Protein AF-0000000074125509 (afdb_homodimer)

Structure (mmCIF, N/CA/C/O backbone):
data_AF-0000000074125509-model_v1
#
loop_
_entity.id
_entity.type
_entity.pdbx_description
1 polymer 'Serine aminopeptidase S33 domain-containing protein'
#
loop_
_atom_site.group_PDB
_atom_site.id
_atom_site.type_symbol
_atom_site.label_atom_id
_atom_site.label_alt_id
_atom_site.label_comp_id
_atom_site.label_asym_id
_atom_site.label_entity_id
_atom_site.label_seq_id
_atom_site.pdbx_PDB_ins_code
_atom_site.Cartn_x
_atom_site.Cartn_y
_atom_site.Cartn_z
_atom_site.occupancy
_atom_site.B_iso_or_equiv
_atom_site.auth_seq_id
_atom_site.auth_comp_id
_atom_site.auth_asym_id
_atom_site.auth_atom_id
_atom_site.pdbx_PDB_model_num
ATOM 1 N N . MET A 1 1 ? -19.188 -16.984 -26.188 1 41.38 1 MET A N 1
ATOM 2 C CA . MET A 1 1 ? -18.453 -18.25 -26.062 1 41.38 1 MET A CA 1
ATOM 3 C C . MET A 1 1 ? -17.172 -18.062 -25.25 1 41.38 1 MET A C 1
ATOM 5 O O . MET A 1 1 ? -16.453 -17.094 -25.438 1 41.38 1 MET A O 1
ATOM 9 N N . ASN A 1 2 ? -17.031 -18.266 -24.047 1 55.91 2 ASN A N 1
ATOM 10 C CA . ASN A 1 2 ? -16.328 -17.625 -22.938 1 55.91 2 ASN A CA 1
ATOM 11 C C . ASN A 1 2 ? -14.82 -17.641 -23.141 1 55.91 2 ASN A C 1
ATOM 13 O O . ASN A 1 2 ? -14.055 -17.375 -22.219 1 55.91 2 ASN A O 1
ATOM 17 N N . GLY A 1 3 ? -14.328 -17.594 -24.406 1 82.25 3 GLY A N 1
ATOM 18 C CA . GLY A 1 3 ? -13.016 -17.469 -25 1 82.25 3 GLY A CA 1
ATOM 19 C C . GLY A 1 3 ? -11.953 -18.312 -24.312 1 82.25 3 GLY A C 1
ATOM 20 O O . GLY A 1 3 ? -10.805 -17.875 -24.188 1 82.25 3 GLY A O 1
ATOM 21 N N . ILE A 1 4 ? -12.352 -19.578 -23.844 1 94.5 4 ILE A N 1
ATOM 22 C CA . ILE A 1 4 ? -11.438 -20.484 -23.156 1 94.5 4 ILE A CA 1
ATOM 23 C C . ILE A 1 4 ? -10.688 -21.328 -24.188 1 94.5 4 ILE A C 1
ATOM 25 O O . ILE A 1 4 ? -11.289 -21.828 -25.141 1 94.5 4 ILE A O 1
ATOM 29 N N . LYS A 1 5 ? -9.422 -21.484 -24.062 1 97.81 5 LYS A N 1
ATOM 30 C CA . LYS A 1 5 ? -8.5 -22.297 -24.844 1 97.81 5 LYS A CA 1
ATOM 31 C C . LYS A 1 5 ? -7.84 -23.375 -23.969 1 97.81 5 LYS A C 1
ATOM 33 O O . LYS A 1 5 ? -8.023 -23.391 -22.75 1 97.81 5 LYS A O 1
ATOM 38 N N . TYR A 1 6 ? -7.148 -24.312 -24.609 1 98 6 TYR A N 1
ATOM 39 C CA . TYR A 1 6 ? -6.5 -25.375 -23.859 1 98 6 TYR A CA 1
ATOM 40 C C . TYR A 1 6 ? -5.027 -25.484 -24.234 1 98 6 TYR A C 1
ATOM 42 O O . TYR A 1 6 ? -4.676 -25.453 -25.422 1 98 6 TYR A O 1
ATOM 50 N N . LEU A 1 7 ? -4.211 -25.516 -23.281 1 98.19 7 LEU A N 1
ATOM 51 C CA . LEU A 1 7 ? -2.779 -25.734 -23.453 1 98.19 7 LEU A CA 1
ATOM 52 C C . LEU A 1 7 ? -2.447 -27.219 -23.391 1 98.19 7 LEU A C 1
ATOM 54 O O . LEU A 1 7 ? -2.711 -27.875 -22.391 1 98.19 7 LEU A O 1
ATOM 58 N N . SER A 1 8 ? -1.907 -27.75 -24.453 1 96.94 8 SER A N 1
ATOM 59 C CA . SER A 1 8 ? -1.421 -29.125 -24.484 1 96.94 8 SER A CA 1
ATOM 60 C C . SER A 1 8 ? 0.022 -29.219 -24 1 96.94 8 SER A C 1
ATOM 62 O O . SER A 1 8 ? 0.854 -28.375 -24.359 1 96.94 8 SER A O 1
ATOM 64 N N . ARG A 1 9 ? 0.231 -30.094 -23.109 1 93.06 9 ARG A N 1
ATOM 65 C CA . ARG A 1 9 ? 1.556 -30.344 -22.547 1 93.06 9 ARG A CA 1
ATOM 66 C C . ARG A 1 9 ? 1.939 -31.812 -22.688 1 93.06 9 ARG A C 1
ATOM 68 O O . ARG A 1 9 ? 1.104 -32.719 -22.5 1 93.06 9 ARG A O 1
ATOM 75 N N . ASN A 1 10 ? 3.145 -32.062 -23.094 1 88.31 10 ASN A N 1
ATOM 76 C CA . ASN A 1 10 ? 3.584 -33.438 -23.312 1 88.31 10 ASN A CA 1
ATOM 77 C C . ASN A 1 10 ? 3.412 -34.281 -22.047 1 88.31 10 ASN A C 1
ATOM 79 O O . ASN A 1 10 ? 4.012 -34 -21.016 1 88.31 10 ASN A O 1
ATOM 83 N N . GLY A 1 11 ? 2.607 -35.375 -22.125 1 89.44 11 GLY A N 1
ATOM 84 C CA . GLY A 1 11 ? 2.438 -36.344 -21.078 1 89.44 11 GLY A CA 1
ATOM 85 C C . GLY A 1 11 ? 1.618 -35.844 -19.906 1 89.44 11 GLY A C 1
ATOM 86 O O . GLY A 1 11 ? 1.59 -36.438 -18.844 1 89.44 11 GLY A O 1
ATOM 87 N N . LYS A 1 12 ? 1.108 -34.656 -20.062 1 93.06 12 LYS A N 1
ATOM 88 C CA . LYS A 1 12 ? 0.315 -34.062 -18.984 1 93.06 12 LYS A CA 1
ATOM 89 C C . LYS A 1 12 ? -1.098 -33.719 -19.453 1 93.06 12 LYS A C 1
ATOM 91 O O . LYS A 1 12 ? -1.369 -33.719 -20.656 1 93.06 12 LYS A O 1
ATOM 96 N N . SER A 1 13 ? -2.02 -33.531 -18.531 1 93.62 13 SER A N 1
ATOM 97 C CA . SER A 1 13 ? -3.395 -33.156 -18.844 1 93.62 13 SER A CA 1
ATOM 98 C C . SER A 1 13 ? -3.457 -31.766 -19.438 1 93.62 13 SER A C 1
ATOM 100 O O . SER A 1 13 ? -2.523 -30.969 -19.297 1 93.62 13 SER A O 1
ATOM 102 N N . LEU A 1 14 ? -4.496 -31.531 -20.125 1 97 14 LEU A N 1
ATOM 103 C CA . LEU A 1 14 ? -4.723 -30.203 -20.719 1 97 14 LEU A CA 1
ATOM 104 C C . LEU A 1 14 ? -5.043 -29.188 -19.641 1 97 14 LEU A C 1
ATOM 106 O O . LEU A 1 14 ? -5.715 -29.5 -18.656 1 97 14 LEU A O 1
ATOM 110 N N . LEU A 1 15 ? -4.578 -27.984 -19.859 1 98 15 LEU A N 1
ATOM 111 C CA . LEU A 1 15 ? -4.938 -26.875 -18.969 1 98 15 LEU A CA 1
ATOM 112 C C . LEU A 1 15 ? -5.828 -25.875 -19.688 1 98 15 LEU A C 1
ATOM 114 O O . LEU A 1 15 ? -5.469 -25.375 -20.75 1 98 15 LEU A O 1
ATOM 118 N N . ALA A 1 16 ? -6.977 -25.625 -19.109 1 98.25 16 ALA A N 1
ATOM 119 C CA . ALA A 1 16 ? -7.852 -24.578 -19.625 1 98.25 16 ALA A CA 1
ATOM 120 C C . ALA A 1 16 ? -7.316 -23.188 -19.281 1 98.25 16 ALA A C 1
ATOM 122 O O . ALA A 1 16 ? -6.844 -22.969 -18.156 1 98.25 16 ALA A O 1
ATOM 123 N N . TYR A 1 17 ? -7.348 -22.234 -20.266 1 98.56 17 TYR A N 1
ATOM 124 C CA . TYR A 1 17 ? -6.883 -20.875 -20.016 1 98.56 17 TYR A CA 1
ATOM 125 C C . TYR A 1 17 ? -7.645 -19.875 -20.859 1 98.56 17 TYR A C 1
ATOM 127 O O . TYR A 1 17 ? -8.336 -20.25 -21.812 1 98.56 17 TYR A O 1
ATOM 135 N N . ALA A 1 18 ? -7.664 -18.656 -20.453 1 98.44 18 ALA A N 1
ATOM 136 C CA . ALA A 1 18 ? -8.094 -17.484 -21.219 1 98.44 18 ALA A CA 1
ATOM 137 C C . ALA A 1 18 ? -7 -16.422 -21.266 1 98.44 18 ALA A C 1
ATOM 139 O O . ALA A 1 18 ? -6.234 -16.281 -20.297 1 98.44 18 ALA A O 1
ATOM 140 N N . ASN A 1 19 ? -6.871 -15.758 -22.391 1 97.94 19 ASN A N 1
ATOM 141 C CA . ASN A 1 19 ? -5.82 -14.75 -22.516 1 97.94 19 ASN A CA 1
ATOM 142 C C . ASN A 1 19 ? -6.297 -13.531 -23.297 1 97.94 19 ASN A C 1
ATOM 144 O O . ASN A 1 19 ? -7.273 -13.617 -24.047 1 97.94 19 ASN A O 1
ATOM 148 N N . VAL A 1 20 ? -5.77 -12.438 -22.984 1 97.31 20 VAL A N 1
ATOM 149 C CA . VAL A 1 20 ? -5.871 -11.188 -23.734 1 97.31 20 VAL A CA 1
ATOM 150 C C . VAL A 1 20 ? -4.52 -10.852 -24.359 1 97.31 20 VAL A C 1
ATOM 152 O O . VAL A 1 20 ? -3.488 -10.883 -23.688 1 97.31 20 VAL A O 1
ATOM 155 N N . GLU A 1 21 ? -4.535 -10.625 -25.688 1 96.38 21 GLU A N 1
ATOM 156 C CA . GLU A 1 21 ? -3.316 -10.164 -26.344 1 96.38 21 GLU A CA 1
ATOM 157 C C . GLU A 1 21 ? -3.104 -8.664 -26.109 1 96.38 21 GLU A C 1
ATOM 159 O O . GLU A 1 21 ? -4.059 -7.887 -26.141 1 96.38 21 GLU A O 1
ATOM 164 N N . GLY A 1 22 ? -1.908 -8.328 -25.75 1 96.62 22 GLY A N 1
ATOM 165 C CA . GLY A 1 22 ? -1.545 -6.93 -25.562 1 96.62 22 GLY A CA 1
ATOM 166 C C . GLY A 1 22 ? -0.255 -6.551 -26.266 1 96.62 22 GLY A C 1
ATOM 167 O O . GLY A 1 22 ? 0.54 -7.418 -26.625 1 96.62 22 GLY A O 1
ATOM 168 N N . HIS A 1 23 ? -0.095 -5.188 -26.453 1 95.94 23 HIS A N 1
ATOM 169 C CA . HIS A 1 23 ? 1.085 -4.695 -27.156 1 95.94 23 HIS A CA 1
ATOM 170 C C . HIS A 1 23 ? 2.006 -3.928 -26.219 1 95.94 23 HIS A C 1
ATOM 172 O O . HIS A 1 23 ? 3.092 -3.5 -26.609 1 95.94 23 HIS A O 1
ATOM 178 N N . ILE A 1 24 ? 1.549 -3.807 -25.047 1 97 24 ILE A N 1
ATOM 179 C CA . ILE A 1 24 ? 2.332 -3.086 -24.047 1 97 24 ILE A CA 1
ATOM 180 C C . ILE A 1 24 ? 2.994 -4.078 -23.094 1 97 24 ILE A C 1
ATOM 182 O O . ILE A 1 24 ? 2.365 -5.047 -22.672 1 97 24 ILE A O 1
ATOM 186 N N . GLN A 1 25 ? 4.324 -3.85 -22.906 1 96.69 25 GLN A N 1
ATOM 187 C CA . GLN A 1 25 ? 5.051 -4.656 -21.938 1 96.69 25 GLN A CA 1
ATOM 188 C C . GLN A 1 25 ? 5.105 -3.967 -20.578 1 96.69 25 GLN A C 1
ATOM 190 O O . GLN A 1 25 ? 5.098 -2.736 -20.5 1 96.69 25 GLN A O 1
ATOM 195 N N . PRO A 1 26 ? 5.066 -4.785 -19.469 1 98.69 26 PRO A N 1
ATOM 196 C CA . PRO A 1 26 ? 5.062 -6.242 -19.297 1 98.69 26 PRO A CA 1
ATOM 197 C C . PRO A 1 26 ? 3.664 -6.844 -19.422 1 98.69 26 PRO A C 1
ATOM 199 O O . PRO A 1 26 ? 2.666 -6.121 -19.359 1 98.69 26 PRO A O 1
ATOM 202 N N . GLY A 1 27 ? 3.611 -8.102 -19.688 1 98.81 27 GLY A N 1
ATOM 203 C CA . GLY A 1 27 ? 2.363 -8.828 -19.516 1 98.81 27 GLY A CA 1
ATOM 204 C C . GLY A 1 27 ? 2.033 -9.109 -18.062 1 98.81 27 GLY A C 1
ATOM 205 O O . GLY A 1 27 ? 2.848 -8.852 -17.172 1 98.81 27 GLY A O 1
ATOM 206 N N . VAL A 1 28 ? 0.797 -9.609 -17.844 1 98.94 28 VAL A N 1
ATOM 207 C CA . VAL A 1 28 ? 0.349 -9.945 -16.5 1 98.94 28 VAL A CA 1
ATOM 208 C C . VAL A 1 28 ? -0.149 -11.383 -16.469 1 98.94 28 VAL A C 1
ATOM 210 O O . VAL A 1 28 ? -0.91 -11.812 -17.328 1 98.94 28 VAL A O 1
ATOM 213 N N . LEU A 1 29 ? 0.344 -12.164 -15.547 1 98.94 29 LEU A N 1
ATOM 214 C CA . LEU A 1 29 ? -0.139 -13.516 -15.266 1 98.94 29 LEU A CA 1
ATOM 215 C C . LEU A 1 29 ? -0.801 -13.586 -13.891 1 98.94 29 LEU A C 1
ATOM 217 O O . LEU A 1 29 ? -0.246 -13.094 -12.906 1 98.94 29 LEU A O 1
ATOM 221 N N . PHE A 1 30 ? -1.998 -14.18 -13.859 1 98.88 30 PHE A N 1
ATOM 222 C CA . PHE A 1 30 ? -2.693 -14.352 -12.586 1 98.88 30 PHE A CA 1
ATOM 223 C C . PHE A 1 30 ? -2.662 -15.812 -12.148 1 98.88 30 PHE A C 1
ATOM 225 O O . PHE A 1 30 ? -2.936 -16.703 -12.945 1 98.88 30 PHE A O 1
ATOM 232 N N . LEU A 1 31 ? -2.264 -16 -10.898 1 98.69 31 LEU A N 1
ATOM 233 C CA . LEU A 1 31 ? -2.262 -17.328 -10.266 1 98.69 31 LEU A CA 1
ATOM 234 C C . LEU A 1 31 ? -3.289 -17.391 -9.141 1 98.69 31 LEU A C 1
ATOM 236 O O . LEU A 1 31 ? -3.139 -16.719 -8.117 1 98.69 31 LEU A O 1
ATOM 240 N N . SER A 1 32 ? -4.27 -18.266 -9.297 1 96.94 32 SER A N 1
ATOM 241 C CA . SER A 1 32 ? -5.406 -18.344 -8.383 1 96.94 32 SER A CA 1
ATOM 242 C C . SER A 1 32 ? -5.027 -19.062 -7.094 1 96.94 32 SER A C 1
ATOM 244 O O . SER A 1 32 ? -4.016 -19.766 -7.039 1 96.94 32 SER A O 1
ATOM 246 N N . GLY A 1 33 ? -5.828 -18.828 -6.102 1 93.12 33 GLY A N 1
ATOM 247 C CA . GLY A 1 33 ? -5.652 -19.5 -4.828 1 93.12 33 GLY A CA 1
ATOM 248 C C . GLY A 1 33 ? -6.297 -20.875 -4.793 1 93.12 33 GLY A C 1
ATOM 249 O O . GLY A 1 33 ? -6.871 -21.328 -5.789 1 93.12 33 GLY A O 1
ATOM 250 N N . PHE A 1 34 ? -6.188 -21.438 -3.629 1 87.38 34 PHE A N 1
ATOM 251 C CA . PHE A 1 34 ? -6.762 -22.75 -3.404 1 87.38 34 PHE A CA 1
ATOM 252 C C . PHE A 1 34 ? -8.273 -22.719 -3.561 1 87.38 34 PHE A C 1
ATOM 254 O O . PHE A 1 34 ? -8.938 -21.797 -3.084 1 87.38 34 PHE A O 1
ATOM 261 N N . MET A 1 35 ? -8.875 -23.641 -4.344 1 79.12 35 MET A N 1
ATOM 262 C CA . MET A 1 35 ? -10.305 -23.844 -4.551 1 79.12 35 MET A CA 1
ATOM 263 C C . MET A 1 35 ? -10.906 -22.688 -5.348 1 79.12 35 MET A C 1
ATOM 265 O O . MET A 1 35 ? -12.102 -22.406 -5.234 1 79.12 35 MET A O 1
ATOM 269 N N . SER A 1 36 ? -10.078 -22 -5.914 1 91.31 36 SER A N 1
ATOM 270 C CA . SER A 1 36 ? -10.539 -20.938 -6.816 1 91.31 36 SER A CA 1
ATOM 271 C C . SER A 1 36 ? -10.398 -21.359 -8.273 1 91.31 36 SER A C 1
ATOM 273 O O . SER A 1 36 ? -9.773 -22.375 -8.578 1 91.31 36 SER A O 1
ATOM 275 N N . THR A 1 37 ? -11.062 -20.641 -9.125 1 93.94 37 THR A N 1
ATOM 276 C CA . THR A 1 37 ? -11.008 -20.891 -10.562 1 93.94 37 THR A CA 1
ATOM 277 C C . THR A 1 37 ? -10.516 -19.656 -11.312 1 93.94 37 THR A C 1
ATOM 279 O O . THR A 1 37 ? -10.438 -18.562 -10.75 1 93.94 37 THR A O 1
ATOM 282 N N . MET A 1 38 ? -10.242 -19.875 -12.617 1 97.06 38 MET A N 1
ATOM 283 C CA . MET A 1 38 ? -9.727 -18.781 -13.445 1 97.06 38 MET A CA 1
ATOM 284 C C . MET A 1 38 ? -10.805 -17.719 -13.664 1 97.06 38 MET A C 1
ATOM 286 O O . MET A 1 38 ? -10.508 -16.641 -14.164 1 97.06 38 MET A O 1
ATOM 290 N N . ASN A 1 39 ? -12.047 -17.953 -13.211 1 96.38 39 ASN A N 1
ATOM 291 C CA . ASN A 1 39 ? -13.148 -17.047 -13.453 1 96.38 39 ASN A CA 1
ATOM 292 C C . ASN A 1 39 ? -13.539 -16.281 -12.188 1 96.38 39 ASN A C 1
ATOM 294 O O . ASN A 1 39 ? -14.648 -15.75 -12.094 1 96.38 39 ASN A O 1
ATOM 298 N N . GLY A 1 40 ? -12.664 -16.344 -11.219 1 96.44 40 GLY A N 1
ATOM 299 C CA . GLY A 1 40 ? -12.914 -15.562 -10.016 1 96.44 40 GLY A CA 1
ATOM 300 C C . GLY A 1 40 ? -12.883 -14.07 -10.242 1 96.44 40 GLY A C 1
ATOM 301 O O . GLY A 1 40 ? -12.438 -13.602 -11.297 1 96.44 40 GLY A O 1
ATOM 302 N N . GLN A 1 41 ? -13.289 -13.312 -9.266 1 97.06 41 GLN A N 1
ATOM 303 C CA . GLN A 1 41 ? -13.469 -11.867 -9.367 1 97.06 41 GLN A CA 1
ATOM 304 C C . GLN A 1 41 ? -12.141 -11.164 -9.633 1 97.06 41 GLN A C 1
ATOM 306 O O . GLN A 1 41 ? -12.062 -10.266 -10.469 1 97.06 41 GLN A O 1
ATOM 311 N N . LYS A 1 42 ? -11.102 -11.562 -8.906 1 98.44 42 LYS A N 1
ATOM 312 C CA . LYS A 1 42 ? -9.797 -10.93 -9.102 1 98.44 42 LYS A CA 1
ATOM 313 C C . LYS A 1 42 ? -9.258 -11.195 -10.508 1 98.44 42 LYS A C 1
ATOM 315 O O . LYS A 1 42 ? -8.742 -10.289 -11.164 1 98.44 42 LYS A O 1
ATOM 320 N N . ALA A 1 43 ? -9.398 -12.406 -10.977 1 98.38 43 ALA A N 1
ATOM 321 C CA . ALA A 1 43 ? -8.93 -12.789 -12.305 1 98.38 43 ALA A CA 1
ATOM 322 C C . ALA A 1 43 ? -9.625 -11.961 -13.391 1 98.38 43 ALA A C 1
ATOM 324 O O . ALA A 1 43 ? -8.961 -11.406 -14.273 1 98.38 43 ALA A O 1
ATOM 325 N N . LEU A 1 44 ? -10.891 -11.883 -13.266 1 98.19 44 LEU A N 1
ATOM 326 C CA . LEU A 1 44 ? -11.664 -11.188 -14.281 1 98.19 44 LEU A CA 1
ATOM 327 C C . LEU A 1 44 ? -11.422 -9.68 -14.227 1 98.19 44 LEU A C 1
ATOM 329 O O . LEU A 1 44 ? -11.398 -9.008 -15.258 1 98.19 44 LEU A O 1
ATOM 333 N N . ALA A 1 45 ? -11.273 -9.148 -13.047 1 98.56 45 ALA A N 1
ATOM 334 C CA . ALA A 1 45 ? -10.953 -7.727 -12.898 1 98.56 45 ALA A CA 1
ATOM 335 C C . ALA A 1 45 ? -9.594 -7.402 -13.523 1 98.56 45 ALA A C 1
ATOM 337 O O . ALA A 1 45 ? -9.445 -6.379 -14.195 1 98.56 45 ALA A O 1
ATOM 338 N N . LEU A 1 46 ? -8.641 -8.242 -13.32 1 98.69 46 LEU A N 1
ATOM 339 C CA . LEU A 1 46 ? -7.316 -8.055 -13.898 1 98.69 46 LEU A CA 1
ATOM 340 C C . LEU A 1 46 ? -7.367 -8.141 -15.422 1 98.69 46 LEU A C 1
ATOM 342 O O . LEU A 1 46 ? -6.668 -7.395 -16.109 1 98.69 46 LEU A O 1
ATOM 346 N N . GLU A 1 47 ? -8.148 -9.094 -15.883 1 98.56 47 GLU A N 1
ATOM 347 C CA . GLU A 1 47 ? -8.297 -9.195 -17.328 1 98.56 47 GLU A CA 1
ATOM 348 C C . GLU A 1 47 ? -8.828 -7.895 -17.922 1 98.56 47 GLU A C 1
ATOM 350 O O . GLU A 1 47 ? -8.305 -7.402 -18.922 1 98.56 47 GLU A O 1
ATOM 355 N N . GLU A 1 48 ? -9.867 -7.387 -17.328 1 98.25 48 GLU A N 1
ATOM 356 C CA . GLU A 1 48 ? -10.453 -6.129 -17.797 1 98.25 48 GLU A CA 1
ATOM 357 C C . GLU A 1 48 ? -9.438 -4.996 -17.734 1 98.25 48 GLU A C 1
ATOM 359 O O . GLU A 1 48 ? -9.312 -4.211 -18.672 1 98.25 48 GLU A O 1
ATOM 364 N N . PHE A 1 49 ? -8.703 -4.914 -16.672 1 98.12 49 PHE A N 1
ATOM 365 C CA . PHE A 1 49 ? -7.656 -3.91 -16.5 1 98.12 49 PHE A CA 1
ATOM 366 C C . PHE A 1 49 ? -6.641 -3.996 -17.641 1 98.12 49 PHE A C 1
ATOM 368 O O . PHE A 1 49 ? -6.281 -2.98 -18.234 1 98.12 49 PHE A O 1
ATOM 375 N N . CYS A 1 50 ? -6.203 -5.164 -17.875 1 98.44 50 CYS A N 1
ATOM 376 C CA . CYS A 1 50 ? -5.176 -5.367 -18.891 1 98.44 50 CYS A CA 1
ATOM 377 C C . CYS A 1 50 ? -5.715 -5.059 -20.281 1 98.44 50 CYS A C 1
ATOM 379 O O . CYS A 1 50 ? -5.008 -4.48 -21.109 1 98.44 50 CYS A O 1
ATOM 381 N N . ARG A 1 51 ? -6.938 -5.488 -20.531 1 97.81 51 ARG A N 1
ATOM 382 C CA . ARG A 1 51 ? -7.574 -5.176 -21.797 1 97.81 51 ARG A CA 1
ATOM 383 C C . ARG A 1 51 ? -7.625 -3.668 -22.031 1 97.81 51 ARG A C 1
ATOM 385 O O . ARG A 1 51 ? -7.297 -3.188 -23.125 1 97.81 51 ARG A O 1
ATOM 392 N N . GLU A 1 52 ? -7.93 -2.912 -21.016 1 97.62 52 GLU A N 1
ATOM 393 C CA . GLU A 1 52 ? -8.078 -1.463 -21.109 1 97.62 52 GLU A CA 1
ATOM 394 C C . GLU A 1 52 ? -6.723 -0.773 -21.219 1 97.62 52 GLU A C 1
ATOM 396 O O . GLU A 1 52 ? -6.59 0.249 -21.891 1 97.62 52 GLU A O 1
ATOM 401 N N . SER A 1 53 ? -5.781 -1.35 -20.547 1 97.44 53 SER A N 1
ATOM 402 C CA . SER A 1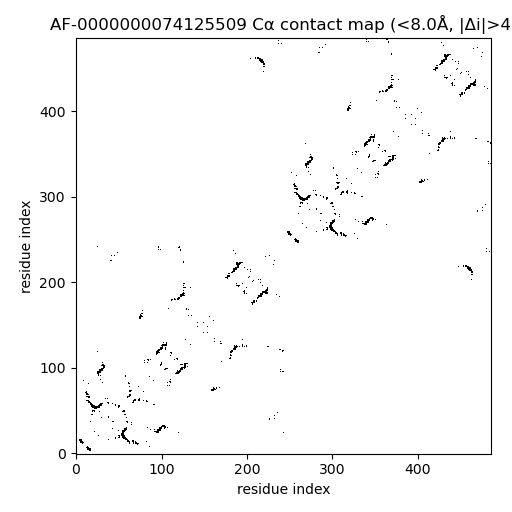 53 ? -4.48 -0.691 -20.484 1 97.44 53 SER A CA 1
ATOM 403 C C . SER A 1 53 ? -3.562 -1.165 -21.609 1 97.44 53 SER A C 1
ATOM 405 O O . SER A 1 53 ? -2.486 -0.6 -21.812 1 97.44 53 SER A O 1
ATOM 407 N N . GLY A 1 54 ? -3.885 -2.232 -22.266 1 98.19 54 GLY A N 1
ATOM 408 C CA . GLY A 1 54 ? -3.137 -2.701 -23.422 1 98.19 54 GLY A CA 1
ATOM 409 C C . GLY A 1 54 ? -2.094 -3.746 -23.078 1 98.19 54 GLY A C 1
ATOM 410 O O . GLY A 1 54 ? -1.233 -4.07 -23.891 1 98.19 54 GLY A O 1
ATOM 411 N N . HIS A 1 55 ? -2.143 -4.301 -21.859 1 98.5 55 HIS A N 1
ATOM 412 C CA . HIS A 1 55 ? -1.228 -5.355 -21.438 1 98.5 55 HIS A CA 1
ATOM 413 C C . HIS A 1 55 ? -1.768 -6.734 -21.797 1 98.5 55 HIS A C 1
ATOM 415 O O . HIS A 1 55 ? -2.982 -6.941 -21.844 1 98.5 55 HIS A O 1
ATOM 421 N N . SER A 1 56 ? -0.903 -7.645 -22.141 1 98.56 56 SER A N 1
ATOM 422 C CA . SER A 1 56 ? -1.326 -9.039 -22.266 1 98.56 56 SER A CA 1
ATOM 423 C C . SER A 1 56 ? -1.689 -9.625 -20.906 1 98.56 56 SER A C 1
ATOM 425 O O . SER A 1 56 ? -1.258 -9.117 -19.859 1 98.56 56 SER A O 1
ATOM 427 N N . PHE A 1 57 ? -2.551 -10.594 -20.938 1 98.75 57 PHE A N 1
ATOM 428 C CA . PHE A 1 57 ? -3.031 -11.195 -19.703 1 98.75 57 PHE A CA 1
ATOM 429 C C . PHE A 1 57 ? -3.312 -12.68 -19.906 1 98.75 57 PHE A C 1
ATOM 431 O O . PHE A 1 57 ? -3.82 -13.094 -20.938 1 98.75 57 PHE A O 1
ATOM 438 N N . VAL A 1 58 ? -2.947 -13.469 -18.844 1 98.75 58 VAL A N 1
ATOM 439 C CA . VAL A 1 58 ? -3.273 -14.891 -18.859 1 98.75 58 VAL A CA 1
ATOM 440 C C . VAL A 1 58 ? -3.859 -15.305 -17.516 1 98.75 58 VAL A C 1
ATOM 442 O O . VAL A 1 58 ? -3.352 -14.914 -16.453 1 98.75 58 VAL A O 1
ATOM 445 N N . ARG A 1 59 ? -4.941 -15.984 -17.5 1 98.75 59 ARG A N 1
ATOM 446 C CA . ARG A 1 59 ? -5.508 -16.734 -16.391 1 98.75 59 ARG A CA 1
ATOM 447 C C . ARG A 1 59 ? -5.789 -18.188 -16.781 1 98.75 59 ARG A C 1
ATOM 449 O O . ARG A 1 59 ? -6 -18.469 -17.969 1 98.75 59 ARG A O 1
ATOM 456 N N . PHE A 1 60 ? -5.812 -19.094 -15.781 1 98.56 60 PHE A N 1
ATOM 457 C CA . PHE A 1 60 ? -6.008 -20.5 -16.109 1 98.56 60 PHE A CA 1
ATOM 458 C C . PHE A 1 60 ? -6.48 -21.297 -14.898 1 98.56 60 PHE A C 1
ATOM 460 O O . PHE A 1 60 ? -6.449 -20.781 -13.773 1 98.56 60 PHE A O 1
ATOM 467 N N . ASP A 1 61 ? -6.992 -22.453 -15.133 1 97.44 61 ASP A N 1
ATOM 468 C CA . ASP A 1 61 ? -7.324 -23.406 -14.078 1 97.44 61 ASP A CA 1
ATOM 469 C C . ASP A 1 61 ? -6.215 -24.438 -13.914 1 97.44 61 ASP A C 1
ATOM 471 O O . ASP A 1 61 ? -5.66 -24.938 -14.906 1 97.44 61 ASP A O 1
ATOM 475 N N . TYR A 1 62 ? -5.898 -24.75 -12.641 1 95.06 62 TYR A N 1
ATOM 476 C CA . TYR A 1 62 ? -4.93 -25.812 -12.367 1 95.06 62 TYR A CA 1
ATOM 477 C C . TYR A 1 62 ? -5.469 -27.172 -12.773 1 95.06 62 TYR A C 1
ATOM 479 O O . TYR A 1 62 ? -6.684 -27.359 -12.898 1 95.06 62 TYR A O 1
ATOM 487 N N . SER A 1 63 ? -4.523 -28.062 -12.977 1 93.5 63 SER A N 1
ATOM 488 C CA . SER A 1 63 ? -4.918 -29.438 -13.273 1 93.5 63 SER A CA 1
ATOM 489 C C . SER A 1 63 ? -5.945 -29.953 -12.266 1 93.5 63 SER A C 1
ATOM 491 O O . SER A 1 63 ? -5.754 -29.828 -11.055 1 93.5 63 SER A O 1
ATOM 493 N N . GLY A 1 64 ? -7.086 -30.5 -12.82 1 90.44 64 GLY A N 1
ATOM 494 C CA . GLY A 1 64 ? -8.109 -31.094 -11.977 1 90.44 64 GLY A CA 1
ATOM 495 C C . GLY A 1 64 ? -9.094 -30.094 -11.422 1 90.44 64 GLY A C 1
ATOM 496 O O . GLY A 1 64 ? -10.023 -30.453 -10.695 1 90.44 64 GLY A O 1
ATOM 497 N N . VAL A 1 65 ? -8.945 -28.891 -11.75 1 90.88 65 VAL A N 1
ATOM 498 C CA . VAL A 1 65 ? -9.812 -27.828 -11.242 1 90.88 65 VAL A CA 1
ATOM 499 C C . VAL A 1 65 ? -10.688 -27.281 -12.375 1 90.88 65 VAL A C 1
ATOM 501 O O . VAL A 1 65 ? -10.172 -26.906 -13.43 1 90.88 65 VAL A O 1
ATOM 504 N N . SER A 1 66 ? -11.977 -27.297 -12.125 1 92.75 66 SER A N 1
ATOM 505 C CA . SER A 1 66 ? -12.953 -26.688 -13.031 1 92.75 66 SER A CA 1
ATOM 506 C C . SER A 1 66 ? -12.727 -27.141 -14.469 1 92.75 66 SER A C 1
ATOM 508 O O . SER A 1 66 ? -12.703 -28.344 -14.75 1 92.75 66 SER A O 1
ATOM 510 N N . ASP A 1 67 ? -12.352 -26.125 -15.391 1 95 67 ASP A N 1
ATOM 511 C CA . ASP A 1 67 ? -12.289 -26.422 -16.812 1 95 67 ASP A CA 1
ATOM 512 C C . ASP A 1 67 ? -11.016 -27.188 -17.156 1 95 67 ASP A C 1
ATOM 514 O O . ASP A 1 67 ? -10.883 -27.719 -18.266 1 95 67 ASP A O 1
ATOM 518 N N . SER A 1 68 ? -10.102 -27.344 -16.234 1 95.19 68 SER A N 1
ATOM 519 C CA . SER A 1 68 ? -8.883 -28.125 -16.406 1 95.19 68 SER 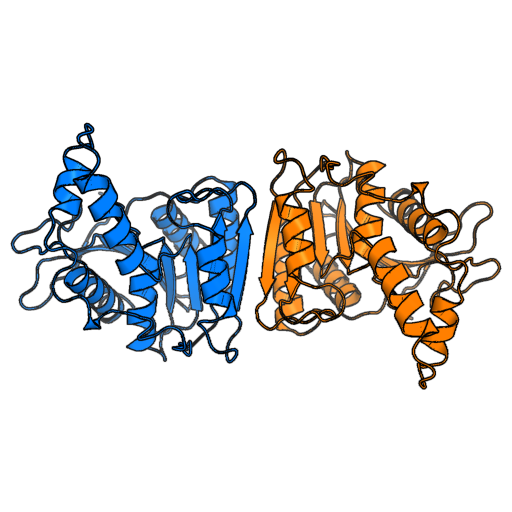A CA 1
ATOM 520 C C . SER A 1 68 ? -9.016 -29.516 -15.82 1 95.19 68 SER A C 1
ATOM 522 O O . SER A 1 68 ? -8.016 -30.203 -15.625 1 95.19 68 SER A O 1
ATOM 524 N N . ASN A 1 69 ? -10.234 -29.781 -15.383 1 92.06 69 ASN A N 1
ATOM 525 C CA . ASN A 1 69 ? -10.484 -31.156 -14.992 1 92.06 69 ASN A CA 1
ATOM 526 C C . ASN A 1 69 ? -10.633 -32.062 -16.219 1 92.06 69 ASN A C 1
ATOM 528 O O . ASN A 1 69 ? -11.75 -32.406 -16.609 1 92.06 69 ASN A O 1
ATOM 532 N N . THR A 1 70 ? -9.562 -32.5 -16.781 1 91.38 70 THR A N 1
ATOM 533 C CA . THR A 1 70 ? -9.484 -33.312 -17.984 1 91.38 70 THR A CA 1
ATOM 534 C C . THR A 1 70 ? -8.867 -34.688 -17.688 1 91.38 70 THR A C 1
ATOM 536 O O . THR A 1 70 ? -8.461 -34.938 -16.562 1 91.38 70 THR A O 1
ATOM 539 N N . GLU A 1 71 ? -8.867 -35.5 -18.641 1 89.31 71 GLU A N 1
ATOM 540 C CA . GLU A 1 71 ? -8.32 -36.844 -18.469 1 89.31 71 GLU A CA 1
ATOM 541 C C . GLU A 1 71 ? -6.855 -36.781 -18.031 1 89.31 71 GLU A C 1
ATOM 543 O O . GLU A 1 71 ? -6.062 -36.031 -18.594 1 89.31 71 GLU A O 1
ATOM 548 N N . GLY A 1 72 ? -6.559 -37.562 -16.938 1 88.25 72 GLY A N 1
ATOM 549 C CA . GLY A 1 72 ? -5.18 -37.656 -16.484 1 88.25 72 GLY A CA 1
ATOM 550 C C . GLY A 1 72 ? -4.789 -36.531 -15.531 1 88.25 72 GLY A C 1
ATOM 551 O O . GLY A 1 72 ? -3.637 -36.469 -15.094 1 88.25 72 GLY A O 1
ATOM 552 N N . SER A 1 73 ? -5.758 -35.719 -15.203 1 88.44 73 SER A N 1
ATOM 553 C CA . SER A 1 73 ? -5.449 -34.594 -14.32 1 88.44 73 SER A CA 1
ATOM 554 C C . SER A 1 73 ? -5.047 -35.094 -12.93 1 88.44 73 SER A C 1
ATOM 556 O O . SER A 1 73 ? -5.617 -36.062 -12.422 1 88.44 73 SER A O 1
ATOM 558 N N . VAL A 1 74 ? -3.979 -34.469 -12.406 1 80.06 74 VAL A N 1
ATOM 559 C CA . VAL A 1 74 ? -3.502 -34.75 -11.055 1 80.06 74 VAL A CA 1
ATOM 560 C C . VAL A 1 74 ? -3.684 -33.5 -10.188 1 80.06 74 VAL A C 1
ATOM 562 O O . VAL A 1 74 ? -3.225 -32.406 -10.547 1 80.06 74 VAL A O 1
ATOM 565 N N . ARG A 1 75 ? -4.352 -33.75 -9.039 1 83.31 75 ARG A N 1
ATOM 566 C CA . ARG A 1 75 ? -4.656 -32.625 -8.164 1 83.31 75 ARG A CA 1
ATOM 567 C C . ARG A 1 75 ? -3.734 -32.594 -6.949 1 83.31 75 ARG A C 1
ATOM 569 O O . ARG A 1 75 ? -4.098 -33.094 -5.883 1 83.31 75 ARG A O 1
ATOM 576 N N . ASN A 1 76 ? -2.617 -32 -7.176 1 81 76 ASN A N 1
ATOM 577 C CA . ASN A 1 76 ? -1.725 -31.797 -6.039 1 81 76 ASN A CA 1
ATOM 578 C C . ASN A 1 76 ? -0.83 -30.578 -6.234 1 81 76 ASN A C 1
ATOM 580 O O . ASN A 1 76 ? -0.779 -30 -7.328 1 81 76 ASN A O 1
ATOM 584 N N . LEU A 1 77 ? -0.182 -30.266 -5.168 1 84.19 77 LEU A N 1
ATOM 585 C CA . LEU A 1 77 ? 0.589 -29.016 -5.148 1 84.19 77 LEU A CA 1
ATOM 586 C C . LEU A 1 77 ? 1.723 -29.078 -6.164 1 84.19 77 LEU A C 1
ATOM 588 O O . LEU A 1 77 ? 1.994 -28.078 -6.848 1 84.19 77 LEU A O 1
ATOM 592 N N . LYS A 1 78 ? 2.441 -30.172 -6.195 1 85.94 78 LYS A N 1
ATOM 593 C CA . LYS A 1 78 ? 3.547 -30.312 -7.137 1 85.94 78 LYS A CA 1
ATOM 594 C C . LYS A 1 78 ? 3.078 -30.109 -8.578 1 85.94 78 LYS A C 1
ATOM 596 O O . LYS A 1 78 ? 3.723 -29.391 -9.344 1 85.94 78 LYS A O 1
ATOM 601 N N . SER A 1 79 ? 1.988 -30.734 -8.945 1 88.5 79 SER A N 1
ATOM 602 C CA . SER A 1 79 ? 1.425 -30.578 -10.281 1 88.5 79 SER A CA 1
ATOM 603 C C . SER A 1 79 ? 1.015 -29.141 -10.547 1 88.5 79 SER A C 1
ATOM 605 O O . SER A 1 79 ? 1.161 -28.641 -11.672 1 88.5 79 SER A O 1
ATOM 607 N N . TRP A 1 80 ? 0.518 -28.5 -9.555 1 92 80 TRP A N 1
ATOM 608 C CA . TRP A 1 80 ? 0.045 -27.125 -9.734 1 92 80 TRP A CA 1
ATOM 609 C C . TRP A 1 80 ? 1.215 -26.172 -9.922 1 92 80 TRP A C 1
ATOM 611 O O . TRP A 1 80 ? 1.118 -25.203 -10.68 1 92 80 TRP A O 1
ATOM 621 N N . VAL A 1 81 ? 2.32 -26.406 -9.227 1 93.06 81 VAL A N 1
ATOM 622 C CA . VAL A 1 81 ? 3.535 -25.641 -9.469 1 93.06 81 VAL A CA 1
ATOM 623 C C . VAL A 1 81 ? 3.996 -25.828 -10.914 1 93.06 81 VAL A C 1
ATOM 625 O O . VAL A 1 81 ? 4.301 -24.859 -11.609 1 93.06 81 VAL A O 1
ATOM 628 N N . GLU A 1 82 ? 4.008 -27.078 -11.359 1 94 82 GLU A N 1
ATOM 629 C CA . GLU A 1 82 ? 4.41 -27.391 -12.734 1 94 82 GLU A CA 1
ATOM 630 C C . GLU A 1 82 ? 3.449 -26.766 -13.742 1 94 82 GLU A C 1
ATOM 632 O O . GLU A 1 82 ? 3.873 -26.281 -14.789 1 94 82 GLU A O 1
ATOM 637 N N . ASP A 1 83 ? 2.129 -26.844 -13.414 1 96.81 83 ASP A N 1
ATOM 638 C CA . ASP A 1 83 ? 1.137 -26.172 -14.258 1 96.81 83 ASP A CA 1
ATOM 639 C C . ASP A 1 83 ? 1.471 -24.703 -14.438 1 96.81 83 ASP A C 1
ATOM 641 O O . ASP A 1 83 ? 1.446 -24.188 -15.562 1 96.81 83 ASP A O 1
ATOM 645 N N . SER A 1 84 ? 1.783 -24.062 -13.352 1 97.94 84 SER A N 1
ATOM 646 C CA . SER A 1 84 ? 2.062 -22.641 -13.359 1 97.94 84 SER A CA 1
ATOM 647 C C . SER A 1 84 ? 3.297 -22.312 -14.195 1 97.94 84 SER A C 1
ATOM 649 O O . SER A 1 84 ? 3.299 -21.359 -14.969 1 97.94 84 SER A O 1
ATOM 651 N N . ILE A 1 85 ? 4.312 -23.109 -14.016 1 98 85 ILE A N 1
ATOM 652 C CA . ILE A 1 85 ? 5.551 -22.938 -14.766 1 98 85 ILE A CA 1
ATOM 653 C C . ILE A 1 85 ? 5.289 -23.156 -16.25 1 98 85 ILE A C 1
ATOM 655 O O . ILE A 1 85 ? 5.758 -22.375 -17.094 1 98 85 ILE A O 1
ATOM 659 N N . ASP A 1 86 ? 4.496 -24.172 -16.594 1 98.38 86 ASP A N 1
ATOM 660 C CA . ASP A 1 86 ? 4.16 -24.469 -17.984 1 98.38 86 ASP A CA 1
ATOM 661 C C . ASP A 1 86 ? 3.371 -23.328 -18.609 1 98.38 86 ASP A C 1
ATOM 663 O O . ASP A 1 86 ? 3.637 -22.938 -19.75 1 98.38 86 ASP A O 1
ATOM 667 N N .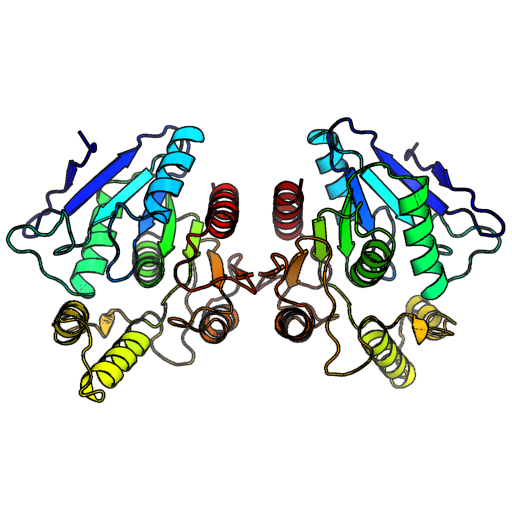 VAL A 1 87 ? 2.443 -22.844 -17.906 1 98.81 87 VAL A N 1
ATOM 668 C CA . VAL A 1 87 ? 1.624 -21.75 -18.406 1 98.81 87 VAL A CA 1
ATOM 669 C C . VAL A 1 87 ? 2.496 -20.516 -18.656 1 98.81 87 VAL A C 1
ATOM 671 O O . VAL A 1 87 ? 2.408 -19.875 -19.703 1 98.81 87 VAL A O 1
ATOM 674 N N . PHE A 1 88 ? 3.328 -20.188 -17.688 1 98.75 88 PHE A N 1
ATOM 675 C CA . PHE A 1 88 ? 4.23 -19.047 -17.844 1 98.75 88 PHE A CA 1
ATOM 676 C C . PHE A 1 88 ? 5.113 -19.219 -19.062 1 98.75 88 PHE A C 1
ATOM 678 O O . PHE A 1 88 ? 5.223 -18.297 -19.891 1 98.75 88 PHE A O 1
ATOM 685 N N . ASN A 1 89 ? 5.688 -20.344 -19.219 1 98.06 89 ASN A N 1
ATOM 686 C CA . ASN A 1 89 ? 6.672 -20.625 -20.266 1 98.06 89 ASN A CA 1
ATOM 687 C C . ASN A 1 89 ? 6.027 -20.641 -21.641 1 98.06 89 ASN A C 1
ATOM 689 O O . ASN A 1 89 ? 6.629 -20.188 -22.625 1 98.06 89 ASN A O 1
ATOM 693 N N . ASN A 1 90 ? 4.828 -21.141 -21.766 1 98.25 90 ASN A N 1
ATOM 694 C CA . ASN A 1 90 ? 4.242 -21.406 -23.078 1 98.25 90 ASN A CA 1
ATOM 695 C C . ASN A 1 90 ? 3.27 -20.312 -23.5 1 98.25 90 ASN A C 1
ATOM 697 O O . ASN A 1 90 ? 3.037 -20.109 -24.688 1 98.25 90 ASN A O 1
ATOM 701 N N . LEU A 1 91 ? 2.689 -19.625 -22.469 1 98.56 91 LEU A N 1
ATOM 702 C CA . LEU A 1 91 ? 1.579 -18.75 -22.828 1 98.56 91 LEU A CA 1
ATOM 703 C C . LEU A 1 91 ? 1.962 -17.281 -22.656 1 98.56 91 LEU A C 1
ATOM 705 O O . LEU A 1 91 ? 1.162 -16.391 -22.938 1 98.56 91 LEU A O 1
ATOM 709 N N . THR A 1 92 ? 3.127 -17 -22.141 1 98.5 92 THR A N 1
ATOM 710 C CA . THR A 1 92 ? 3.584 -15.625 -22 1 98.5 92 THR A CA 1
ATOM 711 C C . THR A 1 92 ? 4.918 -15.422 -22.703 1 98.5 92 THR A C 1
ATOM 713 O O . THR A 1 92 ? 5.613 -16.391 -23.016 1 98.5 92 THR A O 1
ATOM 716 N N . SER A 1 93 ? 5.25 -14.211 -23.062 1 97.31 93 SER A N 1
ATOM 717 C CA . SER A 1 93 ? 6.523 -13.82 -23.656 1 97.31 93 SER A CA 1
ATOM 718 C C . SER A 1 93 ? 7.02 -12.5 -23.078 1 97.31 93 SER A C 1
ATOM 720 O O . SER A 1 93 ? 6.223 -11.68 -22.625 1 97.31 93 SER A O 1
ATOM 722 N N . GLY A 1 94 ? 8.406 -12.359 -23.047 1 97.75 94 GLY A N 1
ATOM 723 C CA . GLY A 1 94 ? 8.961 -11.109 -22.547 1 97.75 94 GLY A CA 1
ATOM 724 C C . GLY A 1 94 ? 8.773 -10.93 -21.047 1 97.75 94 GLY A C 1
ATOM 725 O O . GLY A 1 94 ? 8.57 -11.906 -20.328 1 97.75 94 GLY A O 1
ATOM 726 N N . PRO A 1 95 ? 8.945 -9.633 -20.578 1 98.75 95 PRO A N 1
ATOM 727 C CA . PRO A 1 95 ? 8.797 -9.359 -19.141 1 98.75 95 PRO A CA 1
ATOM 728 C C . PRO A 1 95 ? 7.355 -9.516 -18.656 1 98.75 95 PRO A C 1
ATOM 730 O O . PRO A 1 95 ? 6.414 -9.172 -19.375 1 98.75 95 PRO A O 1
ATOM 733 N N . GLN A 1 96 ? 7.176 -10.094 -17.406 1 98.88 96 GLN A N 1
ATOM 734 C CA . GLN A 1 96 ? 5.852 -10.336 -16.844 1 98.88 96 GLN A CA 1
ATOM 735 C C . GLN A 1 96 ? 5.746 -9.797 -15.43 1 98.88 96 GLN A C 1
ATOM 737 O O . GLN A 1 96 ? 6.703 -9.883 -14.656 1 98.88 96 GLN A O 1
ATOM 742 N N . VAL A 1 97 ? 4.602 -9.234 -15.086 1 98.94 97 VAL A N 1
ATOM 743 C CA . VAL A 1 97 ? 4.156 -9.062 -13.711 1 98.94 97 VAL A CA 1
ATOM 744 C C . VAL A 1 97 ? 3.264 -10.227 -13.305 1 98.94 97 VAL A C 1
ATOM 746 O O . VAL A 1 97 ? 2.318 -10.57 -14.016 1 98.94 97 VAL A O 1
ATOM 749 N N . ILE A 1 98 ? 3.586 -10.875 -12.188 1 98.94 98 ILE A N 1
ATOM 750 C CA . ILE A 1 98 ? 2.783 -12.008 -11.742 1 98.94 98 ILE A CA 1
ATOM 751 C C . ILE A 1 98 ? 1.982 -11.609 -10.5 1 98.94 98 ILE A C 1
ATOM 753 O O . ILE A 1 98 ? 2.525 -11.016 -9.57 1 98.94 98 ILE A O 1
ATOM 757 N N . VAL A 1 99 ? 0.695 -11.859 -10.547 1 98.94 99 VAL A N 1
ATOM 758 C CA . VAL A 1 99 ? -0.193 -11.664 -9.406 1 98.94 99 VAL A CA 1
ATOM 759 C C . VAL A 1 99 ? -0.59 -13.023 -8.828 1 98.94 99 VAL A C 1
ATOM 761 O O . VAL A 1 99 ? -1.199 -13.844 -9.516 1 98.94 99 VAL A O 1
ATOM 764 N N . GLY A 1 100 ? -0.218 -13.273 -7.602 1 98.69 100 GLY A N 1
ATOM 765 C CA . GLY A 1 100 ? -0.552 -14.523 -6.938 1 98.69 100 GLY A CA 1
ATOM 766 C C . GLY A 1 100 ? -1.47 -14.336 -5.746 1 98.69 100 GLY A C 1
ATOM 767 O O . GLY A 1 100 ? -1.119 -13.648 -4.789 1 98.69 100 GLY A O 1
ATOM 768 N N . SER A 1 101 ? -2.611 -15 -5.785 1 97.94 101 SER A N 1
ATOM 769 C CA . SER A 1 101 ? -3.566 -14.945 -4.68 1 97.94 101 SER A CA 1
ATOM 770 C C . SER A 1 101 ? -3.445 -16.172 -3.781 1 97.94 101 SER A C 1
ATOM 772 O O . SER A 1 101 ? -3.568 -17.312 -4.25 1 97.94 101 SER A O 1
ATOM 774 N N . SER A 1 102 ? -3.252 -15.938 -2.426 1 94.94 102 SER A N 1
ATOM 775 C CA . SER A 1 102 ? -3.164 -17.047 -1.476 1 94.94 102 SER A CA 1
ATOM 776 C C . SER A 1 102 ? -2.168 -18.094 -1.943 1 94.94 102 SER A C 1
ATOM 778 O O . SER A 1 102 ? -1.005 -17.781 -2.211 1 94.94 102 SER A O 1
ATOM 780 N N . MET A 1 103 ? -2.51 -19.297 -2.254 1 91.31 103 MET A N 1
ATOM 781 C CA . MET A 1 103 ? -1.65 -20.359 -2.771 1 91.31 103 MET A CA 1
ATOM 782 C C . MET A 1 103 ? -0.945 -19.906 -4.051 1 91.31 103 MET A C 1
ATOM 784 O O . MET A 1 103 ? 0.192 -20.297 -4.309 1 91.31 103 MET A O 1
ATOM 788 N N . GLY A 1 104 ? -1.581 -19.062 -4.789 1 96.44 104 GLY A N 1
ATOM 789 C CA . GLY A 1 104 ? -1.013 -18.547 -6.023 1 96.44 104 GLY A CA 1
ATOM 790 C C . GLY A 1 104 ? 0.292 -17.812 -5.816 1 96.44 104 GLY A C 1
ATOM 791 O O . GLY A 1 104 ? 1.136 -17.766 -6.715 1 96.44 104 GLY A O 1
ATOM 792 N N . ALA A 1 105 ? 0.393 -17.203 -4.676 1 97.31 105 ALA A N 1
ATOM 793 C CA . ALA A 1 105 ? 1.641 -16.5 -4.363 1 97.31 105 ALA A CA 1
ATOM 794 C C . ALA A 1 105 ? 2.785 -17.5 -4.176 1 97.31 105 ALA A C 1
ATOM 796 O O . ALA A 1 105 ? 3.938 -17.188 -4.492 1 97.31 105 ALA A O 1
ATOM 797 N N . PHE A 1 106 ? 2.441 -18.641 -3.623 1 94.12 106 PHE A N 1
ATOM 798 C CA . PHE A 1 106 ? 3.42 -19.719 -3.51 1 94.12 106 PHE A CA 1
ATOM 799 C C . PHE A 1 106 ? 3.908 -20.156 -4.887 1 94.12 106 PHE A C 1
ATOM 801 O O . PHE A 1 106 ? 5.113 -20.297 -5.105 1 94.12 106 PHE A O 1
ATOM 808 N N . MET A 1 107 ? 3.027 -20.297 -5.836 1 95.62 107 MET A N 1
ATOM 809 C CA . MET A 1 107 ? 3.373 -20.656 -7.215 1 95.62 107 MET A CA 1
ATOM 810 C C . MET A 1 107 ? 4.215 -19.547 -7.855 1 95.62 107 MET A C 1
ATOM 812 O O . MET A 1 107 ? 5.168 -19.844 -8.586 1 95.62 107 MET A O 1
ATOM 816 N N . MET A 1 108 ? 3.861 -18.344 -7.574 1 98.38 108 MET A N 1
ATOM 817 C CA . MET A 1 108 ? 4.551 -17.172 -8.094 1 98.38 108 MET A CA 1
ATOM 818 C C . MET A 1 108 ? 6.031 -17.203 -7.742 1 98.38 108 MET A C 1
ATOM 820 O O . MET A 1 108 ? 6.883 -16.922 -8.586 1 98.38 108 MET A O 1
ATOM 824 N N . MET A 1 109 ? 6.32 -17.625 -6.562 1 97.44 109 MET A N 1
ATOM 825 C CA . MET A 1 109 ? 7.707 -17.656 -6.109 1 97.44 109 MET A CA 1
ATOM 826 C C . MET A 1 109 ? 8.5 -18.703 -6.879 1 97.44 109 MET A C 1
ATOM 828 O O . MET A 1 109 ? 9.68 -18.5 -7.176 1 97.44 109 MET A O 1
ATOM 832 N N . HIS A 1 110 ? 7.891 -19.797 -7.207 1 96.31 110 HIS A N 1
ATOM 833 C CA . HIS A 1 110 ? 8.57 -20.844 -7.965 1 96.31 110 HIS A CA 1
ATOM 834 C C . HIS A 1 110 ? 8.828 -20.406 -9.406 1 96.31 110 HIS A C 1
ATOM 836 O O . HIS A 1 110 ? 9.867 -20.719 -9.977 1 96.31 110 HIS A O 1
ATOM 842 N N . ILE A 1 111 ? 7.863 -19.688 -9.977 1 98.44 111 ILE A N 1
ATOM 843 C CA . ILE A 1 111 ? 8.078 -19.141 -11.305 1 98.44 111 ILE A CA 1
ATOM 844 C C . ILE A 1 111 ? 9.234 -18.141 -11.281 1 98.44 111 ILE A C 1
ATOM 846 O O . ILE A 1 111 ? 10.125 -18.188 -12.133 1 98.44 111 ILE A O 1
ATOM 850 N N . ALA A 1 112 ? 9.25 -17.281 -10.289 1 98.38 112 ALA A N 1
ATOM 851 C CA . ALA A 1 112 ? 10.273 -16.25 -10.18 1 98.38 112 ALA A CA 1
ATOM 852 C C . ALA A 1 112 ? 11.664 -16.859 -10.023 1 98.38 112 ALA A C 1
ATOM 854 O O . ALA A 1 112 ? 12.648 -16.328 -10.531 1 98.38 112 ALA A O 1
ATOM 855 N N . LYS A 1 113 ? 11.695 -17.953 -9.297 1 96.5 113 LYS A N 1
ATOM 856 C CA . LYS A 1 113 ? 12.961 -18.656 -9.109 1 96.5 113 LYS A CA 1
ATOM 857 C C . LYS A 1 113 ? 13.469 -19.234 -10.43 1 96.5 113 LYS A C 1
ATOM 859 O O . LYS A 1 113 ? 14.664 -19.188 -10.719 1 96.5 113 LYS A O 1
ATOM 864 N N . ARG A 1 114 ? 12.609 -19.719 -11.227 1 97.31 114 ARG A 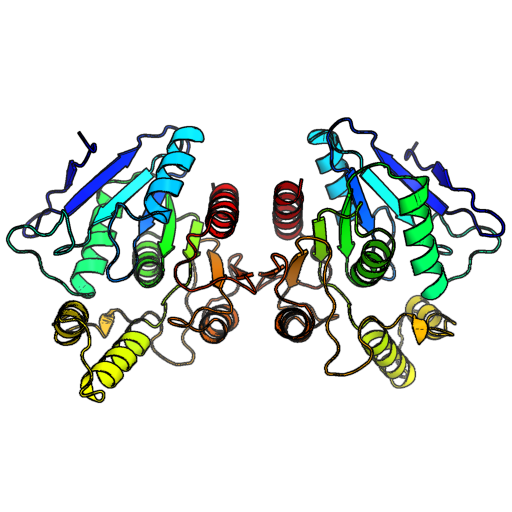N 1
ATOM 865 C CA . ARG A 1 114 ? 12.969 -20.422 -12.461 1 97.31 114 ARG A CA 1
ATOM 866 C C . ARG A 1 114 ? 13.242 -19.422 -13.586 1 97.31 114 ARG A C 1
ATOM 868 O O . ARG A 1 114 ? 14.07 -19.688 -14.453 1 97.31 114 ARG A O 1
ATOM 875 N N . PHE A 1 115 ? 12.516 -18.312 -13.609 1 98.31 115 PHE A N 1
ATOM 876 C CA . PHE A 1 115 ? 12.625 -17.328 -14.68 1 98.31 115 PHE A CA 1
ATOM 877 C C . PHE A 1 115 ? 12.891 -15.945 -14.109 1 98.31 115 PHE A C 1
ATOM 879 O O . PHE A 1 115 ? 12.164 -14.992 -14.406 1 98.31 115 PHE A O 1
ATOM 886 N N . PRO A 1 116 ? 13.984 -15.75 -13.398 1 98.25 116 PRO A N 1
ATOM 887 C CA . PRO A 1 116 ? 14.219 -14.484 -12.711 1 98.25 116 PRO A CA 1
ATOM 888 C C . PRO A 1 116 ? 14.359 -13.305 -13.68 1 98.25 116 PRO A C 1
ATOM 890 O O . PRO A 1 116 ? 14.031 -12.172 -13.32 1 98.25 116 PRO A O 1
ATOM 893 N N . GLU A 1 117 ? 14.742 -13.523 -14.867 1 98.31 117 GLU A N 1
ATOM 894 C CA . GLU A 1 117 ? 14.992 -12.445 -15.82 1 98.31 117 GLU A CA 1
ATOM 895 C C . GLU A 1 117 ? 13.688 -11.953 -16.438 1 98.31 117 GLU A C 1
ATOM 897 O O . GLU A 1 117 ? 13.617 -10.812 -16.922 1 98.31 117 GLU A O 1
ATOM 902 N N . ARG A 1 118 ? 12.688 -12.797 -16.375 1 98.75 118 ARG A N 1
ATOM 903 C CA . ARG A 1 118 ? 11.438 -12.453 -17.047 1 98.75 118 ARG A CA 1
ATOM 904 C C . ARG A 1 118 ? 10.398 -11.945 -16.062 1 98.75 118 ARG A C 1
ATOM 906 O O . ARG A 1 118 ? 9.414 -11.32 -16.453 1 98.75 118 ARG A O 1
ATOM 913 N N . VAL A 1 119 ? 10.539 -12.266 -14.836 1 98.88 119 VAL A N 1
ATOM 914 C CA . VAL A 1 119 ? 9.633 -11.758 -13.812 1 98.88 119 VAL A CA 1
ATOM 915 C C . VAL A 1 119 ? 10.102 -10.383 -13.336 1 98.88 119 VAL A C 1
ATOM 917 O O . VAL A 1 119 ? 11.086 -10.281 -12.602 1 98.88 119 VAL A O 1
ATOM 920 N N . VAL A 1 120 ? 9.328 -9.359 -13.68 1 98.75 120 VAL A N 1
ATOM 921 C CA . VAL A 1 120 ? 9.836 -8.008 -13.453 1 98.75 120 VAL A CA 1
ATOM 922 C C . VAL A 1 120 ? 9.008 -7.324 -12.367 1 98.75 120 VAL A C 1
ATOM 924 O O . VAL A 1 120 ? 9.297 -6.191 -11.984 1 98.75 120 VAL A O 1
ATOM 927 N N . GLY A 1 121 ? 7.984 -7.953 -11.867 1 98.81 121 GLY A N 1
ATOM 928 C CA . GLY A 1 121 ? 7.137 -7.5 -10.773 1 98.81 121 GLY A CA 1
ATOM 929 C C . GLY A 1 121 ? 6.297 -8.609 -10.172 1 98.81 121 GLY A C 1
ATOM 930 O O . GLY A 1 121 ? 5.844 -9.508 -10.875 1 98.81 121 GLY A O 1
ATOM 931 N N . MET A 1 122 ? 6.102 -8.539 -8.883 1 98.88 122 MET A N 1
ATOM 932 C CA . MET A 1 122 ? 5.316 -9.539 -8.164 1 98.88 122 MET A CA 1
ATOM 933 C C . MET A 1 122 ? 4.305 -8.875 -7.238 1 98.88 122 MET A C 1
ATOM 935 O O . MET A 1 122 ? 4.648 -7.941 -6.508 1 98.88 122 MET A O 1
ATOM 939 N N . VAL A 1 123 ? 3.061 -9.32 -7.305 1 98.94 123 VAL A N 1
ATOM 940 C CA . VAL A 1 123 ? 1.996 -8.859 -6.422 1 98.94 123 VAL A CA 1
ATOM 941 C C . VAL A 1 123 ? 1.369 -10.047 -5.699 1 98.94 123 VAL A C 1
ATOM 943 O O . VAL A 1 123 ? 0.832 -10.953 -6.336 1 98.94 123 VAL A O 1
ATOM 946 N N . GLY A 1 124 ? 1.483 -10.094 -4.418 1 98.75 124 GLY A N 1
ATOM 947 C CA . GLY A 1 124 ? 0.814 -11.102 -3.609 1 98.75 124 GLY A CA 1
ATOM 948 C C . GLY A 1 124 ? -0.451 -10.594 -2.947 1 98.75 124 GLY A C 1
ATOM 949 O O . GLY A 1 124 ? -0.457 -9.508 -2.363 1 98.75 124 GLY A O 1
ATOM 950 N N . VAL A 1 125 ? -1.537 -11.312 -3.088 1 98.81 125 VAL A N 1
ATOM 951 C CA . VAL A 1 125 ? -2.779 -11 -2.391 1 98.81 125 VAL A CA 1
ATOM 952 C C . VAL A 1 125 ? -3.066 -12.07 -1.342 1 98.81 125 VAL A C 1
ATOM 954 O O . VAL A 1 125 ? -3.348 -13.227 -1.685 1 98.81 125 VAL A O 1
ATOM 957 N N . ALA A 1 126 ? -2.994 -11.727 -0.062 1 97.88 126 ALA A N 1
ATOM 958 C CA . ALA A 1 126 ? -3.174 -12.672 1.042 1 97.88 126 ALA A CA 1
ATOM 959 C C . ALA A 1 126 ? -2.342 -13.93 0.829 1 97.88 126 ALA A C 1
ATOM 961 O O . ALA A 1 126 ? -2.863 -15.047 0.909 1 97.88 126 ALA A O 1
ATOM 962 N N . PRO A 1 127 ? -1.057 -13.75 0.646 1 97.56 127 PRO A N 1
ATOM 963 C CA . PRO A 1 127 ? -0.217 -14.859 0.188 1 97.56 127 PRO A CA 1
ATOM 964 C C . PRO A 1 127 ? -0.058 -15.953 1.241 1 97.56 127 PRO A C 1
ATOM 966 O O . PRO A 1 127 ? 0.121 -15.648 2.426 1 97.56 127 PRO A O 1
ATOM 969 N N . SER A 1 128 ? -0.108 -17.125 0.816 1 92.62 128 SER A N 1
ATOM 970 C CA . SER A 1 128 ? 0.256 -18.281 1.621 1 92.62 128 SER A CA 1
ATOM 971 C C . SER A 1 128 ? 1.639 -18.812 1.245 1 92.62 128 SER A C 1
ATOM 973 O O . SER A 1 128 ? 1.759 -19.828 0.556 1 92.62 128 SER A O 1
ATOM 975 N N . PHE A 1 129 ? 2.684 -18.156 1.805 1 90.38 129 PHE A N 1
ATOM 976 C CA . PHE A 1 129 ? 4.055 -18.531 1.485 1 90.38 129 PHE A CA 1
ATOM 977 C C . PHE A 1 129 ? 4.422 -19.844 2.172 1 90.38 129 PHE A C 1
ATOM 979 O O . PHE A 1 129 ? 5.297 -20.578 1.704 1 90.38 129 PHE A O 1
ATOM 986 N N . TYR A 1 130 ? 3.793 -20.078 3.396 1 79.75 130 TYR A N 1
ATOM 987 C CA . TYR A 1 130 ? 3.973 -21.312 4.148 1 79.75 130 TYR A CA 1
ATOM 988 C C . TYR A 1 130 ? 2.852 -22.297 3.844 1 79.75 130 TYR A C 1
ATOM 990 O O . TYR A 1 130 ? 2.23 -22.844 4.758 1 79.75 130 TYR A O 1
ATOM 998 N N . PHE A 1 131 ? 2.705 -22.547 2.689 1 71.88 131 PHE A N 1
ATOM 999 C CA . PHE A 1 131 ? 1.504 -23.281 2.309 1 71.88 131 PHE A CA 1
ATOM 1000 C C . PHE A 1 131 ? 1.448 -24.641 3.01 1 71.88 131 PHE A C 1
ATOM 1002 O O . PHE A 1 131 ? 0.381 -25.062 3.449 1 71.88 131 PHE A O 1
ATOM 1009 N N . PHE A 1 132 ? 2.574 -25.141 3.258 1 66.5 132 PHE A N 1
ATOM 1010 C CA . PHE A 1 132 ? 2.594 -26.469 3.877 1 66.5 132 PHE A CA 1
ATOM 1011 C C . PHE A 1 132 ? 2.141 -26.391 5.328 1 66.5 132 PHE A C 1
ATOM 1013 O O . PHE A 1 132 ? 1.383 -27.234 5.793 1 66.5 132 PHE A O 1
ATOM 1020 N N . ASP A 1 133 ? 2.703 -25.359 5.953 1 70 133 ASP A N 1
ATOM 1021 C CA . ASP A 1 133 ? 2.301 -25.172 7.344 1 70 133 ASP A CA 1
ATOM 1022 C C . ASP A 1 133 ? 0.797 -24.938 7.453 1 70 133 ASP A C 1
ATOM 1024 O O . ASP A 1 133 ? 0.134 -25.484 8.328 1 70 133 ASP A O 1
ATOM 1028 N N . HIS A 1 134 ? 0.317 -24.266 6.504 1 66.38 134 HIS A N 1
ATOM 1029 C CA . HIS A 1 134 ? -1.109 -23.969 6.496 1 66.38 134 HIS A CA 1
ATOM 1030 C C . HIS A 1 134 ? -1.934 -25.203 6.16 1 66.38 134 HIS A C 1
ATOM 1032 O O . HIS A 1 134 ? -2.969 -25.453 6.781 1 66.38 134 HIS A O 1
ATOM 1038 N N . ALA A 1 135 ? -1.393 -25.953 5.25 1 64.06 135 ALA A N 1
ATOM 1039 C CA . ALA A 1 135 ? -2.057 -27.188 4.828 1 64.06 135 ALA A CA 1
ATOM 1040 C C . ALA A 1 135 ? -2.117 -28.203 5.973 1 64.06 135 ALA A C 1
ATOM 1042 O O . ALA A 1 135 ? -3.137 -28.859 6.16 1 64.06 135 ALA A O 1
ATOM 1043 N N . GLU A 1 136 ? -1.037 -28.234 6.617 1 65.19 136 GLU A N 1
ATOM 1044 C CA . GLU A 1 136 ? -0.992 -29.172 7.742 1 65.19 136 GLU A CA 1
ATOM 1045 C C . GLU A 1 136 ? -1.991 -28.781 8.828 1 65.19 136 GLU A C 1
ATOM 1047 O O . GLU A 1 136 ? -2.645 -29.641 9.414 1 65.19 136 GLU A O 1
ATOM 1052 N N . LYS A 1 137 ? -2.07 -27.5 8.992 1 65.94 137 LYS A N 1
ATOM 1053 C CA . LYS A 1 137 ? -3.039 -27.016 9.969 1 65.94 137 LYS A CA 1
ATOM 1054 C C . LYS A 1 137 ? -4.465 -27.359 9.547 1 65.94 137 LYS A C 1
ATOM 1056 O O . LYS A 1 137 ? -5.266 -27.812 10.375 1 65.94 137 LYS A O 1
ATOM 1061 N N . TRP A 1 138 ? -4.648 -27.203 8.359 1 61.5 138 TRP A N 1
ATOM 1062 C CA . TRP A 1 138 ? -5.977 -27.5 7.832 1 61.5 138 TRP A CA 1
ATOM 1063 C C . TRP A 1 138 ? -6.262 -29 7.918 1 61.5 138 TRP A C 1
ATOM 1065 O O . TRP A 1 138 ? -7.379 -29.406 8.25 1 61.5 138 TRP A O 1
ATOM 1075 N N . ARG A 1 139 ? -5.336 -29.781 7.672 1 62.56 139 ARG A N 1
ATOM 1076 C CA . ARG A 1 139 ? -5.473 -31.234 7.805 1 62.56 139 ARG A CA 1
ATOM 1077 C C . ARG A 1 139 ? -5.859 -31.609 9.227 1 62.56 139 ARG A C 1
ATOM 1079 O O . ARG A 1 139 ? -6.738 -32.469 9.438 1 62.56 139 ARG A O 1
ATOM 1086 N N . LYS A 1 140 ? -5.207 -31.031 10.125 1 64.75 140 LYS A N 1
ATOM 1087 C CA . LYS A 1 140 ? -5.449 -31.344 11.531 1 64.75 140 LYS A CA 1
ATOM 1088 C C . LYS A 1 140 ? -6.852 -30.922 11.953 1 64.75 140 LYS A C 1
ATOM 1090 O O . LYS A 1 140 ? -7.535 -31.656 12.68 1 64.75 140 LYS A O 1
ATOM 1095 N N . ILE A 1 141 ? -7.16 -29.734 11.523 1 60.38 141 ILE A N 1
ATOM 1096 C CA . ILE A 1 141 ? -8.484 -29.219 11.844 1 60.38 141 ILE A CA 1
ATOM 1097 C C . ILE A 1 141 ? -9.555 -30.125 11.242 1 60.38 141 ILE A C 1
ATOM 1099 O O . ILE A 1 141 ? -10.547 -30.453 11.898 1 60.38 141 ILE A O 1
ATOM 1103 N N . LEU A 1 142 ? -9.273 -30.484 10.117 1 58.69 142 LEU A N 1
ATOM 1104 C CA . LEU A 1 142 ? -10.242 -31.312 9.406 1 58.69 142 LEU A CA 1
ATOM 1105 C C . LEU A 1 142 ? -10.273 -32.719 9.977 1 58.69 142 LEU A C 1
ATOM 1107 O O . LEU A 1 142 ? -11.32 -33.375 9.961 1 58.69 142 LEU A O 1
ATOM 1111 N N . SER A 1 143 ? -9.18 -33.188 10.422 1 60.72 143 SER A N 1
ATOM 1112 C CA . SER A 1 143 ? -9.125 -34.531 11 1 60.72 143 SER A CA 1
ATOM 1113 C C . SER A 1 143 ? -9.766 -34.562 12.383 1 60.72 143 SER A C 1
ATOM 1115 O O . SER A 1 143 ? -10.25 -35.594 12.836 1 60.72 143 SER A O 1
ATOM 1117 N N . SER A 1 144 ? -9.461 -33.562 13.211 1 57.28 144 SER A N 1
ATOM 1118 C CA . SER A 1 144 ? -9.984 -33.562 14.578 1 57.28 144 SER A CA 1
ATOM 1119 C C . SER A 1 144 ? -11.492 -33.312 14.586 1 57.28 144 SER A C 1
ATOM 1121 O O . SER A 1 144 ? -12.172 -33.719 15.539 1 57.28 144 SER A O 1
ATOM 1123 N N . ASN A 1 145 ? -11.859 -32.281 13.938 1 50.44 145 ASN A N 1
ATOM 1124 C CA . ASN A 1 145 ? -13.281 -31.969 14 1 50.44 145 ASN A CA 1
ATOM 1125 C C . ASN A 1 145 ? -14.125 -33.031 13.297 1 50.44 145 ASN A C 1
ATOM 1127 O O . ASN A 1 145 ? -13.852 -33.375 12.148 1 50.44 145 ASN A O 1
ATOM 1131 N N . ASP A 1 146 ? -14.75 -33.969 14.039 1 45.5 146 ASP A N 1
ATOM 1132 C CA . ASP A 1 146 ? -15.891 -34.75 13.602 1 45.5 146 ASP A CA 1
ATOM 1133 C C . ASP A 1 146 ? -16.781 -33.969 12.641 1 45.5 146 ASP A C 1
ATOM 1135 O O . ASP A 1 146 ? -17.891 -34.375 12.344 1 45.5 146 ASP A O 1
ATOM 1139 N N . ASN A 1 147 ? -16.844 -32.656 12.773 1 45.47 147 ASN A N 1
ATOM 1140 C CA . ASN A 1 147 ? -17.906 -31.859 12.172 1 45.47 147 ASN A CA 1
ATOM 1141 C C . ASN A 1 147 ? -17.906 -31.969 10.648 1 45.47 147 ASN A C 1
ATOM 1143 O O . ASN A 1 147 ? -16.891 -32.344 10.062 1 45.47 147 ASN A O 1
ATOM 1147 N N . THR A 1 148 ? -19.219 -31.641 10 1 44.72 148 THR A N 1
ATOM 1148 C CA . THR A 1 148 ? -19.812 -31.641 8.664 1 44.72 148 THR A CA 1
ATOM 1149 C C . THR A 1 148 ? -18.953 -30.859 7.684 1 44.72 148 THR A C 1
ATOM 1151 O O . THR A 1 148 ? -19.203 -29.688 7.43 1 44.72 148 THR A O 1
ATOM 1154 N N . GLU A 1 149 ? -17.766 -30.859 7.816 1 49.34 149 GLU A N 1
ATOM 1155 C CA . GLU A 1 149 ? -17.031 -30.188 6.754 1 49.34 149 GLU A CA 1
ATOM 1156 C C . GLU A 1 149 ? -17.469 -30.672 5.379 1 49.34 149 GLU A C 1
ATOM 1158 O O . GLU A 1 149 ? -17.859 -31.828 5.223 1 49.34 149 GLU A O 1
ATOM 1163 N N . THR A 1 150 ? -17.875 -29.656 4.527 1 49.22 150 THR A N 1
ATOM 1164 C CA . THR A 1 150 ? -18.422 -29.984 3.213 1 49.22 150 THR A CA 1
ATOM 1165 C C . THR A 1 150 ? -17.531 -31 2.498 1 49.22 150 THR A C 1
ATOM 1167 O O . THR A 1 150 ? -16.328 -31.062 2.758 1 49.22 150 THR A O 1
ATOM 1170 N N . PRO A 1 151 ? -18.203 -32.062 2.057 1 48.66 151 PRO A N 1
ATOM 1171 C CA . PRO A 1 151 ? -17.547 -33.094 1.239 1 48.66 151 PRO A CA 1
ATOM 1172 C C . PRO A 1 151 ? -16.406 -32.531 0.393 1 48.66 151 PRO A C 1
ATOM 1174 O O . PRO A 1 151 ? -15.391 -33.188 0.198 1 48.66 151 PRO A O 1
ATOM 1177 N N . GLU A 1 152 ? -16.484 -31.344 0.026 1 49.12 152 GLU A N 1
ATOM 1178 C CA . GLU A 1 152 ? -15.469 -30.781 -0.865 1 49.12 152 GLU A CA 1
ATOM 1179 C C . GLU A 1 152 ? -14.156 -30.547 -0.126 1 49.12 152 GLU A C 1
ATOM 1181 O O . GLU A 1 152 ? -13.078 -30.812 -0.66 1 49.12 152 GLU A O 1
ATOM 1186 N N . LEU A 1 153 ? -14.266 -30.094 1.154 1 50.12 153 LEU A N 1
ATOM 1187 C CA . LEU A 1 153 ? -13.062 -29.844 1.943 1 50.12 153 LEU A CA 1
ATOM 1188 C C . LEU A 1 153 ? -12.398 -31.156 2.367 1 50.12 153 LEU A C 1
ATOM 1190 O O . LEU A 1 153 ? -11.172 -31.25 2.359 1 50.12 153 LEU A O 1
ATOM 1194 N N . LEU A 1 154 ? -13.305 -32.062 2.719 1 50.41 154 LEU A N 1
ATOM 1195 C CA . LEU A 1 154 ? -12.805 -33.375 3.084 1 50.41 154 LEU A CA 1
ATOM 1196 C C . LEU A 1 154 ? -12.07 -34.031 1.915 1 50.41 154 LEU A C 1
ATOM 1198 O O . LEU A 1 154 ? -11.039 -34.656 2.105 1 50.41 154 LEU A O 1
ATOM 1202 N N . GLU A 1 155 ? -12.68 -33.938 0.842 1 50.75 155 GLU A N 1
ATOM 1203 C CA . GLU A 1 155 ? -12.031 -34.469 -0.353 1 50.75 155 GLU A CA 1
ATOM 1204 C C . GLU A 1 155 ? -10.703 -33.781 -0.621 1 50.75 155 GLU A C 1
ATOM 1206 O O . GLU A 1 155 ? -9.734 -34.406 -1.05 1 50.75 155 GLU A O 1
ATOM 1211 N N . MET A 1 156 ? -10.664 -32.531 -0.293 1 50.44 156 MET A N 1
ATOM 1212 C CA . MET A 1 156 ? -9.453 -31.766 -0.548 1 50.44 156 MET A CA 1
ATOM 1213 C C . MET A 1 156 ? -8.336 -32.156 0.417 1 50.44 156 MET A C 1
ATOM 1215 O O . MET A 1 156 ? -7.172 -32.219 0.032 1 50.44 156 MET A O 1
ATOM 1219 N N . ILE A 1 157 ? -8.766 -32.375 1.67 1 50.44 157 ILE A N 1
ATOM 1220 C CA . ILE A 1 157 ? -7.828 -32.781 2.719 1 50.44 157 ILE A CA 1
ATOM 1221 C C . ILE A 1 157 ? -7.32 -34.188 2.453 1 50.44 157 ILE A C 1
ATOM 1223 O O . ILE A 1 157 ? -6.18 -34.531 2.787 1 50.44 157 ILE A O 1
ATOM 1227 N N . ASN A 1 158 ? -8.227 -35 2.277 1 49.41 158 ASN A N 1
ATOM 1228 C CA . ASN A 1 158 ? -7.789 -36.375 2.074 1 49.41 158 ASN A CA 1
ATOM 1229 C C . ASN A 1 158 ? -6.723 -36.469 0.986 1 49.41 158 ASN A C 1
ATOM 1231 O O . ASN A 1 158 ? -6.258 -37.562 0.657 1 49.41 158 ASN A O 1
ATOM 1235 N N . MET A 1 159 ? -6.535 -35.375 0.171 1 48.41 159 MET A N 1
ATOM 1236 C CA . MET A 1 159 ? -5.891 -35.375 -1.139 1 48.41 159 MET A CA 1
ATOM 1237 C C . MET A 1 159 ? -4.371 -35.438 -1 1 48.41 159 MET A C 1
ATOM 1239 O O . MET A 1 159 ? -3.807 -34.844 -0.071 1 48.41 159 MET A O 1
ATOM 1243 N N . ASP A 1 160 ? -3.754 -36.375 -1.621 1 54.03 160 ASP A N 1
ATOM 1244 C CA . ASP A 1 160 ? -2.445 -36.469 -2.258 1 54.03 160 ASP A CA 1
ATOM 1245 C C . ASP A 1 160 ? -1.839 -35.094 -2.523 1 54.03 160 ASP A C 1
ATOM 1247 O O . ASP A 1 160 ? -0.766 -35 -3.121 1 54.03 160 ASP A O 1
ATOM 1251 N N . TYR A 1 161 ? -2.506 -34.062 -1.96 1 57.91 161 TYR A N 1
ATOM 1252 C CA . TYR A 1 161 ? -2.127 -32.688 -2.301 1 57.91 161 TYR A CA 1
ATOM 1253 C C . TYR A 1 161 ? -0.745 -32.344 -1.754 1 57.91 161 TYR A C 1
ATOM 1255 O O . TYR A 1 161 ? -0.022 -31.531 -2.334 1 57.91 161 TYR A O 1
ATOM 1263 N N . PHE A 1 162 ? -0.415 -33.125 -0.604 1 58.47 162 PHE A N 1
ATOM 1264 C CA . PHE A 1 162 ? 0.832 -32.719 0.032 1 58.47 162 PHE A CA 1
ATOM 1265 C C . PHE A 1 162 ? 1.902 -33.781 -0.136 1 58.47 162 PHE A C 1
ATOM 1267 O O . PHE A 1 162 ? 2.953 -33.75 0.504 1 58.47 162 PHE A O 1
ATOM 1274 N N . THR A 1 163 ? 1.676 -34.688 -0.985 1 54.97 163 THR A N 1
ATOM 1275 C CA . THR A 1 163 ? 2.684 -35.719 -1.225 1 54.97 163 THR A CA 1
ATOM 1276 C C . THR A 1 163 ? 3.828 -35.188 -2.068 1 54.97 163 THR A C 1
ATOM 1278 O O . THR A 1 163 ? 3.598 -34.531 -3.084 1 54.97 163 THR A O 1
ATOM 1281 N N . GLY A 1 164 ? 5.156 -35.406 -1.639 1 55.28 164 GLY A N 1
ATOM 1282 C CA . GLY A 1 164 ? 6.359 -35.062 -2.391 1 55.28 164 GLY A CA 1
ATOM 1283 C C . GLY A 1 164 ? 6.734 -33.625 -2.316 1 55.28 164 GLY A C 1
ATOM 1284 O O . GLY A 1 164 ? 7.445 -33.094 -3.186 1 55.28 164 GLY A O 1
ATOM 1285 N N . MET A 1 165 ? 6.371 -32.938 -1.195 1 61.41 165 MET A N 1
ATOM 1286 C CA . MET A 1 165 ? 6.344 -31.469 -1.168 1 61.41 165 MET A CA 1
ATOM 1287 C C . MET A 1 165 ? 7.625 -30.906 -0.552 1 61.41 165 MET A C 1
ATOM 1289 O O . MET A 1 165 ? 7.902 -29.719 -0.661 1 61.41 165 MET A O 1
ATOM 1293 N N . ASP A 1 166 ? 8.391 -31.75 -0.074 1 62.88 166 ASP A N 1
ATOM 1294 C CA . ASP A 1 166 ? 9.516 -31.219 0.685 1 62.88 166 ASP A CA 1
ATOM 1295 C C . ASP A 1 166 ? 10.414 -30.359 -0.2 1 62.88 166 ASP A C 1
ATOM 1297 O O . ASP A 1 166 ? 10.953 -29.344 0.255 1 62.88 166 ASP A O 1
ATOM 1301 N N . ASP A 1 167 ? 10.375 -30.719 -1.472 1 76.12 167 ASP A N 1
ATOM 1302 C CA . ASP A 1 167 ? 11.289 -30.016 -2.367 1 76.12 167 ASP A CA 1
ATOM 1303 C C . ASP A 1 167 ? 10.703 -28.672 -2.805 1 76.12 167 ASP A C 1
ATOM 1305 O O . ASP A 1 167 ? 11.398 -27.859 -3.424 1 76.12 167 ASP A O 1
ATOM 1309 N N . LEU A 1 168 ? 9.469 -28.406 -2.277 1 83.75 168 LEU A N 1
ATOM 1310 C CA . LEU A 1 168 ? 8.82 -27.188 -2.766 1 83.75 168 LEU A CA 1
ATOM 1311 C C . LEU A 1 168 ? 8.836 -26.109 -1.699 1 83.75 168 LEU A C 1
ATOM 1313 O O . LEU A 1 168 ? 8.43 -24.969 -1.96 1 83.75 168 LEU A O 1
ATOM 1317 N N . ASN A 1 169 ? 9.398 -26.422 -0.566 1 85.12 169 ASN A N 1
ATOM 1318 C CA . ASN A 1 169 ? 9.453 -25.422 0.497 1 85.12 169 ASN A CA 1
ATOM 1319 C C . ASN A 1 169 ? 10.273 -24.203 0.082 1 85.12 169 ASN A C 1
ATOM 1321 O O . ASN A 1 169 ? 11.391 -24.344 -0.415 1 85.12 169 ASN A O 1
ATOM 1325 N N . LEU A 1 170 ? 9.68 -23.078 0.34 1 89.75 170 LEU A N 1
ATOM 1326 C CA . LEU A 1 170 ? 10.367 -21.859 -0.034 1 89.75 170 LEU A CA 1
ATOM 1327 C C . LEU A 1 170 ? 11.5 -21.547 0.942 1 89.75 170 LEU A C 1
ATOM 1329 O O . LEU A 1 170 ? 12.523 -20.984 0.554 1 89.75 170 LEU A O 1
ATOM 1333 N N . PHE A 1 171 ? 11.18 -21.891 2.193 1 89.44 171 PHE A N 1
ATOM 1334 C CA . PHE A 1 171 ? 12.141 -21.625 3.252 1 89.44 171 PHE A CA 1
ATOM 1335 C C . PHE A 1 171 ? 12.578 -22.906 3.926 1 89.44 171 PHE A C 1
ATOM 1337 O O . PHE A 1 171 ? 11.758 -23.625 4.512 1 89.44 171 PHE A O 1
ATOM 1344 N N . GLN A 1 172 ? 13.875 -23.219 3.91 1 83.44 172 GLN A N 1
ATOM 1345 C CA . GLN A 1 172 ? 14.406 -24.484 4.371 1 83.44 172 GLN A CA 1
ATOM 1346 C C . GLN A 1 172 ? 14.453 -24.547 5.895 1 83.44 172 GLN A C 1
ATOM 1348 O O . GLN A 1 172 ? 14.328 -25.625 6.488 1 83.44 172 GLN A O 1
ATOM 1353 N N . ASP A 1 173 ? 14.766 -23.438 6.461 1 84.5 173 ASP A N 1
ATOM 1354 C CA . ASP A 1 173 ? 14.812 -23.344 7.918 1 84.5 173 ASP A CA 1
ATOM 1355 C C . ASP A 1 173 ? 14.406 -21.953 8.391 1 84.5 173 ASP A C 1
ATOM 1357 O O . ASP A 1 173 ? 13.945 -21.125 7.598 1 84.5 173 ASP A O 1
ATOM 1361 N N . LYS A 1 174 ? 14.555 -21.734 9.664 1 84.81 174 LYS A N 1
ATOM 1362 C CA . LYS A 1 174 ? 14.062 -20.5 10.273 1 84.81 174 LYS A CA 1
ATOM 1363 C C . LYS A 1 174 ? 14.922 -19.312 9.859 1 84.81 174 LYS A C 1
ATOM 1365 O O . LYS A 1 174 ? 14.492 -18.156 9.977 1 84.81 174 LYS A O 1
ATOM 1370 N N . ASP A 1 175 ? 16.094 -19.562 9.312 1 89.88 175 ASP A N 1
ATOM 1371 C CA . ASP A 1 175 ? 17.016 -18.484 8.984 1 89.88 175 ASP A CA 1
ATOM 1372 C C . ASP A 1 175 ? 17.109 -18.281 7.477 1 89.88 175 ASP A C 1
ATOM 1374 O O . ASP A 1 175 ? 17.75 -17.344 7.008 1 89.88 175 ASP A O 1
ATOM 1378 N N . SER A 1 176 ? 16.406 -19.141 6.793 1 92.38 176 SER A N 1
ATOM 1379 C CA . SER A 1 176 ? 16.469 -19.078 5.336 1 92.38 176 SER A CA 1
ATOM 1380 C C . SER A 1 176 ? 15.812 -17.797 4.82 1 92.38 176 SER A C 1
ATOM 1382 O O . SER A 1 176 ? 14.773 -17.375 5.332 1 92.38 176 SER A O 1
ATOM 1384 N N . LYS A 1 177 ? 16.5 -17.141 3.824 1 95.38 177 LYS A N 1
ATOM 1385 C CA . LYS A 1 177 ? 15.969 -15.969 3.145 1 95.38 177 LYS A CA 1
ATOM 1386 C C . LYS A 1 177 ? 15.961 -16.172 1.631 1 95.38 177 LYS A C 1
ATOM 1388 O O . LYS A 1 177 ? 16.766 -16.922 1.095 1 95.38 177 LYS A O 1
ATOM 1393 N N . LEU A 1 178 ? 15.047 -15.555 1.035 1 96.12 178 LEU A N 1
ATOM 1394 C CA . LEU A 1 178 ? 14.961 -15.578 -0.421 1 96.12 178 LEU A CA 1
ATOM 1395 C C . LEU A 1 178 ? 15.383 -14.242 -1.019 1 96.12 178 LEU A C 1
ATOM 1397 O O . LEU A 1 178 ? 15.023 -13.188 -0.498 1 96.12 178 LEU A O 1
ATOM 1401 N N . GLU A 1 179 ? 16.234 -14.297 -2.006 1 96.94 179 GLU A N 1
ATOM 1402 C CA . GLU A 1 179 ? 16.484 -13.141 -2.859 1 96.94 179 GLU A CA 1
ATOM 1403 C C . GLU A 1 179 ? 15.453 -13.039 -3.975 1 96.94 179 GLU A C 1
ATOM 1405 O O . GLU A 1 179 ? 15.281 -13.969 -4.758 1 96.94 179 GLU A O 1
ATOM 1410 N N . LEU A 1 180 ? 14.812 -11.95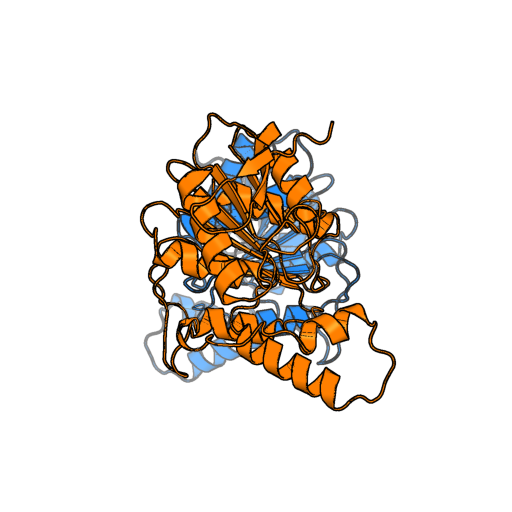3 -4.031 1 98.12 180 LEU A N 1
ATOM 1411 C CA . LEU A 1 180 ? 13.797 -11.766 -5.059 1 98.12 180 LEU A CA 1
ATOM 1412 C C . LEU A 1 180 ? 14.398 -11.109 -6.301 1 98.12 180 LEU A C 1
ATOM 1414 O O . LEU A 1 180 ? 15.234 -10.211 -6.188 1 98.12 180 LEU A O 1
ATOM 1418 N N . PRO A 1 181 ? 13.977 -11.516 -7.441 1 98.25 181 PRO A N 1
ATOM 1419 C CA . PRO A 1 181 ? 14.539 -10.969 -8.672 1 98.25 181 PRO A CA 1
ATOM 1420 C C . PRO A 1 181 ? 13.961 -9.594 -9.023 1 98.25 181 PRO A C 1
ATOM 1422 O O . PRO A 1 181 ? 14.477 -8.914 -9.922 1 98.25 181 PRO A O 1
ATOM 1425 N N . CYS A 1 182 ? 12.938 -9.211 -8.375 1 98.38 182 CYS A N 1
ATOM 1426 C CA . CYS A 1 182 ? 12.242 -7.961 -8.672 1 98.38 182 CYS A CA 1
ATOM 1427 C C . CYS A 1 182 ? 11.453 -7.477 -7.461 1 98.38 182 CYS A C 1
ATOM 1429 O O . CYS A 1 182 ? 11.547 -8.062 -6.379 1 98.38 182 CYS A O 1
ATOM 1431 N N . ASN A 1 183 ? 10.758 -6.336 -7.613 1 98.31 183 ASN A N 1
ATOM 1432 C CA . ASN A 1 183 ? 9.961 -5.762 -6.535 1 98.31 183 ASN A CA 1
ATOM 1433 C C . ASN A 1 183 ? 8.734 -6.613 -6.23 1 98.31 183 ASN A C 1
ATOM 1435 O O . ASN A 1 183 ? 8.188 -7.266 -7.121 1 98.31 183 ASN A O 1
ATOM 1439 N N . LEU A 1 184 ? 8.383 -6.625 -4.949 1 98.81 184 LEU A N 1
ATOM 1440 C CA . LEU A 1 184 ? 7.223 -7.352 -4.445 1 98.81 184 LEU A CA 1
ATOM 1441 C C . LEU A 1 184 ? 6.301 -6.426 -3.66 1 98.81 184 LEU A C 1
ATOM 1443 O O . LEU A 1 184 ? 6.758 -5.668 -2.803 1 98.81 184 LEU A O 1
ATOM 1447 N N . HIS A 1 185 ? 5.066 -6.395 -4.039 1 98.88 185 HIS A N 1
ATOM 1448 C CA . HIS A 1 185 ? 4.043 -5.723 -3.248 1 98.88 185 HIS A CA 1
ATOM 1449 C C . HIS A 1 185 ? 2.975 -6.703 -2.777 1 98.88 185 HIS A C 1
ATOM 1451 O O . HIS A 1 185 ? 2.379 -7.414 -3.59 1 98.88 185 HIS A O 1
ATOM 1457 N N . ILE A 1 186 ? 2.764 -6.734 -1.482 1 98.88 186 ILE A N 1
ATOM 1458 C CA . ILE A 1 186 ? 1.788 -7.652 -0.903 1 98.88 186 ILE A CA 1
ATOM 1459 C C . ILE A 1 186 ? 0.592 -6.863 -0.371 1 98.88 186 ILE A C 1
ATOM 1461 O O . ILE A 1 186 ? 0.761 -5.82 0.264 1 98.88 186 ILE A O 1
ATOM 1465 N N . LEU A 1 187 ? -0.582 -7.293 -0.723 1 98.88 187 LEU A N 1
ATOM 1466 C CA . LEU A 1 187 ? -1.831 -6.836 -0.123 1 98.88 187 LEU A CA 1
ATOM 1467 C C . LEU A 1 187 ? -2.363 -7.863 0.87 1 98.88 187 LEU A C 1
ATOM 1469 O O . LEU A 1 187 ? -2.52 -9.039 0.53 1 98.88 187 LEU A O 1
ATOM 1473 N N . GLN A 1 188 ? -2.621 -7.461 2.08 1 98.88 188 GLN A N 1
ATOM 1474 C CA . GLN A 1 188 ? -3.037 -8.359 3.15 1 98.88 188 GLN A CA 1
ATOM 1475 C C . GLN A 1 188 ? -4.129 -7.73 4.008 1 98.88 188 GLN A C 1
ATOM 1477 O O . GLN A 1 188 ? -3.99 -6.594 4.465 1 98.88 188 GLN A O 1
ATOM 1482 N N . GLY A 1 189 ? -5.254 -8.477 4.164 1 98.62 189 GLY A N 1
ATOM 1483 C CA . GLY A 1 189 ? -6.262 -8.031 5.109 1 98.62 189 GLY A CA 1
ATOM 1484 C C . GLY A 1 189 ? -5.902 -8.336 6.555 1 98.62 189 GLY A C 1
ATOM 1485 O O . GLY A 1 189 ? -5.418 -9.422 6.859 1 98.62 189 GLY A O 1
ATOM 1486 N N . MET A 1 190 ? -6.207 -7.395 7.441 1 98.44 190 MET A N 1
ATOM 1487 C CA . MET A 1 190 ? -5.914 -7.617 8.852 1 98.44 190 MET A CA 1
ATOM 1488 C C . MET A 1 190 ? -7.008 -8.453 9.516 1 98.44 190 MET A C 1
ATOM 1490 O O . MET A 1 190 ? -6.836 -8.938 10.633 1 98.44 190 MET A O 1
ATOM 1494 N N . LYS A 1 191 ? -8.133 -8.648 8.82 1 97.88 191 LYS A N 1
ATOM 1495 C CA . LYS A 1 191 ? -9.195 -9.531 9.297 1 97.88 191 LYS A CA 1
ATOM 1496 C C . LYS A 1 191 ? -9.164 -10.875 8.57 1 97.88 191 LYS A C 1
ATOM 1498 O O . LYS A 1 191 ? -10.164 -11.594 8.555 1 97.88 191 LYS A O 1
ATOM 1503 N N . ASP A 1 192 ? -8.086 -11.156 7.871 1 96.62 192 ASP A N 1
ATOM 1504 C CA . ASP A 1 192 ? -7.879 -12.438 7.207 1 96.62 192 ASP A CA 1
ATOM 1505 C C . ASP A 1 192 ? -7.836 -13.578 8.219 1 96.62 192 ASP A C 1
ATOM 1507 O O . ASP A 1 192 ? -6.918 -13.656 9.039 1 96.62 192 ASP A O 1
ATOM 1511 N N . ASP A 1 193 ? -8.75 -14.477 8.102 1 91.38 193 ASP A N 1
ATOM 1512 C CA . ASP A 1 193 ? -8.867 -15.562 9.062 1 91.38 193 ASP A CA 1
ATOM 1513 C C . ASP A 1 193 ? -8.242 -16.844 8.523 1 91.38 193 ASP A C 1
ATOM 1515 O O . ASP A 1 193 ? -8.25 -17.875 9.195 1 91.38 193 ASP A O 1
ATOM 1519 N N . VAL A 1 194 ? -7.742 -16.812 7.328 1 88.62 194 VAL A N 1
ATOM 1520 C CA . VAL A 1 194 ? -7.113 -17.969 6.699 1 88.62 194 VAL A CA 1
ATOM 1521 C C . VAL A 1 194 ? -5.594 -17.844 6.801 1 88.62 194 VAL A C 1
ATOM 1523 O O . VAL A 1 194 ? -4.926 -18.766 7.293 1 88.62 194 VAL A O 1
ATOM 1526 N N . VAL A 1 195 ? -5.031 -16.75 6.359 1 92.94 195 VAL A N 1
ATOM 1527 C CA . VAL A 1 195 ? -3.623 -16.406 6.523 1 92.94 195 VAL A CA 1
ATOM 1528 C C . VAL A 1 195 ? -3.502 -15.172 7.426 1 92.94 195 VAL A C 1
ATOM 1530 O O . VAL A 1 195 ? -3.674 -14.039 6.965 1 92.94 195 VAL A O 1
ATOM 1533 N N . PRO A 1 196 ? -3.145 -15.406 8.594 1 94.62 196 PRO A N 1
ATOM 1534 C CA . PRO A 1 196 ? -3.059 -14.266 9.5 1 94.62 196 PRO A CA 1
ATOM 1535 C C . PRO A 1 196 ? -2.053 -13.211 9.039 1 94.62 196 PRO A C 1
ATOM 1537 O O . PRO A 1 196 ? -0.951 -13.555 8.602 1 94.62 196 PRO A O 1
ATOM 1540 N N . TRP A 1 197 ? -2.387 -11.969 9.164 1 97.56 197 TRP A N 1
ATOM 1541 C CA . TRP A 1 197 ? -1.582 -10.867 8.648 1 97.56 197 TRP A CA 1
ATOM 1542 C C . TRP A 1 197 ? -0.214 -10.828 9.32 1 97.56 197 TRP A C 1
ATOM 1544 O O . TRP A 1 197 ? 0.779 -10.438 8.703 1 97.56 197 TRP A O 1
ATOM 1554 N N . ASN A 1 198 ? -0.14 -11.188 10.594 1 96.81 198 ASN A N 1
ATOM 1555 C CA . ASN A 1 198 ? 1.127 -11.156 11.32 1 96.81 198 ASN A CA 1
ATOM 1556 C C . ASN A 1 198 ? 2.115 -12.18 10.758 1 96.81 198 ASN A C 1
ATOM 1558 O O . ASN A 1 198 ? 3.33 -11.984 10.844 1 96.81 198 ASN A O 1
ATOM 1562 N N . GLU A 1 199 ? 1.59 -13.273 10.203 1 94.62 199 GLU A N 1
ATOM 1563 C CA . GLU A 1 199 ? 2.459 -14.227 9.516 1 94.62 199 GLU A CA 1
ATOM 1564 C C . GLU A 1 199 ? 3.086 -13.602 8.273 1 94.62 199 GLU A C 1
ATOM 1566 O O . GLU A 1 199 ? 4.293 -13.719 8.055 1 94.62 199 GLU A O 1
ATOM 1571 N N . THR A 1 200 ? 2.27 -12.945 7.492 1 97.44 200 THR A N 1
ATOM 1572 C CA . THR A 1 200 ? 2.756 -12.258 6.301 1 97.44 200 THR A CA 1
ATOM 1573 C C . THR A 1 200 ? 3.785 -11.195 6.668 1 97.44 200 THR A C 1
ATOM 1575 O O . THR A 1 200 ? 4.828 -11.078 6.016 1 97.44 200 THR A O 1
ATOM 1578 N N . LEU A 1 201 ? 3.486 -10.453 7.66 1 98.12 201 LEU A N 1
ATOM 1579 C CA . LEU A 1 201 ? 4.402 -9.43 8.156 1 98.12 201 LEU A CA 1
ATOM 1580 C C . LEU A 1 201 ? 5.746 -10.047 8.539 1 98.12 201 LEU A C 1
ATOM 1582 O O . LEU A 1 201 ? 6.801 -9.5 8.203 1 98.12 201 LEU A O 1
ATOM 1586 N N . SER A 1 202 ? 5.734 -11.18 9.211 1 96.19 202 SER A N 1
ATOM 1587 C CA . SER A 1 202 ? 6.957 -11.859 9.617 1 96.19 202 SER A CA 1
ATOM 1588 C C . SER A 1 202 ? 7.777 -12.305 8.414 1 96.19 202 SER A C 1
ATOM 1590 O O . SER A 1 202 ? 9.008 -12.219 8.422 1 96.19 202 SER A O 1
ATOM 1592 N N . VAL A 1 203 ? 7.094 -12.75 7.418 1 96.56 203 VAL A N 1
ATOM 1593 C CA . VAL A 1 203 ? 7.777 -13.18 6.203 1 96.56 203 VAL A CA 1
ATOM 1594 C C . VAL A 1 203 ? 8.477 -11.984 5.555 1 96.56 203 VAL A C 1
ATOM 1596 O O . VAL A 1 203 ? 9.656 -12.055 5.215 1 96.56 203 VAL A O 1
ATOM 1599 N N . VAL A 1 204 ? 7.793 -10.891 5.445 1 97.94 204 VAL A N 1
ATOM 1600 C CA . VAL A 1 204 ? 8.328 -9.688 4.816 1 97.94 204 VAL A CA 1
ATOM 1601 C C . VAL A 1 204 ? 9.539 -9.188 5.605 1 97.94 204 VAL A C 1
ATOM 1603 O O . VAL A 1 204 ? 10.562 -8.836 5.02 1 97.94 204 VAL A O 1
ATOM 1606 N N . ARG A 1 205 ? 9.344 -9.203 6.852 1 96.81 205 ARG A N 1
ATOM 1607 C CA . ARG A 1 205 ? 10.391 -8.68 7.73 1 96.81 205 ARG A CA 1
ATOM 1608 C C . ARG A 1 205 ? 11.633 -9.562 7.688 1 96.81 205 ARG A C 1
ATOM 1610 O O . ARG A 1 205 ? 12.758 -9.055 7.621 1 96.81 205 ARG A O 1
ATOM 1617 N N . ASP A 1 206 ? 11.461 -10.945 7.613 1 96.5 206 ASP A N 1
ATOM 1618 C CA . ASP A 1 206 ? 12.562 -11.797 8.031 1 96.5 206 ASP A CA 1
ATOM 1619 C C . ASP A 1 206 ? 13.008 -12.711 6.891 1 96.5 206 ASP A C 1
ATOM 1621 O O . ASP A 1 206 ? 14.086 -13.305 6.949 1 96.5 206 ASP A O 1
ATOM 1625 N N . ARG A 1 207 ? 12.156 -12.82 5.848 1 96.88 207 ARG A N 1
ATOM 1626 C CA . ARG A 1 207 ? 12.406 -13.961 4.973 1 96.88 207 ARG A CA 1
ATOM 1627 C C . ARG A 1 207 ? 12.859 -13.5 3.594 1 96.88 207 ARG A C 1
ATOM 1629 O O . ARG A 1 207 ? 13.164 -14.328 2.727 1 96.88 207 ARG A O 1
ATOM 1636 N N . PHE A 1 208 ? 12.898 -12.234 3.344 1 97.56 208 PHE A N 1
ATOM 1637 C CA . PHE A 1 208 ? 13.383 -11.703 2.074 1 97.56 208 PHE A CA 1
ATOM 1638 C C . PHE A 1 208 ? 14.594 -10.805 2.289 1 97.56 208 PHE A C 1
ATOM 1640 O O . PHE A 1 208 ? 14.641 -10.039 3.256 1 97.56 208 PHE A O 1
ATOM 1647 N N . TYR A 1 209 ? 15.594 -10.914 1.44 1 97.25 209 TYR A N 1
ATOM 1648 C CA . TYR A 1 209 ? 16.703 -9.977 1.456 1 97.25 209 TYR A CA 1
ATOM 1649 C C . TYR A 1 209 ? 16.266 -8.578 1.029 1 97.25 209 TYR A C 1
ATOM 1651 O O . TYR A 1 209 ? 15.203 -8.43 0.404 1 97.25 209 TYR A O 1
ATOM 1659 N N . ASP A 1 210 ? 17 -7.559 1.327 1 95.75 210 ASP A N 1
ATOM 1660 C CA . ASP A 1 210 ? 16.641 -6.168 1.097 1 95.75 210 ASP A CA 1
ATOM 1661 C C . ASP A 1 210 ? 17.188 -5.664 -0.234 1 95.75 210 ASP A C 1
ATOM 1663 O O . ASP A 1 210 ? 17.516 -4.48 -0.372 1 95.75 210 ASP A O 1
ATOM 1667 N N . THR A 1 211 ? 17.297 -6.5 -1.213 1 96.19 211 THR A N 1
ATOM 1668 C CA . THR A 1 211 ? 17.938 -6.152 -2.475 1 96.19 211 THR A CA 1
ATOM 1669 C C . THR A 1 211 ? 16.922 -5.566 -3.455 1 96.19 211 THR A C 1
ATOM 1671 O O . THR A 1 211 ? 17.297 -5.02 -4.492 1 96.19 211 THR A O 1
ATOM 1674 N N . THR A 1 212 ? 15.664 -5.68 -3.211 1 96.94 212 THR A N 1
ATOM 1675 C CA . THR A 1 212 ? 14.57 -5.133 -4.004 1 96.94 212 THR A CA 1
ATOM 1676 C C . THR A 1 212 ? 13.57 -4.395 -3.117 1 96.94 212 THR A C 1
ATOM 1678 O O . THR A 1 212 ? 13.664 -4.449 -1.889 1 96.94 212 THR A O 1
ATOM 1681 N N . THR A 1 213 ? 12.727 -3.662 -3.754 1 97.38 213 THR A N 1
ATOM 1682 C CA . THR A 1 213 ? 11.656 -3.023 -2.99 1 97.38 213 THR A CA 1
ATOM 1683 C C . THR A 1 213 ? 10.578 -4.035 -2.611 1 97.38 213 THR A C 1
ATOM 1685 O O . THR A 1 213 ? 10.078 -4.766 -3.469 1 97.38 213 THR A O 1
ATOM 1688 N N . ILE A 1 214 ? 10.32 -4.105 -1.339 1 98.56 214 ILE A N 1
ATOM 1689 C CA . ILE A 1 214 ? 9.25 -4.953 -0.82 1 98.56 214 ILE A CA 1
ATOM 1690 C C . ILE A 1 214 ? 8.281 -4.113 0.01 1 98.56 214 ILE A C 1
ATOM 1692 O O . ILE A 1 214 ? 8.68 -3.504 1.006 1 98.56 214 ILE A O 1
ATOM 1696 N N . ASP A 1 215 ? 7.062 -4.09 -0.447 1 98.75 215 ASP A N 1
ATOM 1697 C CA . ASP A 1 215 ? 6.023 -3.342 0.249 1 98.75 215 ASP A CA 1
ATOM 1698 C C . ASP A 1 215 ? 4.898 -4.266 0.712 1 98.75 215 ASP A C 1
ATOM 1700 O O . ASP A 1 215 ? 4.5 -5.18 -0.012 1 98.75 215 ASP A O 1
ATOM 1704 N N . LEU A 1 216 ? 4.445 -4.059 1.908 1 98.88 216 LEU A N 1
ATOM 1705 C CA . LEU A 1 216 ? 3.289 -4.746 2.475 1 98.88 216 LEU A CA 1
ATOM 1706 C C . LEU A 1 216 ? 2.176 -3.758 2.803 1 98.88 216 LEU A C 1
ATOM 1708 O O . LEU A 1 216 ? 2.346 -2.889 3.66 1 98.88 216 LEU A O 1
ATOM 1712 N N . THR A 1 217 ? 1.105 -3.844 2.096 1 98.88 217 THR A N 1
ATOM 1713 C CA . THR A 1 217 ? -0.077 -3.07 2.455 1 98.88 217 THR A CA 1
ATOM 1714 C C . THR A 1 217 ? -1.014 -3.891 3.338 1 98.88 217 THR A C 1
ATOM 1716 O O . THR A 1 217 ? -1.555 -4.906 2.9 1 98.88 217 THR A O 1
ATOM 1719 N N . LEU A 1 218 ? -1.193 -3.451 4.535 1 98.88 218 LEU A N 1
ATOM 1720 C CA . LEU A 1 218 ? -2.174 -4.004 5.465 1 98.88 218 LEU A CA 1
ATOM 1721 C C . LEU A 1 218 ? -3.486 -3.23 5.391 1 98.88 218 LEU A C 1
ATOM 1723 O O . LEU A 1 218 ? -3.516 -2.021 5.637 1 98.88 218 LEU A O 1
ATOM 1727 N N . ARG A 1 219 ? -4.523 -3.918 4.992 1 98.75 219 ARG A N 1
ATOM 1728 C CA . ARG A 1 219 ? -5.852 -3.318 4.953 1 98.75 219 ARG A CA 1
ATOM 1729 C C . ARG A 1 219 ? -6.641 -3.643 6.219 1 98.75 219 ARG A C 1
ATOM 1731 O O . ARG A 1 219 ? -7.004 -4.797 6.449 1 98.75 219 ARG A O 1
ATOM 1738 N N . LYS A 1 220 ? -6.902 -2.684 7.02 1 98.44 220 LYS A N 1
ATOM 1739 C CA . LYS A 1 220 ? -7.441 -2.889 8.359 1 98.44 220 LYS A CA 1
ATOM 1740 C C . LYS A 1 220 ? -8.711 -3.736 8.32 1 98.44 220 LYS A C 1
ATOM 1742 O O . LYS A 1 220 ? -8.891 -4.625 9.156 1 98.44 220 LYS A O 1
ATOM 1747 N N . CYS A 1 221 ? -9.57 -3.48 7.309 1 96.88 221 CYS A N 1
ATOM 1748 C CA . CYS A 1 221 ? -10.867 -4.148 7.277 1 96.88 221 CYS A CA 1
ATOM 1749 C C . CYS A 1 221 ? -10.891 -5.254 6.227 1 96.88 221 CYS A C 1
ATOM 1751 O O . CYS A 1 221 ? -11.938 -5.832 5.949 1 96.88 221 CYS A O 1
ATOM 1753 N N . GLY A 1 222 ? -9.727 -5.465 5.605 1 97.62 222 GLY A N 1
ATOM 1754 C CA . GLY A 1 222 ? -9.664 -6.477 4.566 1 97.62 222 GLY A CA 1
ATOM 1755 C C . GLY A 1 222 ? -9.719 -7.895 5.109 1 97.62 222 GLY A C 1
ATOM 1756 O O . GLY A 1 222 ? -9.188 -8.172 6.188 1 97.62 222 GLY A O 1
ATOM 1757 N N . GLU A 1 223 ? -10.336 -8.75 4.352 1 97.19 223 GLU A N 1
ATOM 1758 C CA . GLU A 1 223 ? -10.422 -10.164 4.676 1 97.19 223 GLU A CA 1
ATOM 1759 C C . GLU A 1 223 ? -9.547 -11 3.738 1 97.19 223 GLU A C 1
ATOM 1761 O O . GLU A 1 223 ? -8.672 -10.453 3.057 1 97.19 223 GLU A O 1
ATOM 1766 N N . HIS A 1 224 ? -9.664 -12.297 3.738 1 94.75 224 HIS A N 1
ATOM 1767 C CA . HIS A 1 224 ? -8.789 -13.18 2.973 1 94.75 224 HIS A CA 1
ATOM 1768 C C . HIS A 1 224 ? -9.062 -13.062 1.477 1 94.75 224 HIS A C 1
ATOM 1770 O O . HIS A 1 224 ? -8.125 -13.039 0.672 1 94.75 224 HIS A O 1
ATOM 1776 N N . ARG A 1 225 ? -10.273 -13.008 1.122 1 93.69 225 ARG A N 1
ATOM 1777 C CA . ARG A 1 225 ? -10.648 -13.086 -0.287 1 93.69 225 ARG A CA 1
ATOM 1778 C C . ARG A 1 225 ? -10.234 -11.82 -1.029 1 93.69 225 ARG A C 1
ATOM 1780 O O . ARG A 1 225 ? -9.875 -11.867 -2.205 1 93.69 225 ARG A O 1
ATOM 1787 N N . MET A 1 226 ? -10.32 -10.656 -0.429 1 96.31 226 MET A N 1
ATOM 1788 C CA . MET A 1 226 ? -9.883 -9.375 -0.98 1 96.31 226 MET A CA 1
ATOM 1789 C C . MET A 1 226 ? -10.516 -9.133 -2.346 1 96.31 226 MET A C 1
ATOM 1791 O O . MET A 1 226 ? -9.82 -8.82 -3.312 1 96.31 226 MET A O 1
ATOM 1795 N N . SER A 1 227 ? -11.805 -9.25 -2.402 1 95.56 227 SER A N 1
ATOM 1796 C CA . SER A 1 227 ? -12.469 -9.133 -3.697 1 95.56 227 SER A CA 1
ATOM 1797 C C . SER A 1 227 ? -13.586 -8.094 -3.654 1 95.56 227 SER A C 1
ATOM 1799 O O . SER A 1 227 ? -14.383 -7.996 -4.586 1 95.56 227 SER A O 1
ATOM 1801 N N . ARG A 1 228 ? -13.719 -7.344 -2.543 1 95.75 228 ARG A N 1
ATOM 1802 C CA . ARG A 1 228 ? -14.633 -6.203 -2.508 1 95.75 228 ARG A CA 1
ATOM 1803 C C . ARG A 1 228 ? -14.18 -5.109 -3.467 1 95.75 228 ARG A C 1
ATOM 1805 O O . ARG A 1 228 ? -13.023 -5.094 -3.895 1 95.75 228 ARG A O 1
ATOM 1812 N N . PRO A 1 229 ? -15.07 -4.246 -3.887 1 95.81 229 PRO A N 1
ATOM 1813 C CA . PRO A 1 229 ? -14.703 -3.184 -4.828 1 95.81 229 PRO A CA 1
ATOM 1814 C C . PRO A 1 229 ? -13.461 -2.404 -4.383 1 95.81 229 PRO A C 1
ATOM 1816 O O . PRO A 1 229 ? -12.578 -2.125 -5.195 1 95.81 229 PRO A O 1
ATOM 1819 N N . GLU A 1 230 ? -13.328 -2.068 -3.094 1 95.12 230 GLU A N 1
ATOM 1820 C CA . GLU A 1 230 ? -12.188 -1.315 -2.594 1 95.12 230 GLU A CA 1
ATOM 1821 C C . GLU A 1 230 ? -10.914 -2.162 -2.619 1 95.12 230 GLU A C 1
ATOM 1823 O O . GLU A 1 230 ? -9.812 -1.633 -2.766 1 95.12 230 GLU A O 1
ATOM 1828 N N . ASP A 1 231 ? -11.086 -3.496 -2.451 1 97.69 231 ASP A N 1
ATOM 1829 C CA . ASP A 1 231 ? -9.953 -4.406 -2.562 1 97.69 231 ASP A CA 1
ATOM 1830 C C . ASP A 1 231 ? -9.438 -4.469 -3.998 1 97.69 231 ASP A C 1
ATOM 1832 O O . ASP A 1 231 ? -8.227 -4.406 -4.234 1 97.69 231 ASP A O 1
ATOM 1836 N N . LEU A 1 232 ? -10.367 -4.578 -4.91 1 98.19 232 LEU A N 1
ATOM 1837 C CA . LEU A 1 232 ? -10 -4.664 -6.316 1 98.19 232 LEU A CA 1
ATOM 1838 C C . LEU A 1 232 ? -9.359 -3.363 -6.793 1 98.19 232 LEU A C 1
ATOM 1840 O O . LEU A 1 232 ? -8.422 -3.385 -7.59 1 98.19 232 LEU A O 1
ATOM 1844 N N . SER A 1 233 ? -9.844 -2.262 -6.312 1 96.75 233 SER A N 1
ATOM 1845 C CA . SER A 1 233 ? -9.289 -0.963 -6.688 1 96.75 233 SER A CA 1
ATOM 1846 C C . SER A 1 233 ? -7.82 -0.854 -6.297 1 96.75 233 SER A C 1
ATOM 1848 O O . SER A 1 233 ? -6.988 -0.456 -7.113 1 96.75 233 SER A O 1
ATOM 1850 N N . ILE A 1 234 ? -7.488 -1.203 -5.074 1 97.88 234 ILE A N 1
ATOM 1851 C CA . ILE A 1 234 ? -6.098 -1.093 -4.645 1 97.88 234 ILE A CA 1
ATOM 1852 C C . ILE A 1 234 ? -5.25 -2.129 -5.379 1 97.88 234 ILE A C 1
ATOM 1854 O O . ILE A 1 234 ? -4.086 -1.872 -5.695 1 97.88 234 ILE A O 1
ATOM 1858 N N . LEU A 1 235 ? -5.801 -3.303 -5.664 1 98.69 235 LEU A N 1
ATOM 1859 C CA . LEU A 1 235 ? -5.078 -4.309 -6.434 1 98.69 235 LEU A CA 1
ATOM 1860 C C . LEU A 1 235 ? -4.695 -3.771 -7.809 1 98.69 235 LEU A C 1
ATOM 1862 O O . LEU A 1 235 ? -3.541 -3.881 -8.227 1 98.69 235 LEU A O 1
ATOM 1866 N N . MET A 1 236 ? -5.664 -3.152 -8.523 1 98.25 236 MET A N 1
ATOM 1867 C CA . MET A 1 236 ? -5.387 -2.617 -9.852 1 98.25 236 MET A CA 1
ATOM 1868 C C . MET A 1 236 ? -4.336 -1.516 -9.789 1 98.25 236 MET A C 1
ATOM 1870 O O . MET A 1 236 ? -3.469 -1.429 -10.664 1 98.25 236 MET A O 1
ATOM 1874 N N . ASN A 1 237 ? -4.406 -0.743 -8.789 1 97.12 237 ASN A N 1
ATOM 1875 C CA . ASN A 1 237 ? -3.436 0.336 -8.641 1 97.12 237 ASN A CA 1
ATOM 1876 C C . ASN A 1 237 ? -2.027 -0.205 -8.406 1 97.12 237 ASN A C 1
ATOM 1878 O O . ASN A 1 237 ? -1.056 0.328 -8.945 1 97.12 237 ASN A O 1
ATOM 1882 N N . VAL A 1 238 ? -1.911 -1.231 -7.574 1 98.31 238 VAL A N 1
ATOM 1883 C CA . VAL A 1 238 ? -0.613 -1.836 -7.297 1 98.31 238 VAL A CA 1
ATOM 1884 C C . VAL A 1 238 ? -0.052 -2.463 -8.57 1 98.31 238 VAL A C 1
ATOM 1886 O O . VAL A 1 238 ? 1.132 -2.307 -8.883 1 98.31 238 VAL A O 1
ATOM 1889 N N . VAL A 1 239 ? -0.895 -3.137 -9.312 1 98.62 239 VAL A N 1
ATOM 1890 C CA . VAL A 1 239 ? -0.452 -3.762 -10.555 1 98.62 239 VAL A CA 1
ATOM 1891 C C . VAL A 1 239 ? -0.005 -2.686 -11.547 1 98.62 239 VAL A C 1
ATOM 1893 O O . VAL A 1 239 ? 1.021 -2.836 -12.211 1 98.62 239 VAL A O 1
ATOM 1896 N N . LYS A 1 240 ? -0.724 -1.601 -11.602 1 97.06 240 LYS A N 1
ATOM 1897 C CA . LYS A 1 240 ? -0.378 -0.486 -12.477 1 97.06 240 LYS A CA 1
ATOM 1898 C C . LYS A 1 240 ? 1.011 0.057 -12.156 1 97.06 240 LYS A C 1
ATOM 1900 O O . LYS A 1 240 ? 1.779 0.389 -13.062 1 97.06 240 LYS A O 1
ATOM 1905 N N . MET A 1 241 ? 1.332 0.102 -10.898 1 95.88 241 MET A N 1
ATOM 1906 C CA . MET A 1 241 ? 2.625 0.628 -10.469 1 95.88 241 MET A CA 1
ATOM 1907 C C . MET A 1 241 ? 3.758 -0.302 -10.891 1 95.88 241 MET A C 1
ATOM 1909 O O . MET A 1 241 ? 4.902 0.131 -11.031 1 95.88 241 MET A O 1
ATOM 1913 N N . MET A 1 242 ? 3.434 -1.555 -11.062 1 95.88 242 MET A N 1
ATOM 1914 C CA . MET A 1 242 ? 4.445 -2.547 -11.414 1 95.88 242 MET A CA 1
ATOM 1915 C C . MET A 1 242 ? 4.656 -2.605 -12.922 1 95.88 242 MET A C 1
ATOM 1917 O O . MET A 1 242 ? 5.637 -3.182 -13.391 1 95.88 242 MET A O 1
ATOM 1921 N N . CYS A 1 243 ? 3.699 -2.072 -13.742 1 93.44 243 CYS A N 1
ATOM 1922 C CA . CYS A 1 243 ? 3.748 -2.109 -15.195 1 93.44 243 CYS A CA 1
ATOM 1923 C C . CYS A 1 243 ? 4.395 -0.844 -15.758 1 93.44 243 CYS A C 1
ATOM 1925 O O . CYS A 1 243 ? 4.258 0.234 -15.172 1 93.44 243 CYS A O 1
ATOM 1927 N N . MET B 1 1 ? 11.094 33.75 -9.469 1 41.03 1 MET B N 1
ATOM 1928 C CA . MET B 1 1 ? 10.703 34.375 -8.219 1 41.03 1 MET B CA 1
ATOM 1929 C C . MET B 1 1 ? 9.828 33.469 -7.383 1 41.03 1 MET B C 1
ATOM 1931 O O . MET B 1 1 ? 8.898 32.844 -7.91 1 41.03 1 MET B O 1
ATOM 1935 N N . ASN B 1 2 ? 10.18 32.656 -6.516 1 56.28 2 ASN B N 1
ATOM 1936 C CA . ASN B 1 2 ? 9.805 31.328 -6.039 1 56.28 2 ASN B CA 1
ATOM 1937 C C . ASN B 1 2 ? 8.391 31.312 -5.469 1 56.28 2 ASN B C 1
ATOM 1939 O O . ASN B 1 2 ? 8.031 30.391 -4.723 1 56.28 2 ASN B O 1
ATOM 1943 N N . GLY B 1 3 ? 7.402 31.969 -6.16 1 82.19 3 GLY B N 1
ATOM 1944 C CA . GLY B 1 3 ? 5.965 32.188 -6.102 1 82.19 3 GLY B CA 1
ATOM 1945 C C . GLY B 1 3 ? 5.402 32.031 -4.699 1 82.19 3 GLY B C 1
ATOM 1946 O O . GLY B 1 3 ? 4.316 31.469 -4.516 1 82.19 3 GLY B O 1
ATOM 1947 N N . ILE B 1 4 ? 6.188 32.594 -3.643 1 94.38 4 ILE B N 1
ATOM 1948 C CA . ILE B 1 4 ? 5.762 32.5 -2.248 1 94.38 4 ILE B CA 1
ATOM 1949 C C . ILE B 1 4 ? 4.852 33.688 -1.926 1 94.38 4 ILE B C 1
ATOM 1951 O O . ILE B 1 4 ? 5.129 34.812 -2.324 1 94.38 4 ILE B O 1
ATOM 1955 N N . LYS B 1 5 ? 3.76 33.469 -1.271 1 97.81 5 LYS B N 1
ATOM 1956 C CA . LYS B 1 5 ? 2.773 34.438 -0.772 1 97.81 5 LYS B CA 1
ATOM 1957 C C . LYS B 1 5 ? 2.674 34.375 0.749 1 97.81 5 LYS B C 1
ATOM 1959 O O . LYS B 1 5 ? 3.291 33.5 1.385 1 97.81 5 LYS B O 1
ATOM 1964 N N . TYR B 1 6 ? 1.974 35.312 1.338 1 98 6 TYR B N 1
ATOM 1965 C CA . TYR B 1 6 ? 1.84 35.375 2.789 1 98 6 TYR B CA 1
ATOM 1966 C C . TYR B 1 6 ? 0.375 35.469 3.201 1 98 6 TYR B C 1
ATOM 1968 O O . TYR B 1 6 ? -0.387 36.25 2.629 1 98 6 TYR B O 1
ATOM 1976 N N . LEU B 1 7 ? -0.01 34.625 4.062 1 98.19 7 LEU B N 1
ATOM 1977 C CA . LEU B 1 7 ? -1.345 34.656 4.648 1 98.19 7 LEU B CA 1
ATOM 1978 C C . LEU B 1 7 ? -1.369 35.531 5.906 1 98.19 7 LEU B C 1
ATOM 1980 O O . LEU B 1 7 ? -0.646 35.25 6.867 1 98.19 7 LEU B O 1
ATOM 1984 N N . SER B 1 8 ? -2.156 36.562 5.895 1 96.81 8 SER B N 1
ATOM 1985 C CA . SER B 1 8 ? -2.377 37.406 7.07 1 96.81 8 SER B CA 1
ATOM 1986 C C . SER B 1 8 ? -3.504 36.875 7.938 1 96.81 8 SER B C 1
ATOM 1988 O O . SER B 1 8 ? -4.543 36.438 7.422 1 96.81 8 SER B O 1
ATOM 1990 N N . ARG B 1 9 ? -3.217 36.75 9.172 1 92.81 9 ARG B N 1
ATOM 1991 C CA . ARG B 1 9 ? -4.18 36.25 10.156 1 92.81 9 ARG B CA 1
ATOM 1992 C C . ARG B 1 9 ? -4.332 37.25 11.305 1 92.81 9 ARG B C 1
ATOM 1994 O O . ARG B 1 9 ? -3.346 37.844 11.766 1 92.81 9 ARG B O 1
ATOM 2001 N N . ASN B 1 10 ? -5.535 37.5 11.703 1 88.06 10 ASN B N 1
ATOM 2002 C CA . ASN B 1 10 ? -5.781 38.5 12.758 1 88.06 10 ASN B CA 1
ATOM 2003 C C . ASN B 1 10 ? -5.016 38.156 14.031 1 88.06 10 ASN B C 1
ATOM 2005 O O . ASN B 1 10 ? -5.238 37.094 14.633 1 88.06 10 ASN B O 1
ATOM 2009 N N . GLY B 1 11 ? -4.109 39.031 14.484 1 89.06 11 GLY B N 1
ATOM 2010 C CA . GLY B 1 11 ? -3.393 38.938 15.742 1 89.06 11 GLY B CA 1
ATOM 2011 C C . GLY B 1 11 ? -2.305 37.875 15.727 1 89.06 11 GLY B C 1
ATOM 2012 O O . GLY B 1 11 ? -1.778 37.5 16.766 1 89.06 11 GLY B O 1
ATOM 2013 N N . LYS B 1 12 ? -2.115 37.312 14.562 1 92.94 12 LYS B N 1
ATOM 2014 C CA . LYS B 1 12 ? -1.093 36.25 14.461 1 92.94 12 LYS B CA 1
ATOM 2015 C C . LYS B 1 12 ? -0.031 36.625 13.43 1 92.94 12 LYS B C 1
ATOM 2017 O O . LYS B 1 12 ? -0.226 37.562 12.641 1 92.94 12 LYS B O 1
ATOM 2022 N N . SER B 1 13 ? 1.116 36 13.484 1 93.62 13 SER B N 1
ATOM 2023 C CA . SER B 1 13 ? 2.195 36.219 12.531 1 93.62 13 SER B CA 1
ATOM 2024 C C . SER B 1 13 ? 1.79 35.75 11.125 1 93.62 13 SER B C 1
ATOM 2026 O O . SER B 1 13 ? 0.86 34.969 10.969 1 93.62 13 SER B O 1
ATOM 2028 N N . LEU B 1 14 ? 2.447 36.281 10.172 1 97 14 LEU B N 1
ATOM 2029 C CA . LEU B 1 14 ? 2.215 35.906 8.789 1 97 14 LEU B CA 1
ATOM 2030 C C . LEU B 1 14 ? 2.725 34.469 8.523 1 97 14 LEU B C 1
ATOM 2032 O O . LEU B 1 14 ? 3.76 34.094 9.062 1 97 14 LEU B O 1
ATOM 2036 N N . LEU B 1 15 ? 2.016 33.781 7.695 1 98 15 LEU B N 1
ATOM 2037 C CA . LEU B 1 15 ? 2.477 32.469 7.25 1 98 15 LEU B CA 1
ATOM 2038 C C . LEU B 1 15 ? 2.854 32.5 5.77 1 98 15 LEU B C 1
ATOM 2040 O O . LEU B 1 15 ? 2.047 32.906 4.93 1 98 15 LEU B O 1
ATOM 2044 N N . ALA B 1 16 ? 4.066 32.125 5.488 1 98.31 16 ALA B N 1
ATOM 2045 C CA . ALA B 1 16 ? 4.492 31.953 4.098 1 98.31 16 ALA B CA 1
ATOM 2046 C C . ALA B 1 16 ? 3.893 30.703 3.473 1 98.31 16 ALA B C 1
ATOM 2048 O O . ALA B 1 16 ? 3.832 29.656 4.113 1 98.31 16 ALA B O 1
ATOM 2049 N N . TYR B 1 17 ? 3.389 30.812 2.203 1 98.56 17 TYR B N 1
ATOM 2050 C CA . TYR B 1 17 ? 2.826 29.656 1.518 1 98.56 17 TYR B CA 1
ATOM 2051 C C . TYR B 1 17 ? 3.037 29.766 0.011 1 98.56 17 TYR B C 1
ATOM 2053 O O . TYR B 1 17 ? 3.389 30.828 -0.502 1 98.56 17 TYR B O 1
ATOM 2061 N N . ALA B 1 18 ? 2.998 28.672 -0.657 1 98.44 18 ALA B N 1
ATOM 2062 C CA . ALA B 1 18 ? 2.91 28.547 -2.109 1 98.44 18 ALA B CA 1
ATOM 2063 C C . ALA B 1 18 ? 1.707 27.703 -2.516 1 98.44 18 ALA B C 1
ATOM 2065 O O . ALA B 1 18 ? 1.328 26.766 -1.803 1 98.44 18 ALA B O 1
ATOM 2066 N N . ASN B 1 19 ? 1.057 28.078 -3.611 1 97.94 19 ASN B N 1
ATOM 2067 C CA . ASN B 1 19 ? -0.119 27.328 -4.039 1 97.94 19 ASN B CA 1
ATOM 2068 C C . ASN B 1 19 ? -0.181 27.203 -5.559 1 97.94 19 ASN B C 1
ATOM 2070 O O . ASN B 1 19 ? 0.452 27.969 -6.277 1 97.94 19 ASN B O 1
ATOM 2074 N N . VAL B 1 20 ? -0.736 26.156 -5.992 1 97.25 20 VAL B N 1
ATOM 2075 C CA . VAL B 1 20 ? -1.129 25.922 -7.375 1 97.25 20 VAL B CA 1
ATOM 2076 C C . VAL B 1 20 ? -2.65 25.922 -7.488 1 97.25 20 VAL B C 1
ATOM 2078 O O . VAL B 1 20 ? -3.342 25.266 -6.707 1 97.25 20 VAL B O 1
ATOM 2081 N N . GLU B 1 21 ? -3.156 26.766 -8.414 1 96.31 21 GLU B N 1
ATOM 2082 C CA . GLU B 1 21 ? -4.59 26.734 -8.688 1 96.31 21 GLU B CA 1
ATOM 2083 C C . GLU B 1 21 ? -4.957 25.547 -9.578 1 96.31 21 GLU B C 1
ATOM 2085 O O . GLU B 1 21 ? -4.219 25.219 -10.508 1 96.31 21 GLU B O 1
ATOM 2090 N N . GLY B 1 22 ? -5.988 24.859 -9.195 1 96.56 22 GLY B N 1
ATOM 2091 C CA . GLY B 1 22 ? -6.492 23.75 -9.984 1 96.56 22 GLY B CA 1
ATOM 2092 C C . GLY B 1 22 ? -7.992 23.781 -10.195 1 96.56 22 GLY B C 1
ATOM 2093 O O . GLY B 1 22 ? -8.703 24.484 -9.461 1 96.56 22 GLY B O 1
ATOM 2094 N N . HIS B 1 23 ? -8.445 23 -11.242 1 95.88 23 HIS B N 1
ATOM 2095 C CA . HIS B 1 23 ? -9.859 23 -11.57 1 95.88 23 HIS B CA 1
ATOM 2096 C C . HIS B 1 23 ? -10.484 21.641 -11.266 1 95.88 23 HIS B C 1
ATOM 2098 O O . HIS B 1 23 ? -11.703 21.469 -11.406 1 95.88 23 HIS B O 1
ATOM 2104 N N . ILE B 1 24 ? -9.656 20.781 -10.867 1 96.94 24 ILE B N 1
ATOM 2105 C CA . ILE B 1 24 ? -10.133 19.438 -10.547 1 96.94 24 ILE B CA 1
ATOM 2106 C C . ILE B 1 24 ? -10.219 19.266 -9.031 1 96.94 24 ILE B C 1
ATOM 2108 O O . ILE B 1 24 ? -9.32 19.703 -8.305 1 96.94 24 ILE B O 1
ATOM 2112 N N . GLN B 1 25 ? -11.406 18.75 -8.602 1 96.69 25 GLN B N 1
ATOM 2113 C CA . GLN B 1 25 ? -11.57 18.438 -7.184 1 96.69 25 GLN B CA 1
ATOM 2114 C C . GLN B 1 25 ? -11.234 16.969 -6.902 1 96.69 25 GLN B C 1
ATOM 2116 O O . GLN B 1 25 ? -11.414 16.109 -7.77 1 96.69 25 GLN B O 1
ATOM 2121 N N . PRO B 1 26 ? -10.641 16.688 -5.68 1 98.69 26 PRO B N 1
ATOM 2122 C CA . PRO B 1 26 ? -10.336 17.531 -4.52 1 98.69 26 PRO B CA 1
ATOM 2123 C C . PRO B 1 26 ? -9 18.25 -4.652 1 98.69 26 PRO B C 1
ATOM 2125 O O . PRO B 1 26 ? -8.188 17.906 -5.508 1 98.69 26 PRO B O 1
ATOM 2128 N N . GLY B 1 27 ? -8.836 19.266 -3.906 1 98.81 27 GLY B N 1
ATOM 2129 C CA . GLY B 1 27 ? -7.508 19.844 -3.725 1 98.81 27 GLY B CA 1
ATOM 2130 C C . GLY B 1 27 ? -6.625 19.016 -2.814 1 98.81 27 GLY B C 1
ATOM 2131 O O . GLY B 1 27 ? -7.086 18.047 -2.207 1 98.81 27 GLY B O 1
ATOM 2132 N N . VAL B 1 28 ? -5.34 19.391 -2.771 1 98.94 28 VAL B N 1
ATOM 2133 C CA . VAL B 1 28 ? -4.379 18.688 -1.929 1 98.94 28 VAL B CA 1
ATOM 2134 C C . VAL B 1 28 ? -3.658 19.688 -1.022 1 98.94 28 VAL B C 1
ATOM 2136 O O . VAL B 1 28 ? -3.213 20.75 -1.479 1 98.94 28 VAL B O 1
ATOM 2139 N N . LEU B 1 29 ? -3.631 19.438 0.249 1 98.94 29 LEU B N 1
ATOM 2140 C CA . LEU B 1 29 ? -2.855 20.188 1.226 1 98.94 29 LEU B CA 1
ATOM 2141 C C . LEU B 1 29 ? -1.735 19.344 1.81 1 98.94 29 LEU B C 1
ATOM 2143 O O . LEU B 1 29 ? -1.966 18.203 2.209 1 98.94 29 LEU B O 1
ATOM 2147 N N . PHE B 1 30 ? -0.536 19.906 1.837 1 98.88 30 PHE B N 1
ATOM 2148 C CA . PHE B 1 30 ? 0.595 19.203 2.432 1 98.88 30 PHE B CA 1
ATOM 2149 C C . PHE B 1 30 ? 0.977 19.828 3.77 1 98.88 30 PHE B C 1
ATOM 2151 O O . PHE B 1 30 ? 1.09 21.047 3.879 1 98.88 30 PHE B O 1
ATOM 2158 N N . LEU B 1 31 ? 1.112 18.969 4.773 1 98.69 31 LEU B N 1
ATOM 2159 C CA . LEU B 1 31 ? 1.565 19.359 6.102 1 98.69 31 LEU B CA 1
ATOM 2160 C C . LEU B 1 31 ? 2.928 18.75 6.414 1 98.69 31 LEU B C 1
ATOM 2162 O O . LEU B 1 31 ? 3.051 17.531 6.555 1 98.69 31 LEU B O 1
ATOM 2166 N N . SER B 1 32 ? 3.924 19.609 6.613 1 96.94 32 SER B N 1
ATOM 2167 C CA . SER B 1 32 ? 5.309 19.172 6.777 1 96.94 32 SER B CA 1
ATOM 2168 C C . SER B 1 32 ? 5.559 18.625 8.18 1 96.94 32 SER B C 1
ATOM 2170 O O . SER B 1 32 ? 4.773 18.875 9.094 1 96.94 32 SER B O 1
ATOM 2172 N N . GLY B 1 33 ? 6.617 17.875 8.273 1 93.12 33 GLY B N 1
ATOM 2173 C CA . GLY B 1 33 ? 7.035 17.359 9.57 1 93.12 33 GLY B CA 1
ATOM 2174 C C . GLY B 1 33 ? 7.871 18.344 10.367 1 93.12 33 GLY B C 1
ATOM 2175 O O . GLY B 1 33 ? 8.102 19.469 9.922 1 93.12 33 GLY B O 1
ATOM 2176 N N . PHE B 1 34 ? 8.297 17.828 11.477 1 87.38 34 PHE B N 1
ATOM 2177 C CA . PHE B 1 34 ? 9.125 18.625 12.367 1 87.38 34 PHE B CA 1
ATOM 2178 C C . PHE B 1 34 ? 10.453 18.984 11.703 1 87.38 34 PHE B C 1
ATOM 2180 O O . PHE B 1 34 ? 11.07 18.125 11.055 1 87.38 34 PHE B O 1
ATOM 2187 N N . MET B 1 35 ? 10.867 20.25 11.703 1 78.94 35 MET B N 1
ATOM 2188 C CA . MET B 1 35 ? 12.133 20.766 11.211 1 78.94 35 MET B CA 1
ATOM 2189 C C . MET B 1 35 ? 12.195 20.703 9.688 1 78.94 35 MET B C 1
ATOM 2191 O O . MET B 1 35 ? 13.281 20.625 9.109 1 78.94 35 MET B O 1
ATOM 2195 N N . SER B 1 36 ? 11.109 20.547 9.164 1 91.31 36 SER B N 1
ATOM 2196 C CA . SER B 1 36 ? 11.023 20.594 7.703 1 91.31 36 SER B CA 1
ATOM 2197 C C . SER B 1 36 ? 10.43 21.922 7.238 1 91.31 36 SER B C 1
ATOM 2199 O O . SER B 1 36 ? 9.93 22.703 8.047 1 91.31 36 SER B O 1
ATOM 2201 N N . THR B 1 37 ? 10.594 22.188 5.969 1 93.94 37 THR B N 1
ATOM 2202 C CA . THR B 1 37 ? 10.062 23.406 5.367 1 93.94 37 THR B CA 1
ATOM 2203 C C . THR B 1 37 ? 9.125 23.078 4.215 1 93.94 37 THR B C 1
ATOM 2205 O O . THR B 1 37 ? 9.062 21.922 3.766 1 93.94 37 THR B O 1
ATOM 2208 N N . MET B 1 38 ? 8.43 24.125 3.736 1 97.06 38 MET B N 1
ATOM 2209 C CA . MET B 1 38 ? 7.473 23.938 2.652 1 97.06 38 MET B CA 1
ATOM 2210 C C . MET B 1 38 ? 8.188 23.594 1.349 1 97.06 38 MET B C 1
ATOM 2212 O O . MET B 1 38 ? 7.547 23.219 0.366 1 97.06 38 MET B O 1
ATOM 2216 N N . ASN B 1 39 ? 9.539 23.625 1.321 1 96.38 39 ASN B N 1
ATOM 2217 C CA . ASN B 1 39 ? 10.305 23.391 0.101 1 96.38 39 ASN B CA 1
ATOM 2218 C C . ASN B 1 39 ? 11 22.047 0.121 1 96.38 39 ASN B C 1
ATOM 2220 O O . ASN B 1 39 ? 11.953 21.812 -0.627 1 96.38 39 ASN B O 1
ATOM 2224 N N . GLY B 1 40 ? 10.562 21.203 1.026 1 96.44 40 GLY B N 1
ATOM 2225 C CA . GLY B 1 40 ? 11.102 19.859 1.049 1 96.44 40 GLY B CA 1
ATOM 2226 C C . GLY B 1 40 ? 10.734 19.047 -0.178 1 96.44 40 GLY B C 1
ATOM 2227 O O . GLY B 1 40 ? 9.859 19.438 -0.952 1 96.44 40 GLY B O 1
ATOM 2228 N N . GLN B 1 41 ? 11.32 17.906 -0.331 1 97.06 41 GLN B N 1
ATOM 2229 C CA . GLN B 1 41 ? 11.203 17.062 -1.519 1 97.06 41 GLN B CA 1
ATOM 2230 C C . GLN B 1 41 ? 9.773 16.562 -1.7 1 97.06 41 GLN B C 1
ATOM 2232 O O . GLN B 1 41 ? 9.234 16.578 -2.812 1 97.06 41 GLN B O 1
ATOM 2237 N N . LYS B 1 42 ? 9.156 16.109 -0.617 1 98.44 42 LYS B N 1
ATOM 2238 C CA . LYS B 1 42 ? 7.781 15.625 -0.716 1 98.44 42 LYS B CA 1
ATOM 2239 C C . LYS B 1 42 ? 6.824 16.75 -1.117 1 98.44 42 LYS B C 1
ATOM 2241 O O . LYS B 1 42 ? 5.957 16.547 -1.973 1 98.44 42 LYS B O 1
ATOM 2246 N N . ALA B 1 43 ? 6.984 17.906 -0.536 1 98.38 43 ALA B N 1
ATOM 2247 C CA . ALA B 1 43 ? 6.141 19.062 -0.836 1 98.38 43 ALA B CA 1
ATOM 2248 C C . ALA B 1 43 ? 6.23 19.438 -2.311 1 98.38 43 ALA B C 1
ATOM 2250 O O . ALA B 1 43 ? 5.211 19.609 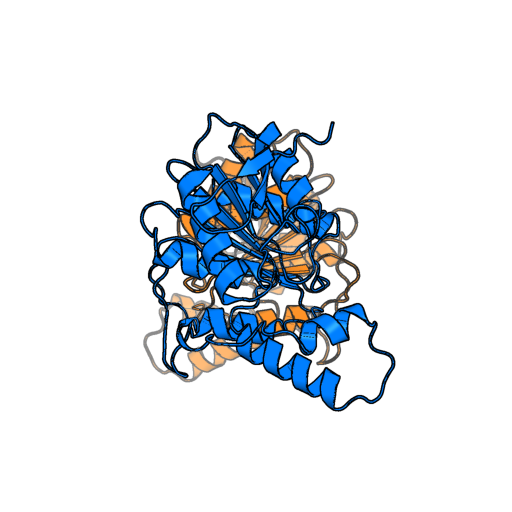-2.979 1 98.38 43 ALA B O 1
ATOM 2251 N N . LEU B 1 44 ? 7.422 19.516 -2.773 1 98.19 44 LEU B N 1
ATOM 2252 C CA . LEU B 1 44 ? 7.641 19.953 -4.148 1 98.19 44 LEU B CA 1
ATOM 2253 C C . LEU B 1 44 ? 7.184 18.875 -5.137 1 98.19 44 LEU B C 1
ATOM 2255 O O . LEU B 1 44 ? 6.668 19.203 -6.211 1 98.19 44 LEU B O 1
ATOM 2259 N N . ALA B 1 45 ? 7.387 17.625 -4.809 1 98.56 45 ALA B N 1
ATOM 2260 C CA . ALA B 1 45 ? 6.906 16.531 -5.656 1 98.56 45 ALA B CA 1
ATOM 2261 C C . ALA B 1 45 ? 5.383 16.562 -5.754 1 98.56 45 ALA B C 1
ATOM 2263 O O . ALA B 1 45 ? 4.82 16.359 -6.832 1 98.56 45 ALA B O 1
ATOM 2264 N N . LEU B 1 46 ? 4.73 16.797 -4.664 1 98.69 46 LEU B N 1
ATOM 2265 C CA . LEU B 1 46 ? 3.273 16.875 -4.645 1 98.69 46 LEU B CA 1
ATOM 2266 C C . LEU B 1 46 ? 2.779 18.062 -5.461 1 98.69 46 LEU B C 1
ATOM 2268 O O . LEU B 1 46 ? 1.759 17.969 -6.148 1 98.69 46 LEU B O 1
ATOM 2272 N N . GLU B 1 47 ? 3.479 19.156 -5.305 1 98.56 47 GLU B N 1
ATOM 2273 C CA . GLU B 1 47 ? 3.109 20.312 -6.105 1 98.56 47 GLU B CA 1
ATOM 2274 C C . GLU B 1 47 ? 3.148 20 -7.598 1 98.56 47 GLU B C 1
ATOM 2276 O O . GLU B 1 47 ? 2.219 20.328 -8.336 1 98.56 47 GLU B O 1
ATOM 2281 N N . GLU B 1 48 ? 4.234 19.391 -8.016 1 98.25 48 GLU B N 1
ATOM 2282 C CA . GLU B 1 48 ? 4.379 19 -9.414 1 98.25 48 GLU B CA 1
ATOM 2283 C C . GLU B 1 48 ? 3.271 18.047 -9.852 1 98.25 48 GLU B C 1
ATOM 2285 O O . GLU B 1 48 ? 2.682 18.219 -10.922 1 98.25 48 GLU B O 1
ATOM 2290 N N . PHE B 1 49 ? 2.973 17.094 -9.039 1 98.12 49 PHE B N 1
ATOM 2291 C CA . PHE B 1 49 ? 1.904 16.125 -9.305 1 98.12 49 PHE B CA 1
ATOM 2292 C C . PHE B 1 49 ? 0.576 16.844 -9.516 1 98.12 49 PHE B C 1
ATOM 2294 O O . PHE B 1 49 ? -0.146 16.562 -10.469 1 98.12 49 PHE B O 1
ATOM 2301 N N . CYS B 1 50 ? 0.289 17.719 -8.625 1 98.44 50 CYS B N 1
ATOM 2302 C CA . CYS B 1 50 ? -0.987 18.422 -8.672 1 98.44 50 CYS B CA 1
ATOM 2303 C C . CYS B 1 50 ? -1.062 19.344 -9.883 1 98.44 50 CYS B C 1
ATOM 2305 O O . CYS B 1 50 ? -2.111 19.453 -10.523 1 98.44 50 CYS B O 1
ATOM 2307 N N . ARG B 1 51 ? 0.053 20.016 -10.156 1 97.81 51 ARG B N 1
ATOM 2308 C CA . ARG B 1 51 ? 0.11 20.859 -11.344 1 97.81 51 ARG B CA 1
ATOM 2309 C C . ARG B 1 51 ? -0.188 20.047 -12.609 1 97.81 51 ARG B C 1
ATOM 2311 O O . ARG B 1 51 ? -0.97 20.484 -13.453 1 97.81 51 ARG B O 1
ATOM 2318 N N . GLU B 1 52 ? 0.33 18.859 -12.703 1 97.62 52 GLU B N 1
ATOM 2319 C CA . GLU B 1 52 ? 0.187 18 -13.883 1 97.62 52 GLU B CA 1
ATOM 2320 C C . GLU B 1 52 ? -1.212 17.406 -13.953 1 97.62 52 GLU B C 1
ATOM 2322 O O . GLU B 1 52 ? -1.754 17.219 -15.047 1 97.62 52 GLU B O 1
ATOM 2327 N N . SER B 1 53 ? -1.732 17.125 -12.805 1 97.44 53 SER B N 1
ATOM 2328 C CA . SER B 1 53 ? -3.01 16.422 -12.781 1 97.44 53 SER B CA 1
ATOM 2329 C C . SER B 1 53 ? -4.18 17.391 -12.727 1 97.44 53 SER B C 1
ATOM 2331 O O . SER B 1 53 ? -5.336 17 -12.859 1 97.44 53 SER B O 1
ATOM 2333 N N . GLY B 1 54 ? -3.936 18.641 -12.438 1 98.19 54 GLY B N 1
ATOM 2334 C CA . GLY B 1 54 ? -4.961 19.672 -12.469 1 98.19 54 GLY B CA 1
ATOM 2335 C C . GLY B 1 54 ? -5.605 19.922 -11.117 1 98.19 54 GLY B C 1
ATOM 2336 O O . GLY B 1 54 ? -6.641 20.578 -11.031 1 98.19 54 GLY B O 1
ATOM 2337 N N . HIS B 1 55 ? -5.027 19.391 -10.055 1 98.5 55 HIS B N 1
ATOM 2338 C CA . HIS B 1 55 ? -5.527 19.609 -8.695 1 98.5 55 HIS B CA 1
ATOM 2339 C C . HIS B 1 55 ? -4.93 20.875 -8.086 1 98.5 55 HIS B C 1
ATOM 2341 O O . HIS B 1 55 ? -3.795 21.234 -8.391 1 98.5 55 HIS B O 1
ATOM 2347 N N . SER B 1 56 ? -5.695 21.578 -7.281 1 98.56 56 SER B N 1
ATOM 2348 C CA . SER B 1 56 ? -5.117 22.641 -6.477 1 98.56 56 SER B CA 1
ATOM 2349 C C . SER B 1 56 ? -4.184 22.078 -5.402 1 98.56 56 SER B C 1
ATOM 2351 O O . SER B 1 56 ? -4.285 20.906 -5.035 1 98.56 56 SER B O 1
ATOM 2353 N N . PHE B 1 57 ? -3.252 22.891 -5.02 1 98.75 57 PHE B N 1
ATOM 2354 C CA . PHE B 1 57 ? -2.254 22.453 -4.051 1 98.75 57 PHE B CA 1
ATOM 2355 C C . PHE B 1 57 ? -1.812 23.609 -3.168 1 98.75 57 PHE B C 1
ATOM 2357 O O . PHE B 1 57 ? -1.663 24.75 -3.645 1 98.75 57 PHE B O 1
ATOM 2364 N N . VAL B 1 58 ? -1.612 23.297 -1.85 1 98.75 58 VAL B N 1
ATOM 2365 C CA . VAL B 1 58 ? -1.075 24.281 -0.93 1 98.75 58 VAL B CA 1
ATOM 2366 C C . VAL B 1 58 ? 0.025 23.656 -0.075 1 98.75 58 VAL B C 1
ATOM 2368 O O . VAL B 1 58 ? -0.122 22.531 0.412 1 98.75 58 VAL B O 1
ATOM 2371 N N . ARG B 1 59 ? 1.119 24.297 0.039 1 98.75 59 ARG B N 1
ATOM 2372 C CA . ARG B 1 59 ? 2.178 24.062 1.016 1 98.75 59 ARG B CA 1
ATOM 2373 C C . ARG B 1 59 ? 2.539 25.344 1.754 1 98.75 59 ARG B C 1
ATOM 2375 O O . ARG B 1 59 ? 2.357 26.438 1.226 1 98.75 59 ARG B O 1
ATOM 2382 N N . PHE B 1 60 ? 3.092 25.203 3 1 98.56 60 PHE B N 1
ATOM 2383 C CA . PHE B 1 60 ? 3.393 26.406 3.775 1 98.56 60 PHE B CA 1
ATOM 2384 C C . PHE B 1 60 ? 4.41 26.094 4.871 1 98.56 60 PHE B C 1
ATOM 2386 O O . PHE B 1 60 ? 4.707 24.938 5.141 1 98.56 60 PHE B O 1
ATOM 2393 N N . ASP B 1 61 ? 4.992 27.109 5.402 1 97.38 61 ASP B N 1
ATOM 2394 C CA . ASP B 1 61 ? 5.84 27.016 6.586 1 97.38 61 ASP B CA 1
ATOM 2395 C C . ASP B 1 61 ? 5.066 27.375 7.848 1 97.38 61 ASP B C 1
ATOM 2397 O O . ASP B 1 61 ? 4.285 28.328 7.852 1 97.38 61 ASP B O 1
ATOM 2401 N N . TYR B 1 62 ? 5.301 26.578 8.914 1 95.06 62 TYR B N 1
ATOM 2402 C CA . TYR B 1 62 ? 4.695 26.906 10.211 1 95.06 62 TYR B CA 1
ATOM 2403 C C . TYR B 1 62 ? 5.281 28.188 10.789 1 95.06 62 TYR B C 1
ATOM 2405 O O . TYR B 1 62 ? 6.375 28.594 10.406 1 95.06 62 TYR B O 1
ATOM 2413 N N . SER B 1 63 ? 4.504 28.766 11.68 1 93.5 63 SER B N 1
ATOM 2414 C CA . SER B 1 63 ? 4.992 29.953 12.375 1 93.5 63 SER B CA 1
ATOM 2415 C C . SER B 1 63 ? 6.387 29.719 12.945 1 93.5 63 SER B C 1
ATOM 2417 O O . SER B 1 63 ? 6.633 28.703 13.609 1 93.5 63 SER B O 1
ATOM 2419 N N . GLY B 1 64 ? 7.316 30.672 12.609 1 90.5 64 GLY B N 1
ATOM 2420 C CA . GLY B 1 64 ? 8.664 30.625 13.156 1 90.5 64 GLY B CA 1
ATOM 2421 C C . GLY B 1 64 ? 9.594 29.719 12.367 1 90.5 64 GLY B C 1
ATOM 2422 O O . GLY B 1 64 ? 10.773 29.578 12.703 1 90.5 64 GLY B O 1
ATOM 2423 N N . VAL B 1 65 ? 9.125 29.141 11.352 1 90.88 65 VAL B N 1
ATOM 2424 C CA . VAL B 1 65 ? 9.922 28.234 10.539 1 90.88 65 VAL B CA 1
ATOM 2425 C C . VAL B 1 65 ? 10.211 28.859 9.18 1 90.88 65 VAL B C 1
ATOM 2427 O O . VAL B 1 65 ? 9.297 29.312 8.492 1 90.88 65 VAL B O 1
ATOM 2430 N N . SER B 1 66 ? 11.484 28.906 8.852 1 92.81 66 SER B N 1
ATOM 2431 C CA . SER B 1 66 ? 11.938 29.344 7.535 1 92.81 66 SER B CA 1
ATOM 2432 C C . SER B 1 66 ? 11.289 30.656 7.133 1 92.81 66 SER B C 1
ATOM 2434 O O . SER B 1 66 ? 11.367 31.641 7.867 1 92.81 66 SER B O 1
ATOM 2436 N N . ASP B 1 67 ? 10.438 30.625 5.996 1 95.06 67 ASP B N 1
ATOM 2437 C CA . ASP B 1 67 ? 9.898 31.844 5.426 1 95.06 67 ASP B CA 1
ATOM 2438 C C . ASP B 1 67 ? 8.75 32.375 6.266 1 95.06 67 ASP B C 1
ATOM 2440 O O . ASP B 1 67 ? 8.312 33.531 6.078 1 95.06 67 ASP B O 1
ATOM 2444 N N . SER B 1 68 ? 8.289 31.641 7.25 1 95.19 68 SER B N 1
ATOM 2445 C CA . SER B 1 68 ? 7.234 32.062 8.164 1 95.19 68 SER B CA 1
ATOM 2446 C C . SER B 1 68 ? 7.816 32.562 9.484 1 95.19 68 SER B C 1
ATOM 2448 O O . SER B 1 68 ? 7.094 32.688 10.477 1 95.19 68 SER B O 1
ATOM 2450 N N . ASN B 1 69 ? 9.133 32.625 9.469 1 92.12 69 ASN B N 1
ATOM 2451 C CA . ASN B 1 69 ? 9.742 33.281 10.617 1 92.12 69 ASN B CA 1
ATOM 2452 C C . ASN B 1 69 ? 9.586 34.812 10.539 1 92.12 69 ASN B C 1
ATOM 2454 O O . ASN B 1 69 ? 10.516 35.531 10.148 1 92.12 69 ASN B O 1
ATOM 2458 N N . THR B 1 70 ? 8.477 35.312 10.938 1 91.25 70 THR B N 1
ATOM 2459 C CA . THR B 1 70 ? 8.102 36.719 10.867 1 91.25 70 THR B CA 1
ATOM 2460 C C . THR B 1 70 ? 7.883 37.281 12.273 1 91.25 70 THR B C 1
ATOM 2462 O O . THR B 1 70 ? 7.969 36.562 13.258 1 91.25 70 THR B O 1
ATOM 2465 N N . GLU B 1 71 ? 7.684 38.531 12.336 1 88.94 71 GLU B N 1
ATOM 2466 C CA . GLU B 1 71 ? 7.48 39.188 13.625 1 88.94 71 GLU B CA 1
ATOM 2467 C C . GLU B 1 71 ? 6.289 38.594 14.367 1 88.94 71 GLU B C 1
ATOM 2469 O O . GLU B 1 71 ? 5.227 38.375 13.773 1 88.94 71 GLU B O 1
ATOM 2474 N N . GLY B 1 72 ? 6.551 38.219 15.672 1 88 72 GLY B N 1
ATOM 2475 C CA . GLY B 1 72 ? 5.473 37.719 16.5 1 88 72 GLY B CA 1
ATOM 2476 C C . GLY B 1 72 ? 5.27 36.219 16.375 1 88 72 GLY B C 1
ATOM 2477 O O . GLY B 1 72 ? 4.367 35.656 16.984 1 88 72 GLY B O 1
ATOM 2478 N N . SER B 1 73 ? 6.129 35.594 15.586 1 88.31 73 SER B N 1
ATOM 2479 C CA . SER B 1 73 ? 5.973 34.156 15.375 1 88.31 73 SER B CA 1
ATOM 2480 C C . SER B 1 73 ? 6.199 33.406 16.672 1 88.31 73 SER B C 1
ATOM 2482 O O . SER B 1 73 ? 7.074 33.75 17.469 1 88.31 73 SER B O 1
ATOM 2484 N N . VAL B 1 74 ? 5.312 32.438 16.922 1 79.94 74 VAL B N 1
ATOM 2485 C CA . VAL B 1 74 ? 5.414 31.531 18.062 1 79.94 74 VAL B CA 1
ATOM 2486 C C . VAL B 1 74 ? 5.68 30.109 17.562 1 79.94 74 VAL B C 1
ATOM 2488 O O . VAL B 1 74 ? 4.938 29.578 16.734 1 79.94 74 VAL B O 1
ATOM 2491 N N . ARG B 1 75 ? 6.754 29.531 18.141 1 83.19 75 ARG B N 1
ATOM 2492 C CA . ARG B 1 75 ? 7.156 28.203 17.688 1 83.19 75 ARG B CA 1
ATOM 2493 C C . ARG B 1 75 ? 6.762 27.141 18.719 1 83.19 75 ARG B C 1
ATOM 2495 O O . ARG B 1 75 ? 7.574 26.734 19.547 1 83.19 75 ARG B O 1
ATOM 2502 N N . ASN B 1 76 ? 5.551 26.719 18.547 1 81 76 ASN B N 1
ATOM 2503 C CA . ASN B 1 76 ? 5.121 25.594 19.375 1 81 76 ASN B CA 1
ATOM 2504 C C . ASN B 1 76 ? 4.016 24.797 18.703 1 81 76 ASN B C 1
ATOM 2506 O O . ASN B 1 76 ? 3.473 25.219 17.672 1 81 76 ASN B O 1
ATOM 2510 N N . LEU B 1 77 ? 3.762 23.688 19.312 1 84.12 77 LEU B N 1
ATOM 2511 C CA . LEU B 1 77 ? 2.85 22.719 18.703 1 84.12 77 LEU B CA 1
ATOM 2512 C C . LEU B 1 77 ? 1.448 23.312 18.578 1 84.12 77 LEU B C 1
ATOM 2514 O O . LEU B 1 77 ? 0.778 23.125 17.562 1 84.12 77 LEU B O 1
ATOM 2518 N N . LYS B 1 78 ? 0.967 23.938 19.625 1 85.88 78 LYS B N 1
ATOM 2519 C CA . LYS B 1 78 ? -0.365 24.547 19.594 1 85.88 78 LYS B CA 1
ATOM 2520 C C . LYS B 1 78 ? -0.497 25.547 18.453 1 85.88 78 LYS B C 1
ATOM 2522 O O . LYS B 1 78 ? -1.493 25.531 17.734 1 85.88 78 LYS B O 1
ATOM 2527 N N . SER B 1 79 ? 0.479 26.406 18.312 1 88.5 79 SER B N 1
ATOM 2528 C CA . SER B 1 79 ? 0.481 27.391 17.234 1 88.5 79 SER B CA 1
ATOM 2529 C C . SER B 1 79 ? 0.508 26.719 15.867 1 88.5 79 SER B C 1
ATOM 2531 O O . SER B 1 79 ? -0.12 27.203 14.922 1 88.5 79 SER B O 1
ATOM 2533 N N . TRP B 1 80 ? 1.207 25.656 15.773 1 92 80 TRP B N 1
ATOM 2534 C CA . TRP B 1 80 ? 1.338 24.969 14.492 1 92 80 TRP B CA 1
ATOM 2535 C C . TRP B 1 80 ? 0.035 24.281 14.109 1 92 80 TRP B C 1
ATOM 2537 O O . TRP B 1 80 ? -0.319 24.219 12.93 1 92 80 TRP B O 1
ATOM 2547 N N . VAL B 1 81 ? -0.684 23.719 15.078 1 93.06 81 VAL B N 1
ATOM 2548 C CA . VAL B 1 81 ? -2.014 23.188 14.812 1 93.06 81 VAL B CA 1
ATOM 2549 C C . VAL B 1 81 ? -2.93 24.297 14.312 1 93.06 81 VAL B C 1
ATOM 2551 O O . VAL B 1 81 ? -3.633 24.125 13.312 1 93.06 81 VAL B O 1
ATOM 2554 N N . GLU B 1 82 ? -2.896 25.453 14.984 1 93.94 82 GLU B N 1
ATOM 2555 C CA . GLU B 1 82 ? -3.709 26.594 14.586 1 93.94 82 GLU B CA 1
ATOM 2556 C C . GLU B 1 82 ? -3.307 27.094 13.203 1 93.94 82 GLU B C 1
ATOM 2558 O O . GLU B 1 82 ? -4.16 27.484 12.398 1 93.94 82 GLU B O 1
ATOM 2563 N N . ASP B 1 83 ? -1.967 27.141 12.953 1 96.75 83 ASP B N 1
ATOM 2564 C CA . ASP B 1 83 ? -1.481 27.5 11.625 1 96.75 83 ASP B CA 1
ATOM 2565 C C . ASP B 1 83 ? -2.109 26.609 10.555 1 96.75 83 ASP B C 1
ATOM 2567 O O . ASP B 1 83 ? -2.588 27.109 9.531 1 96.75 83 ASP B O 1
ATOM 2571 N N . SER B 1 84 ? -2.115 25.344 10.82 1 97.94 84 SER B N 1
ATOM 2572 C CA . SER B 1 84 ? -2.619 24.359 9.859 1 97.94 84 SER B CA 1
ATOM 2573 C C . SER B 1 84 ? -4.109 24.562 9.602 1 97.94 84 SER B C 1
ATOM 2575 O O . SER B 1 84 ? -4.562 24.5 8.461 1 97.94 84 SER B O 1
ATOM 2577 N N . ILE B 1 85 ? -4.836 24.766 10.672 1 98 85 ILE B N 1
ATOM 2578 C CA . ILE B 1 85 ? -6.273 25 10.57 1 98 85 ILE B CA 1
ATOM 2579 C C . ILE B 1 85 ? -6.539 26.281 9.789 1 98 85 ILE B C 1
ATOM 2581 O O . ILE B 1 85 ? -7.406 26.312 8.914 1 98 85 ILE B O 1
ATOM 2585 N N . ASP B 1 86 ? -5.762 27.328 10.055 1 98.38 86 ASP B N 1
ATOM 2586 C CA . ASP B 1 86 ? -5.914 28.609 9.367 1 98.38 86 ASP B CA 1
ATOM 2587 C C . ASP B 1 86 ? -5.617 28.453 7.875 1 98.38 86 ASP B C 1
ATOM 2589 O O . ASP B 1 86 ? -6.344 29 7.039 1 98.38 86 ASP B O 1
ATOM 2593 N N . VAL B 1 87 ? -4.594 27.781 7.57 1 98.75 87 VAL B N 1
ATOM 2594 C CA . VAL B 1 87 ? -4.215 27.562 6.176 1 98.75 87 VAL B CA 1
ATOM 2595 C C . VAL B 1 87 ? -5.312 26.797 5.449 1 98.75 87 VAL B C 1
ATOM 2597 O O . VAL B 1 87 ? -5.73 27.172 4.355 1 98.75 87 VAL B O 1
ATOM 2600 N N . PHE B 1 88 ? -5.77 25.75 6.066 1 98.75 88 PHE B N 1
ATOM 2601 C CA . PHE B 1 88 ? -6.84 24.953 5.473 1 98.75 88 PHE B CA 1
ATOM 2602 C C . PHE B 1 88 ? -8.07 25.812 5.219 1 98.75 88 PHE B C 1
ATOM 2604 O O . PHE B 1 88 ? -8.633 25.797 4.117 1 98.75 88 PHE B O 1
ATOM 2611 N N . ASN B 1 89 ? -8.461 26.562 6.176 1 98.06 89 ASN B N 1
ATOM 2612 C CA . ASN B 1 89 ? -9.695 27.344 6.141 1 98.06 89 ASN B CA 1
ATOM 2613 C C . ASN B 1 89 ? -9.609 28.484 5.141 1 98.06 89 ASN B C 1
ATOM 2615 O O . ASN B 1 89 ? -10.594 28.812 4.469 1 98.06 89 ASN B O 1
ATOM 2619 N N . ASN B 1 90 ? -8.469 29.109 5 1 98.25 90 ASN B N 1
ATOM 2620 C CA . ASN B 1 90 ? -8.367 30.359 4.242 1 98.25 90 ASN B CA 1
ATOM 2621 C C . ASN B 1 90 ? -7.82 30.109 2.84 1 98.25 90 ASN B C 1
ATOM 2623 O O . ASN B 1 90 ? -8.086 30.891 1.924 1 98.25 90 ASN B O 1
ATOM 2627 N N . LEU B 1 91 ? -7.039 29.016 2.699 1 98.5 91 LEU B N 1
ATOM 2628 C CA . LEU B 1 91 ? -6.305 28.891 1.443 1 98.5 91 LEU B CA 1
ATOM 2629 C C . LEU B 1 91 ? -6.844 27.734 0.603 1 98.5 91 LEU B C 1
ATOM 2631 O O . LEU B 1 91 ? -6.371 27.5 -0.512 1 98.5 91 LEU B O 1
ATOM 2635 N N . THR B 1 92 ? -7.77 26.969 1.117 1 98.44 92 THR B N 1
ATOM 2636 C CA . THR B 1 92 ? -8.367 25.891 0.345 1 98.44 92 THR B CA 1
ATOM 2637 C C . THR B 1 92 ? -9.891 26.047 0.283 1 98.44 92 THR B C 1
ATOM 2639 O O . THR B 1 92 ? -10.469 26.797 1.077 1 98.44 92 THR B O 1
ATOM 2642 N N . SER B 1 93 ? -10.531 25.469 -0.685 1 97.31 93 SER B N 1
ATOM 2643 C CA . SER B 1 93 ? -11.977 25.422 -0.839 1 97.31 93 SER B CA 1
ATOM 2644 C C . SER B 1 93 ? -12.445 24.047 -1.306 1 97.31 93 SER B C 1
ATOM 2646 O O . SER B 1 93 ? -11.695 23.312 -1.953 1 97.31 93 SER B O 1
ATOM 2648 N N . GLY B 1 94 ? -13.727 23.703 -0.888 1 97.75 94 GLY B N 1
ATOM 2649 C CA . GLY B 1 94 ? -14.273 22.422 -1.324 1 97.75 94 GLY B CA 1
ATOM 2650 C C . GLY B 1 94 ? -13.586 21.234 -0.685 1 97.75 94 GLY B C 1
ATOM 2651 O O . GLY B 1 94 ? -12.969 21.359 0.373 1 97.75 94 GLY B O 1
ATOM 2652 N N . PRO B 1 95 ? -13.789 20 -1.313 1 98.75 95 PRO B N 1
ATOM 2653 C CA . PRO B 1 95 ? -13.172 18.797 -0.77 1 98.75 95 PRO B CA 1
ATOM 2654 C C . PRO B 1 95 ? -11.648 18.797 -0.903 1 98.75 95 PRO B C 1
ATOM 2656 O O . PRO B 1 95 ? -11.117 19.266 -1.91 1 98.75 95 PRO B O 1
ATOM 2659 N N . GLN B 1 96 ? -10.93 18.266 0.16 1 98.88 96 GLN B N 1
ATOM 2660 C CA . GLN B 1 96 ? -9.469 18.25 0.173 1 98.88 96 GLN B CA 1
ATOM 2661 C C . GLN B 1 96 ? -8.945 16.859 0.545 1 98.88 96 GLN B C 1
ATOM 2663 O O . GLN B 1 96 ? -9.523 16.188 1.396 1 98.88 96 GLN B O 1
ATOM 2668 N N . VAL B 1 97 ? -7.871 16.453 -0.09 1 98.94 97 VAL B N 1
ATOM 2669 C CA . VAL B 1 97 ? -6.988 15.398 0.401 1 98.94 97 VAL B CA 1
ATOM 2670 C C . VAL B 1 97 ? -5.82 16.016 1.165 1 98.94 97 VAL B C 1
ATOM 2672 O O . VAL B 1 97 ? -5.156 16.922 0.666 1 98.94 97 VAL B O 1
ATOM 2675 N N . ILE B 1 98 ? -5.586 15.562 2.393 1 98.94 98 ILE B N 1
ATOM 2676 C CA . ILE B 1 98 ? -4.492 16.109 3.189 1 98.94 98 ILE B CA 1
ATOM 2677 C C . ILE B 1 98 ? -3.377 15.07 3.307 1 98.94 98 ILE B C 1
ATOM 2679 O O . ILE B 1 98 ? -3.633 13.898 3.598 1 98.94 98 ILE B O 1
ATOM 2683 N N . VAL B 1 99 ? -2.178 15.484 2.996 1 98.94 99 VAL B N 1
ATOM 2684 C CA . VAL B 1 99 ? -0.979 14.672 3.174 1 98.94 99 VAL B CA 1
ATOM 2685 C C . VAL B 1 99 ? -0.168 15.195 4.355 1 98.94 99 VAL B C 1
ATOM 2687 O O . VAL B 1 99 ? 0.284 16.344 4.344 1 98.94 99 VAL B O 1
ATOM 2690 N N . GLY B 1 100 ? -0.023 14.398 5.371 1 98.69 100 GLY B N 1
ATOM 2691 C CA . GLY B 1 100 ? 0.741 14.781 6.547 1 98.69 100 GLY B CA 1
ATOM 2692 C C . GLY B 1 100 ? 1.985 13.938 6.754 1 98.69 100 GLY B C 1
ATOM 2693 O O . GLY B 1 100 ? 1.896 12.719 6.918 1 98.69 100 GLY B O 1
ATOM 2694 N N . SER B 1 101 ? 3.133 14.594 6.801 1 97.94 101 SER B N 1
ATOM 2695 C CA . SER B 1 101 ? 4.398 13.906 7.039 1 97.94 101 SER B CA 1
ATOM 2696 C C . SER B 1 101 ? 4.828 14.023 8.5 1 97.94 101 SER B C 1
ATOM 2698 O O . SER B 1 101 ? 4.961 15.133 9.023 1 97.94 101 SER B O 1
ATOM 2700 N N . SER B 1 102 ? 5.113 12.844 9.164 1 95 102 SER B N 1
ATOM 2701 C CA . SER B 1 102 ? 5.57 12.852 10.547 1 95 102 SER B CA 1
ATOM 2702 C C . SER B 1 102 ? 4.664 13.711 11.422 1 95 102 SER B C 1
ATOM 2704 O O . SER B 1 102 ? 3.451 13.5 11.461 1 95 102 SER B O 1
ATOM 2706 N N . MET B 1 103 ? 5.066 14.781 12.008 1 91.31 103 MET B N 1
ATOM 2707 C CA . MET B 1 103 ? 4.27 15.703 12.812 1 91.31 103 MET B CA 1
ATOM 2708 C C . MET B 1 103 ? 3.08 16.234 12.023 1 91.31 103 MET B C 1
ATOM 2710 O O . MET B 1 103 ? 2.014 16.484 12.586 1 91.31 103 MET B O 1
ATOM 2714 N N . GLY B 1 104 ? 3.246 16.328 10.742 1 96.44 104 GLY B N 1
ATOM 2715 C CA . GLY B 1 104 ? 2.186 16.812 9.875 1 96.44 104 GLY B CA 1
ATOM 2716 C C . GLY B 1 104 ? 0.939 15.945 9.914 1 96.44 104 GLY B C 1
ATOM 2717 O O . GLY B 1 104 ? -0.169 16.422 9.68 1 96.44 104 GLY B O 1
ATOM 2718 N N . ALA B 1 105 ? 1.162 14.688 10.156 1 97.25 105 ALA B N 1
ATOM 2719 C CA . ALA B 1 105 ? 0.017 13.789 10.281 1 97.25 105 ALA B CA 1
ATOM 2720 C C . ALA B 1 105 ? -0.79 14.094 11.539 1 97.25 105 ALA B C 1
ATOM 2722 O O . ALA B 1 105 ? -2.012 13.93 11.555 1 97.25 105 ALA B O 1
ATOM 2723 N N . PHE B 1 106 ? -0.072 14.5 12.562 1 94.12 106 PHE B N 1
ATOM 2724 C CA . PHE B 1 106 ? -0.738 14.945 13.781 1 94.12 106 PHE B CA 1
ATOM 2725 C C . PHE B 1 106 ? -1.613 16.156 13.5 1 94.12 106 PHE B C 1
ATOM 2727 O O . PHE B 1 106 ? -2.77 16.219 13.93 1 94.12 106 PHE B O 1
ATOM 2734 N N . MET B 1 107 ? -1.135 17.109 12.758 1 95.62 107 MET B N 1
ATOM 2735 C CA . MET B 1 107 ? -1.896 18.297 12.359 1 95.62 107 MET B CA 1
ATOM 2736 C C . MET B 1 107 ? -3.092 17.906 11.5 1 95.62 107 MET B C 1
ATOM 2738 O O . MET B 1 107 ? -4.18 18.469 11.648 1 95.62 107 MET B O 1
ATOM 2742 N N . MET B 1 108 ? -2.881 16.984 10.633 1 98.38 108 MET B N 1
ATOM 2743 C CA . MET B 1 108 ? -3.904 16.469 9.727 1 98.38 108 MET B CA 1
ATOM 2744 C C . MET B 1 108 ? -5.125 15.984 10.492 1 98.38 108 MET B C 1
ATOM 2746 O O . MET B 1 108 ? -6.262 16.266 10.117 1 98.38 108 MET B O 1
ATOM 2750 N N . MET B 1 109 ? -4.883 15.336 11.562 1 97.44 109 MET B N 1
ATOM 2751 C CA . MET B 1 109 ? -5.977 14.789 12.359 1 97.44 109 MET B CA 1
ATOM 2752 C C . MET B 1 109 ? -6.805 15.906 12.992 1 97.44 109 MET B C 1
ATOM 2754 O O . MET B 1 109 ? -8.023 15.789 13.102 1 97.44 109 MET B O 1
ATOM 2758 N N . HIS B 1 110 ? -6.176 16.953 13.375 1 96.25 110 HIS B N 1
ATOM 2759 C CA . HIS B 1 110 ? -6.891 18.078 13.969 1 96.25 110 HIS B CA 1
ATOM 2760 C C . HIS B 1 110 ? -7.727 18.812 12.922 1 96.25 110 HIS B C 1
ATOM 2762 O O . HIS B 1 110 ? -8.836 19.266 13.211 1 96.25 110 HIS B O 1
ATOM 2768 N N . ILE B 1 111 ? -7.18 18.938 11.727 1 98.44 111 ILE B N 1
ATOM 2769 C CA . ILE B 1 111 ? -7.953 19.531 10.641 1 98.44 111 ILE B CA 1
ATOM 2770 C C . ILE B 1 111 ? -9.172 18.656 10.344 1 98.44 111 ILE B C 1
ATOM 2772 O O . ILE B 1 111 ? -10.289 19.172 10.219 1 98.44 111 ILE B O 1
ATOM 2776 N N . ALA B 1 112 ? -8.984 17.359 10.281 1 98.38 112 ALA B N 1
ATOM 2777 C CA . ALA B 1 112 ? -10.055 16.422 9.953 1 98.38 112 ALA B CA 1
ATOM 2778 C C . ALA B 1 112 ? -11.156 16.469 11.008 1 98.38 112 ALA B C 1
ATOM 2780 O O . ALA B 1 112 ? -12.344 16.328 10.68 1 98.38 112 ALA B O 1
ATOM 2781 N N . LYS B 1 113 ? -10.742 16.641 12.227 1 96.5 113 LYS B N 1
ATOM 2782 C CA . LYS B 1 113 ? -11.703 16.766 13.32 1 96.5 113 LYS B CA 1
ATOM 2783 C C . LYS B 1 113 ? -12.547 18.016 13.18 1 96.5 113 LYS B C 1
ATOM 2785 O O . LYS B 1 113 ? -13.758 18 13.422 1 96.5 113 LYS B O 1
ATOM 2790 N N . ARG B 1 114 ? -11.961 19.078 12.773 1 97.31 114 ARG B N 1
ATOM 2791 C CA . ARG B 1 114 ? -12.617 20.375 12.719 1 97.31 114 ARG B CA 1
ATOM 2792 C C . ARG B 1 114 ? -13.453 20.516 11.445 1 97.31 114 ARG B C 1
ATOM 2794 O O . ARG B 1 114 ? -14.492 21.188 11.445 1 97.31 114 ARG B O 1
ATOM 2801 N N . PHE B 1 115 ? -12.992 19.938 10.359 1 98.31 115 PHE B N 1
ATOM 2802 C CA . PHE B 1 115 ? -13.648 20.062 9.062 1 98.31 115 PHE B CA 1
ATOM 2803 C C . PHE B 1 115 ? -13.93 18.688 8.461 1 98.31 115 PHE B C 1
ATOM 2805 O O . PHE B 1 115 ? -13.531 18.406 7.32 1 98.31 115 PHE B O 1
ATOM 2812 N N . PRO B 1 116 ? -14.703 17.859 9.117 1 98.25 116 PRO B N 1
ATOM 2813 C CA . PRO B 1 116 ? -14.891 16.469 8.656 1 98.25 116 PRO B CA 1
ATOM 2814 C C . PRO B 1 116 ? -15.57 16.391 7.293 1 98.25 116 PRO B C 1
ATOM 2816 O O . PRO B 1 116 ? -15.336 15.445 6.539 1 98.25 116 PRO B O 1
ATOM 2819 N N . GLU B 1 117 ? -16.328 17.344 6.922 1 98.31 117 GLU B N 1
ATOM 2820 C CA . GLU B 1 117 ? -17.078 17.297 5.676 1 98.31 117 GLU B CA 1
ATOM 2821 C C . GLU B 1 117 ? -16.203 17.656 4.48 1 98.31 117 GLU B C 1
ATOM 2823 O O . GLU B 1 117 ? -16.516 17.281 3.346 1 98.31 117 GLU B O 1
ATOM 2828 N N . ARG B 1 118 ? -15.125 18.344 4.777 1 98.75 118 ARG B N 1
ATOM 2829 C CA . ARG B 1 118 ? -14.289 18.828 3.682 1 98.75 118 ARG B CA 1
ATOM 2830 C C . ARG B 1 118 ? -13.062 17.938 3.492 1 98.75 118 ARG B C 1
ATOM 2832 O O . ARG B 1 118 ? -12.414 17.984 2.443 1 98.75 118 ARG B O 1
ATOM 2839 N N . VAL B 1 119 ? -12.688 17.219 4.469 1 98.88 119 VAL B N 1
ATOM 2840 C CA . VAL B 1 119 ? -11.57 16.281 4.336 1 98.88 119 VAL B CA 1
ATOM 2841 C C . VAL B 1 119 ? -12.062 14.953 3.768 1 98.88 119 VAL B C 1
ATOM 2843 O O . VAL B 1 119 ? -12.711 14.172 4.469 1 98.88 119 VAL B O 1
ATOM 2846 N N . VAL B 1 120 ? -11.656 14.68 2.539 1 98.75 120 VAL B N 1
ATOM 2847 C CA . VAL B 1 120 ? -12.266 13.539 1.859 1 98.75 120 VAL B CA 1
ATOM 2848 C C . VAL B 1 120 ? -11.227 12.438 1.665 1 98.75 120 VAL B C 1
ATOM 2850 O O . VAL B 1 120 ? -11.547 11.359 1.159 1 98.75 120 VAL B O 1
ATOM 2853 N N . GLY B 1 121 ? -9.992 12.648 2.033 1 98.81 121 GLY B N 1
ATOM 2854 C CA . GLY B 1 121 ? -8.898 11.695 2.008 1 98.81 121 GLY B CA 1
ATOM 2855 C C . GLY B 1 121 ? -7.723 12.117 2.869 1 98.81 121 GLY B C 1
ATOM 2856 O O . GLY B 1 121 ? -7.41 13.312 2.965 1 98.81 121 GLY B O 1
ATOM 2857 N N . MET B 1 122 ? -7.086 11.172 3.473 1 98.88 122 MET B N 1
ATOM 2858 C CA . MET B 1 122 ? -5.934 11.43 4.332 1 98.88 122 MET B CA 1
ATOM 2859 C C . MET B 1 122 ? -4.785 10.484 4 1 98.88 122 MET B C 1
ATOM 2861 O O . MET B 1 122 ? -4.988 9.273 3.859 1 98.88 122 MET B O 1
ATOM 2865 N N . VAL B 1 123 ? -3.598 11.031 3.836 1 98.94 123 VAL B N 1
ATOM 2866 C CA . VAL B 1 123 ? -2.381 10.258 3.604 1 98.94 123 VAL B CA 1
ATOM 2867 C C . VAL B 1 123 ? -1.337 10.609 4.66 1 98.94 123 VAL B C 1
ATOM 2869 O O . VAL B 1 123 ? -0.923 11.766 4.773 1 98.94 123 VAL B O 1
ATOM 2872 N N . GLY B 1 124 ? -0.957 9.688 5.465 1 98.75 124 GLY B N 1
ATOM 2873 C CA . GLY B 1 124 ? 0.124 9.867 6.418 1 98.75 124 GLY B CA 1
ATOM 2874 C C . GLY B 1 124 ? 1.436 9.258 5.957 1 98.75 124 GLY B C 1
ATOM 2875 O O . GLY B 1 124 ? 1.468 8.117 5.484 1 98.75 124 GLY B O 1
ATOM 2876 N N . VAL B 1 125 ? 2.502 10.008 6.016 1 98.81 125 VAL B N 1
ATOM 2877 C CA . VAL B 1 125 ? 3.84 9.508 5.727 1 98.81 125 VAL B CA 1
ATOM 2878 C C . VAL B 1 125 ? 4.672 9.484 7.008 1 98.81 125 VAL B C 1
ATOM 2880 O O . VAL B 1 125 ? 5.004 10.539 7.559 1 98.81 125 VAL B O 1
ATOM 2883 N N . ALA B 1 126 ? 5.016 8.312 7.5 1 97.81 126 ALA B N 1
ATOM 2884 C CA . ALA B 1 126 ? 5.746 8.148 8.75 1 97.81 126 ALA B CA 1
ATOM 2885 C C . ALA B 1 126 ? 5.125 8.984 9.867 1 97.81 126 ALA B C 1
ATOM 2887 O O . ALA B 1 126 ? 5.82 9.75 10.539 1 97.81 126 ALA B O 1
ATOM 2888 N N . PRO B 1 127 ? 3.857 8.773 10.102 1 97.56 127 PRO B N 1
ATOM 2889 C CA . PRO B 1 127 ? 3.111 9.688 10.969 1 97.56 127 PRO B CA 1
ATOM 2890 C C . PRO B 1 127 ? 3.541 9.602 12.43 1 97.56 127 PRO B C 1
ATOM 2892 O O . PRO B 1 127 ? 3.762 8.5 12.945 1 97.56 127 PRO B O 1
ATOM 2895 N N . SER B 1 128 ? 3.631 10.688 13.031 1 92.56 128 SER B N 1
ATOM 2896 C CA . SER B 1 128 ? 3.795 10.789 14.477 1 92.56 128 SER B CA 1
ATOM 2897 C C . SER B 1 128 ? 2.482 11.164 15.156 1 92.56 128 SER B C 1
ATOM 2899 O O . SER B 1 128 ? 2.293 12.32 15.555 1 92.56 128 SER B O 1
ATOM 2901 N N . PHE B 1 129 ? 1.625 10.133 15.375 1 90.19 129 PHE B N 1
ATOM 2902 C CA . PHE B 1 129 ? 0.323 10.383 15.984 1 90.19 129 PHE B CA 1
ATOM 2903 C C . PHE B 1 129 ? 0.468 10.664 17.469 1 90.19 129 PHE B C 1
ATOM 2905 O O . PHE B 1 129 ? -0.374 11.344 18.062 1 90.19 129 PHE B O 1
ATOM 2912 N N . TYR B 1 130 ? 1.519 10.023 18.109 1 79.88 130 TYR B N 1
ATOM 2913 C CA . TYR B 1 130 ? 1.846 10.242 19.516 1 79.88 130 TYR B CA 1
ATOM 2914 C C . TYR B 1 130 ? 2.93 11.305 19.656 1 79.88 130 TYR B C 1
ATOM 2916 O O . TYR B 1 130 ? 3.93 11.094 20.344 1 79.88 130 TYR B O 1
ATOM 2924 N N . PHE B 1 131 ? 2.67 12.344 19.141 1 71.75 131 PHE B N 1
ATOM 2925 C CA . PHE B 1 131 ? 3.752 13.32 19.031 1 71.75 131 PHE B CA 1
ATOM 2926 C C . PHE B 1 131 ? 4.289 13.688 20.406 1 71.75 131 PHE B C 1
ATOM 2928 O O . PHE B 1 131 ? 5.5 13.836 20.578 1 71.75 131 PHE B O 1
ATOM 2935 N N . PHE B 1 132 ? 3.428 13.633 21.328 1 66.69 132 PHE B N 1
ATOM 2936 C CA . PHE B 1 132 ? 3.861 14.031 22.672 1 66.69 132 PHE B CA 1
ATOM 2937 C C . PHE B 1 132 ? 4.797 12.992 23.266 1 66.69 132 PHE B C 1
ATOM 2939 O O . PHE B 1 132 ? 5.809 13.336 23.891 1 66.69 132 PHE B O 1
ATOM 2946 N N . ASP B 1 133 ? 4.34 11.75 23.062 1 70.12 133 ASP B N 1
ATOM 2947 C CA . ASP B 1 133 ? 5.191 10.68 23.562 1 70.12 133 ASP B CA 1
ATOM 2948 C C . ASP B 1 133 ? 6.566 10.703 22.906 1 70.12 133 ASP B C 1
ATOM 2950 O O . ASP B 1 133 ? 7.59 10.539 23.562 1 70.12 133 ASP B O 1
ATOM 2954 N N . HIS B 1 134 ? 6.535 11.055 21.703 1 66.44 134 HIS B N 1
ATOM 2955 C CA . HIS B 1 134 ? 7.785 11.117 20.953 1 66.44 134 HIS B CA 1
ATOM 2956 C C . HIS B 1 134 ? 8.625 12.32 21.375 1 66.44 134 HIS B C 1
ATOM 2958 O O . HIS B 1 134 ? 9.844 12.211 21.531 1 66.44 134 HIS B O 1
ATOM 2964 N N . ALA B 1 135 ? 7.906 13.391 21.609 1 63.88 135 ALA B N 1
ATOM 2965 C CA . ALA B 1 135 ? 8.562 14.617 22.047 1 63.88 135 ALA B CA 1
ATOM 2966 C C . ALA B 1 135 ? 9.211 14.445 23.406 1 63.88 135 ALA B C 1
ATOM 2968 O O . ALA B 1 135 ? 10.328 14.93 23.641 1 63.88 135 ALA B O 1
ATOM 2969 N N . GLU B 1 136 ? 8.484 13.797 24.203 1 65 136 GLU B N 1
ATOM 2970 C CA . GLU B 1 136 ? 9.016 13.562 25.531 1 65 136 GLU B CA 1
ATOM 2971 C C . GLU B 1 136 ? 10.266 12.688 25.484 1 65 136 GLU B C 1
ATOM 2973 O O . GLU B 1 136 ? 11.227 12.93 26.219 1 65 136 GLU B O 1
ATOM 2978 N N . LYS B 1 137 ? 10.188 11.758 24.609 1 66 137 LYS B N 1
ATOM 2979 C CA . LYS B 1 137 ? 11.352 10.891 24.438 1 66 137 LYS B CA 1
ATOM 2980 C C . LYS B 1 137 ? 12.555 11.688 23.938 1 66 137 LYS B C 1
ATOM 2982 O O . LYS B 1 137 ? 13.672 11.508 24.438 1 66 137 LYS B O 1
ATOM 2987 N N . TRP B 1 138 ? 12.25 12.492 23.094 1 61.16 138 TRP B N 1
ATOM 2988 C CA . TRP B 1 138 ? 13.312 13.32 22.531 1 61.16 138 TRP B CA 1
ATOM 2989 C C . TRP B 1 138 ? 13.859 14.281 23.594 1 61.16 138 TRP B C 1
ATOM 2991 O O . TRP B 1 138 ? 15.07 14.5 23.656 1 61.16 138 TRP B O 1
ATOM 3001 N N . ARG B 1 139 ? 13.062 14.797 24.359 1 62.38 139 ARG B N 1
ATOM 3002 C CA . ARG B 1 139 ? 13.477 15.664 25.453 1 62.38 139 ARG B CA 1
ATOM 3003 C C . ARG B 1 139 ? 14.43 14.93 26.406 1 62.38 139 ARG B C 1
ATOM 3005 O O . ARG B 1 139 ? 15.445 15.484 26.812 1 62.38 139 ARG B O 1
ATOM 3012 N N . LYS B 1 140 ? 14.062 13.766 26.703 1 64.5 140 LYS B N 1
ATOM 3013 C CA . LYS B 1 140 ? 14.859 12.969 27.641 1 64.5 140 LYS B CA 1
ATOM 3014 C C . LYS B 1 140 ? 16.234 12.641 27.047 1 64.5 140 LYS B C 1
ATOM 3016 O O . LYS B 1 140 ? 17.25 12.703 27.75 1 64.5 140 LYS B O 1
ATOM 3021 N N . ILE B 1 141 ? 16.141 12.25 25.812 1 60.19 141 ILE B N 1
ATOM 3022 C CA . ILE B 1 141 ? 17.391 11.922 25.125 1 60.19 141 ILE B CA 1
ATOM 3023 C C . ILE B 1 141 ? 18.297 13.156 25.062 1 60.19 141 ILE B C 1
ATOM 3025 O O . ILE B 1 141 ? 19.5 13.062 25.312 1 60.19 141 ILE B O 1
ATOM 3029 N N . LEU B 1 142 ? 17.672 14.156 24.828 1 58.34 142 LEU B N 1
ATOM 3030 C CA . LEU B 1 142 ? 18.422 15.406 24.688 1 58.34 142 LEU B CA 1
ATOM 3031 C C . LEU B 1 142 ? 18.906 15.898 26.047 1 58.34 142 LEU B C 1
ATOM 3033 O O . LEU B 1 142 ? 19.969 16.516 26.141 1 58.34 142 LEU B O 1
ATOM 3037 N N . SER B 1 143 ? 18.156 15.672 27.047 1 60.41 143 SER B N 1
ATOM 3038 C CA . SER B 1 143 ? 18.547 16.094 28.375 1 60.41 143 SER B CA 1
ATOM 3039 C C . SER B 1 143 ? 19.656 15.195 28.938 1 60.41 143 SER B C 1
ATOM 3041 O O . SER B 1 143 ? 20.438 15.625 29.797 1 60.41 143 SER B O 1
ATOM 3043 N N . SER B 1 144 ? 19.516 13.883 28.781 1 57 144 SER B N 1
ATOM 3044 C CA . SER B 1 144 ? 20.516 12.961 29.344 1 57 144 SER B CA 1
ATOM 3045 C C . SER B 1 144 ? 21.844 13.078 28.609 1 57 144 SER B C 1
ATOM 3047 O O . SER B 1 144 ? 22.891 12.734 29.172 1 57 144 SER B O 1
ATOM 3049 N N . ASN B 1 145 ? 21.75 12.961 27.344 1 50.19 145 ASN B N 1
ATOM 3050 C CA . ASN B 1 145 ? 23.016 12.977 26.625 1 50.19 145 ASN B CA 1
ATOM 3051 C C . ASN B 1 145 ? 23.703 14.336 26.719 1 50.19 145 ASN B C 1
ATOM 3053 O O . ASN B 1 145 ? 23.094 15.359 26.406 1 50.19 145 ASN B O 1
ATOM 3057 N N . ASP B 1 146 ? 24.672 14.508 27.609 1 45.41 146 ASP B N 1
ATOM 3058 C CA . ASP B 1 146 ? 25.688 15.555 27.547 1 45.41 146 ASP B CA 1
ATOM 3059 C C . ASP B 1 146 ? 26.016 15.922 26.094 1 45.41 146 ASP B C 1
ATOM 3061 O O . ASP B 1 146 ? 26.969 16.672 25.828 1 45.41 146 ASP B O 1
ATOM 3065 N N . ASN B 1 147 ? 26.031 14.914 25.188 1 45.34 147 ASN B N 1
ATOM 3066 C CA . ASN B 1 147 ? 26.703 15.062 23.891 1 45.34 147 ASN B CA 1
ATOM 3067 C C . ASN B 1 147 ? 26.109 16.219 23.078 1 45.34 147 ASN B C 1
ATOM 3069 O O . ASN B 1 147 ? 25 16.656 23.359 1 45.34 147 ASN B O 1
ATOM 3073 N N . THR B 1 148 ? 26.953 16.594 21.875 1 44.72 148 THR B N 1
ATOM 3074 C CA . THR B 1 148 ? 27.047 17.625 20.844 1 44.72 148 THR B CA 1
ATOM 3075 C C . THR B 1 148 ? 25.734 17.703 20.047 1 44.72 148 THR B C 1
ATOM 3077 O O . THR B 1 148 ? 25.641 17.188 18.938 1 44.72 148 THR B O 1
ATOM 3080 N N . GLU B 1 149 ? 24.703 17.406 20.578 1 49.34 149 GLU B N 1
ATOM 3081 C CA . GLU B 1 149 ? 23.531 17.625 19.75 1 49.34 149 GLU B CA 1
ATOM 3082 C C . GLU B 1 149 ? 23.5 19.047 19.172 1 49.34 149 GLU B C 1
ATOM 3084 O O . GLU B 1 149 ? 24 19.969 19.812 1 49.34 149 GLU B O 1
ATOM 3089 N N . THR B 1 150 ? 23.359 19.094 17.828 1 49.03 150 THR B N 1
ATOM 3090 C CA . THR B 1 150 ? 23.438 20.375 17.125 1 49.03 150 THR B CA 1
ATOM 3091 C C . THR B 1 150 ? 22.531 21.406 17.797 1 49.03 150 THR B C 1
ATOM 3093 O O . THR B 1 150 ? 21.531 21.062 18.422 1 49.03 150 THR B O 1
ATOM 3096 N N . PRO B 1 151 ? 23.188 22.547 18.094 1 48.53 151 PRO B N 1
ATOM 3097 C CA . PRO B 1 151 ? 22.469 23.703 18.641 1 48.53 151 PRO B CA 1
ATOM 3098 C C . PRO B 1 151 ? 21.016 23.781 18.156 1 48.53 151 PRO B C 1
ATOM 3100 O O . PRO B 1 151 ? 20.141 24.203 18.922 1 48.53 151 PRO B O 1
ATOM 3103 N N . GLU B 1 152 ? 20.766 23.312 17.062 1 48.72 152 GLU B N 1
ATOM 3104 C CA . GLU B 1 152 ? 19.422 23.438 16.516 1 48.72 152 GLU B CA 1
ATOM 3105 C C . GLU B 1 152 ? 18.438 22.531 17.234 1 48.72 152 GLU B C 1
ATOM 3107 O O . GLU B 1 152 ? 17.297 22.922 17.531 1 48.72 152 GLU B O 1
ATOM 3112 N N . LEU B 1 153 ? 18.891 21.312 17.594 1 49.94 153 LEU B N 1
ATOM 3113 C CA . LEU B 1 153 ? 18.016 20.375 18.297 1 49.94 153 LEU B CA 1
ATOM 3114 C C . LEU B 1 153 ? 17.797 20.797 19.734 1 49.94 153 LEU B C 1
ATOM 3116 O O . LEU B 1 153 ? 16.703 20.672 20.266 1 49.94 153 LEU B O 1
ATOM 3120 N N . LEU B 1 154 ? 18.922 21.266 20.25 1 50.19 154 LEU B N 1
ATOM 3121 C CA . LEU B 1 154 ? 18.828 21.781 21.609 1 50.19 154 LEU B CA 1
ATOM 3122 C C . LEU B 1 154 ? 17.859 22.953 21.703 1 50.19 154 LEU B C 1
ATOM 3124 O O . LEU B 1 154 ? 17.094 23.062 22.656 1 50.19 154 LEU B O 1
ATOM 3128 N N . GLU B 1 155 ? 18.047 23.797 20.828 1 50.38 155 GLU B N 1
ATOM 3129 C CA . GLU B 1 155 ? 17.141 24.938 20.781 1 50.38 155 GLU B CA 1
ATOM 3130 C C . GLU B 1 155 ? 15.688 24.484 20.609 1 50.38 155 GLU B C 1
ATOM 3132 O O . GLU B 1 155 ? 14.773 25.062 21.188 1 50.38 155 GLU B O 1
ATOM 3137 N N . MET B 1 156 ? 15.531 23.438 19.891 1 50.25 156 MET B N 1
ATOM 3138 C CA . MET B 1 156 ? 14.18 22.953 19.609 1 50.25 156 MET B CA 1
ATOM 3139 C C . MET B 1 156 ? 13.57 22.312 20.859 1 50.25 156 MET B C 1
ATOM 3141 O O . MET B 1 156 ? 12.375 22.469 21.125 1 50.25 156 MET B O 1
ATOM 3145 N N . ILE B 1 157 ? 14.438 21.562 21.578 1 50.41 157 ILE B N 1
ATOM 3146 C CA . ILE B 1 157 ? 14.008 20.906 22.812 1 50.41 157 ILE B CA 1
ATOM 3147 C C . ILE B 1 157 ? 13.719 21.938 23.891 1 50.41 157 ILE B C 1
ATOM 3149 O O . ILE B 1 157 ? 12.852 21.734 24.734 1 50.41 157 ILE B O 1
ATOM 3153 N N . ASN B 1 158 ? 14.672 22.719 24.047 1 49.34 158 ASN B N 1
ATOM 3154 C CA . ASN B 1 158 ? 14.445 23.703 25.094 1 49.34 158 ASN B CA 1
ATOM 3155 C C . ASN B 1 158 ? 13.086 24.391 24.938 1 49.34 158 ASN B C 1
ATOM 3157 O O . ASN B 1 158 ? 12.719 25.234 25.766 1 49.34 158 ASN B O 1
ATOM 3161 N N . MET B 1 159 ? 12.445 24.281 23.734 1 48.25 159 MET B N 1
ATOM 3162 C CA . MET B 1 159 ? 11.352 25.125 23.281 1 48.25 159 MET B CA 1
ATOM 3163 C C . MET B 1 159 ? 10.039 24.719 23.938 1 48.25 159 MET B C 1
ATOM 3165 O O . MET B 1 159 ? 9.812 23.547 24.219 1 48.25 159 MET B O 1
ATOM 3169 N N . ASP B 1 160 ? 9.352 25.672 24.531 1 53.69 160 ASP B N 1
ATOM 3170 C CA . ASP B 1 160 ? 7.938 25.938 24.766 1 53.69 160 ASP B CA 1
ATOM 3171 C C . ASP B 1 160 ? 7.059 25.125 23.812 1 53.69 160 ASP B C 1
ATOM 3173 O O . ASP B 1 160 ? 5.844 25.328 23.766 1 53.69 160 ASP B O 1
ATOM 3177 N N . TYR B 1 161 ? 7.703 24.141 23.109 1 57.78 161 TYR B N 1
ATOM 3178 C CA . TYR B 1 161 ? 6.988 23.453 22.047 1 57.78 161 TYR B CA 1
ATOM 3179 C C . TYR B 1 161 ? 5.863 22.594 22.609 1 57.78 161 TYR B C 1
ATOM 3181 O O . TYR B 1 161 ? 4.844 22.391 21.953 1 57.78 161 TYR B O 1
ATOM 3189 N N . PHE B 1 162 ? 6.121 22.203 23.953 1 58.25 162 PHE B N 1
ATOM 3190 C CA . PHE B 1 162 ? 5.145 21.25 24.469 1 58.25 162 PHE B CA 1
ATOM 3191 C C . PHE B 1 162 ? 4.297 21.891 25.562 1 58.25 162 PHE B C 1
ATOM 3193 O O . PHE B 1 162 ? 3.574 21.188 26.281 1 58.25 162 PHE B O 1
ATOM 3200 N N . THR B 1 163 ? 4.363 23.141 25.688 1 54.72 163 THR B N 1
ATOM 3201 C CA . THR B 1 163 ? 3.543 23.812 26.688 1 54.72 163 THR B CA 1
ATOM 3202 C C . THR B 1 163 ? 2.088 23.891 26.234 1 54.72 163 THR B C 1
ATOM 3204 O O . THR B 1 163 ? 1.812 24.281 25.094 1 54.72 163 THR B O 1
ATOM 3207 N N . GLY B 1 164 ? 1.075 23.484 27.125 1 55.06 164 GLY B N 1
ATOM 3208 C CA . GLY B 1 164 ? -0.356 23.641 26.922 1 55.06 164 GLY B CA 1
ATOM 3209 C C . GLY B 1 164 ? -0.945 22.594 26 1 55.06 164 GLY B C 1
ATOM 3210 O O . GLY B 1 164 ? -2.008 22.797 25.406 1 55.06 164 GLY B O 1
ATOM 3211 N N . MET B 1 165 ? -0.322 21.375 25.953 1 61.06 165 MET B N 1
ATOM 3212 C CA . MET B 1 165 ? -0.567 20.422 24.859 1 61.06 165 MET B CA 1
ATOM 3213 C C . MET B 1 165 ? -1.598 19.375 25.266 1 61.06 165 MET B C 1
ATOM 3215 O O . MET B 1 165 ? -2.092 18.625 24.422 1 61.06 165 MET B O 1
ATOM 3219 N N . ASP B 1 166 ? -1.993 19.438 26.438 1 62.62 166 ASP B N 1
ATOM 3220 C CA . ASP B 1 166 ? -2.834 18.328 26.875 1 62.62 166 ASP B CA 1
ATOM 3221 C C . ASP B 1 166 ? -4.121 18.25 26.062 1 62.62 166 ASP B C 1
ATOM 3223 O O . ASP B 1 166 ? -4.621 17.172 25.781 1 62.62 166 ASP B O 1
ATOM 3227 N N . ASP B 1 167 ? -4.488 19.438 25.594 1 75.88 167 ASP B N 1
ATOM 3228 C CA . ASP B 1 167 ? -5.77 19.469 24.891 1 75.88 167 ASP B CA 1
ATOM 3229 C C . ASP B 1 167 ? -5.613 19.016 23.453 1 75.88 167 ASP B C 1
ATOM 3231 O O . ASP B 1 167 ? -6.605 18.828 22.734 1 75.88 167 ASP B O 1
ATOM 3235 N N . LEU B 1 168 ? -4.328 18.672 23.109 1 83.62 168 LEU B N 1
ATOM 3236 C CA . LEU B 1 168 ? -4.117 18.359 21.703 1 83.62 168 LEU B CA 1
ATOM 3237 C C . LEU B 1 168 ? -3.924 16.859 21.516 1 83.62 168 LEU B C 1
ATOM 3239 O O . LEU B 1 168 ? -3.836 16.375 20.375 1 83.62 168 LEU B O 1
ATOM 3243 N N . ASN B 1 169 ? -3.971 16.125 22.594 1 85 169 ASN B N 1
ATOM 3244 C CA . ASN B 1 169 ? -3.801 14.688 22.484 1 85 169 ASN B CA 1
ATOM 3245 C C . ASN B 1 169 ? -4.91 14.055 21.641 1 85 169 ASN B C 1
ATOM 3247 O O . ASN B 1 169 ? -6.094 14.312 21.875 1 85 169 ASN B O 1
ATOM 3251 N N . LEU B 1 170 ? -4.469 13.234 20.75 1 89.62 170 LEU B N 1
ATOM 3252 C CA . LEU B 1 170 ? -5.449 12.594 19.875 1 89.62 170 LEU B CA 1
ATOM 3253 C C . LEU B 1 170 ? -6.18 11.477 20.625 1 89.62 170 LEU B C 1
ATOM 3255 O O . LEU B 1 170 ? -7.352 11.211 20.359 1 89.62 170 LEU B O 1
ATOM 3259 N N . PHE B 1 171 ? -5.379 10.844 21.469 1 89.31 171 PHE B N 1
ATOM 3260 C CA . PHE B 1 171 ? -5.914 9.711 22.219 1 89.31 171 PHE B CA 1
ATOM 3261 C C . PHE B 1 171 ? -5.848 9.984 23.719 1 89.31 171 PHE B C 1
ATOM 3263 O O . PHE B 1 171 ? -4.758 10.156 24.266 1 89.31 171 PHE B O 1
ATOM 3270 N N . GLN B 1 172 ? -6.977 9.969 24.406 1 83.44 172 GLN B N 1
ATOM 3271 C CA . GLN B 1 172 ? -7.074 10.375 25.797 1 83.44 172 GLN B CA 1
ATOM 3272 C C . GLN B 1 172 ? -6.551 9.273 26.719 1 83.44 172 GLN B C 1
ATOM 3274 O O . GLN B 1 172 ? -6.031 9.562 27.797 1 83.44 172 GLN B O 1
ATOM 3279 N N . ASP B 1 173 ? -6.812 8.078 26.328 1 84.38 173 ASP B N 1
ATOM 3280 C CA . ASP B 1 173 ? -6.336 6.93 27.109 1 84.38 173 ASP B CA 1
ATOM 3281 C C . ASP B 1 173 ? -6.035 5.742 26.203 1 84.38 173 ASP B C 1
ATOM 3283 O O . ASP B 1 173 ? -6.051 5.871 24.969 1 84.38 173 ASP B O 1
ATOM 3287 N N . LYS B 1 174 ? -5.738 4.645 26.812 1 84.81 174 LYS B N 1
ATOM 3288 C CA . LYS B 1 174 ? -5.277 3.475 26.062 1 84.81 174 LYS B CA 1
ATOM 3289 C C . LYS B 1 174 ? -6.414 2.848 25.266 1 84.81 174 LYS B C 1
ATOM 3291 O O . LYS B 1 174 ? -6.176 2.084 24.328 1 84.81 174 LYS B O 1
ATOM 3296 N N . ASP B 1 175 ? -7.637 3.219 25.578 1 89.75 175 ASP B N 1
ATOM 3297 C CA . ASP B 1 175 ? -8.781 2.592 24.922 1 89.75 175 ASP B CA 1
ATOM 3298 C C . ASP B 1 175 ? -9.461 3.557 23.953 1 89.75 175 ASP B C 1
ATOM 3300 O O . ASP B 1 175 ? -10.391 3.176 23.234 1 89.75 175 ASP B O 1
ATOM 3304 N N . SER B 1 176 ? -8.93 4.746 23.953 1 92.38 176 SER B N 1
ATOM 3305 C CA . SER B 1 176 ? -9.531 5.762 23.094 1 92.38 176 SER B CA 1
ATOM 3306 C C . SER B 1 176 ? -9.352 5.422 21.609 1 92.38 176 SER B C 1
ATOM 3308 O O . SER B 1 176 ? -8.289 4.945 21.203 1 92.38 176 SER B O 1
ATOM 3310 N N . LYS B 1 177 ? -10.453 5.617 20.844 1 95.31 177 LYS B N 1
ATOM 3311 C CA . LYS B 1 177 ? -10.43 5.438 19.391 1 95.31 177 LYS B CA 1
ATOM 3312 C C . LYS B 1 177 ? -10.938 6.684 18.672 1 95.31 177 LYS B C 1
ATOM 3314 O O . LYS B 1 177 ? -11.742 7.441 19.234 1 95.31 177 LYS B O 1
ATOM 3319 N N . LEU B 1 178 ? -10.43 6.887 17.547 1 96.12 178 LEU B N 1
ATOM 3320 C CA . LEU B 1 178 ? -10.875 7.992 16.703 1 96.12 178 LEU B CA 1
ATOM 3321 C C . LEU B 1 178 ? -11.711 7.484 15.539 1 96.12 178 LEU B C 1
ATOM 3323 O O . LEU B 1 178 ? -11.383 6.469 14.93 1 96.12 178 LEU B O 1
ATOM 3327 N N . GLU B 1 179 ? -12.852 8.102 15.328 1 96.94 179 GLU B N 1
ATOM 3328 C CA . GLU B 1 179 ? -13.602 7.926 14.086 1 96.94 179 GLU B CA 1
ATOM 3329 C C . GLU B 1 179 ? -13.078 8.859 13 1 96.94 179 GLU B C 1
ATOM 3331 O O . GLU B 1 179 ? -13.055 10.078 13.18 1 96.94 179 GLU B O 1
ATOM 3336 N N . LEU B 1 180 ? -12.688 8.297 11.93 1 98.12 180 LEU B N 1
ATOM 3337 C CA . LEU B 1 180 ? -12.164 9.109 10.836 1 98.12 180 LEU B CA 1
ATOM 3338 C C . LEU B 1 180 ? -13.281 9.492 9.867 1 98.12 180 LEU B C 1
ATOM 3340 O O . LEU B 1 180 ? -14.164 8.68 9.578 1 98.12 180 LEU B O 1
ATOM 3344 N N . PRO B 1 181 ? -13.242 10.68 9.367 1 98.25 181 PRO B N 1
ATOM 3345 C CA . PRO B 1 181 ? -14.297 11.133 8.469 1 98.25 181 PRO B CA 1
ATOM 3346 C C . PRO B 1 181 ? -14.141 10.602 7.047 1 98.25 181 PRO B C 1
ATOM 3348 O O . PRO B 1 181 ? -15.055 10.719 6.227 1 98.25 181 PRO B O 1
ATOM 3351 N N . CYS B 1 182 ? -13.031 10.047 6.75 1 98.38 182 CYS B N 1
ATOM 3352 C CA . CYS B 1 182 ? -12.719 9.57 5.406 1 98.38 182 CYS B CA 1
ATOM 3353 C C . CYS B 1 182 ? -11.641 8.492 5.449 1 98.38 182 CYS B C 1
ATOM 3355 O O . CYS B 1 182 ? -11.227 8.07 6.527 1 98.38 182 CYS B O 1
ATOM 3357 N N . ASN B 1 183 ? -11.258 7.98 4.266 1 98.31 183 ASN B N 1
ATOM 3358 C CA . ASN B 1 183 ? -10.234 6.945 4.16 1 98.31 183 ASN B CA 1
ATOM 3359 C C . ASN B 1 183 ? -8.852 7.488 4.516 1 98.31 183 ASN B C 1
ATOM 3361 O O . ASN B 1 183 ? -8.562 8.664 4.285 1 98.31 183 ASN B O 1
ATOM 3365 N N . LEU B 1 184 ? -8.055 6.617 5.125 1 98.81 184 LEU B N 1
ATOM 3366 C CA . LEU B 1 184 ? -6.684 6.918 5.523 1 98.81 184 LEU B CA 1
ATOM 3367 C C . LEU B 1 184 ? -5.711 5.895 4.945 1 98.81 184 LEU B C 1
ATOM 3369 O O . LEU B 1 184 ? -5.945 4.688 5.043 1 98.81 184 LEU B O 1
ATOM 3373 N N . HIS B 1 185 ? -4.73 6.359 4.262 1 98.88 185 HIS B N 1
ATOM 3374 C CA . HIS B 1 185 ? -3.621 5.516 3.834 1 98.88 185 HIS B CA 1
ATOM 3375 C C . HIS B 1 185 ? -2.303 5.992 4.434 1 98.88 185 HIS B C 1
ATOM 3377 O O . HIS B 1 185 ? -1.936 7.16 4.285 1 98.88 185 HIS B O 1
ATOM 3383 N N . ILE B 1 186 ? -1.63 5.098 5.109 1 98.88 186 ILE B N 1
ATOM 3384 C CA . ILE B 1 186 ? -0.368 5.438 5.758 1 98.88 186 ILE B CA 1
ATOM 3385 C C . ILE B 1 186 ? 0.785 4.738 5.043 1 98.88 186 ILE B C 1
ATOM 3387 O O . ILE B 1 186 ? 0.685 3.559 4.695 1 98.88 186 ILE B O 1
ATOM 3391 N N . LEU B 1 187 ? 1.802 5.473 4.723 1 98.88 187 LEU B N 1
ATOM 3392 C CA . LEU B 1 187 ? 3.086 4.949 4.273 1 98.88 187 LEU B CA 1
ATOM 3393 C C . LEU B 1 187 ? 4.109 4.977 5.402 1 98.88 187 LEU B C 1
ATOM 3395 O O . LEU B 1 187 ? 4.332 6.02 6.02 1 98.88 187 LEU B O 1
ATOM 3399 N N . GLN B 1 188 ? 4.715 3.869 5.699 1 98.88 188 GLN B N 1
ATOM 3400 C CA . GLN B 1 188 ? 5.645 3.738 6.82 1 98.88 188 GLN B CA 1
ATOM 3401 C C . GLN B 1 188 ? 6.848 2.883 6.438 1 98.88 188 GLN B C 1
ATOM 3403 O O . GLN B 1 188 ? 6.691 1.781 5.91 1 98.88 188 GLN B O 1
ATOM 3408 N N . GLY B 1 189 ? 8.062 3.443 6.66 1 98.62 189 GLY B N 1
ATOM 3409 C CA . GLY B 1 189 ? 9.258 2.633 6.496 1 98.62 189 GLY B CA 1
ATOM 3410 C C . GLY B 1 189 ? 9.508 1.703 7.672 1 98.62 189 GLY B C 1
ATOM 3411 O O . GLY B 1 189 ? 9.359 2.102 8.828 1 98.62 189 GLY B O 1
ATOM 3412 N N . MET B 1 190 ? 9.953 0.481 7.375 1 98.44 190 MET B N 1
ATOM 3413 C CA . MET B 1 190 ? 10.234 -0.467 8.453 1 98.44 190 MET B CA 1
ATOM 3414 C C . MET B 1 190 ? 11.625 -0.222 9.039 1 98.44 190 MET B C 1
ATOM 3416 O O . MET B 1 190 ? 11.961 -0.758 10.094 1 98.44 190 MET B O 1
ATOM 3420 N N . LYS B 1 191 ? 12.43 0.618 8.375 1 97.88 191 LYS B N 1
ATOM 3421 C CA . LYS B 1 191 ? 13.727 1.022 8.906 1 97.88 191 LYS B CA 1
ATOM 3422 C C . LYS B 1 191 ? 13.664 2.428 9.5 1 97.88 191 LYS B C 1
ATOM 3424 O O . LYS B 1 191 ? 14.695 3.086 9.656 1 97.88 191 LYS B O 1
ATOM 3429 N N . ASP B 1 192 ? 12.477 2.941 9.703 1 96.69 192 ASP B N 1
ATOM 3430 C CA . ASP B 1 192 ? 12.258 4.23 10.352 1 96.69 192 ASP B CA 1
ATOM 3431 C C . ASP B 1 192 ? 12.789 4.227 11.781 1 96.69 192 ASP B C 1
ATOM 3433 O O . ASP B 1 192 ? 12.258 3.518 12.641 1 96.69 192 ASP B O 1
ATOM 3437 N N . ASP B 1 193 ? 13.742 5.055 12.047 1 91.38 193 ASP B N 1
ATOM 3438 C CA . ASP B 1 193 ? 14.391 5.074 13.352 1 91.38 193 ASP B CA 1
ATOM 3439 C C . ASP B 1 193 ? 13.844 6.203 14.227 1 91.38 193 ASP B C 1
ATOM 3441 O O . ASP B 1 193 ? 14.273 6.375 15.367 1 91.38 193 ASP B O 1
ATOM 3445 N N . VAL B 1 194 ? 12.945 6.973 13.703 1 88.56 194 VAL B N 1
ATOM 3446 C CA . VAL B 1 194 ? 12.344 8.086 14.438 1 88.56 194 VAL B CA 1
ATOM 3447 C C . VAL B 1 194 ? 10.969 7.676 14.961 1 88.56 194 VAL B C 1
ATOM 3449 O O . VAL B 1 194 ? 10.688 7.797 16.156 1 88.56 194 VAL B O 1
ATOM 3452 N N . VAL B 1 195 ? 10.109 7.191 14.117 1 92.94 195 VAL B N 1
ATOM 3453 C CA . VAL B 1 195 ? 8.812 6.602 14.453 1 92.94 195 VAL B CA 1
ATOM 3454 C C . VAL B 1 195 ? 8.82 5.117 14.102 1 92.94 195 VAL B C 1
ATOM 3456 O O . VAL B 1 195 ? 8.617 4.75 12.938 1 92.94 195 VAL B O 1
ATOM 3459 N N . PRO B 1 196 ? 8.945 4.336 15.062 1 94.69 196 PRO B N 1
ATOM 3460 C CA . PRO B 1 196 ? 9.008 2.902 14.766 1 94.69 196 PRO B CA 1
ATOM 3461 C C . PRO B 1 196 ? 7.734 2.387 14.094 1 94.69 196 PRO B C 1
ATOM 3463 O O . PRO B 1 196 ? 6.629 2.744 14.508 1 94.69 196 PRO B O 1
ATOM 3466 N N . TRP B 1 197 ? 7.883 1.541 13.125 1 97.56 197 TRP B N 1
ATOM 3467 C CA . TRP B 1 197 ? 6.77 1.064 12.312 1 97.56 197 TRP B CA 1
ATOM 3468 C C . TRP B 1 197 ? 5.758 0.308 13.172 1 97.56 197 TRP B C 1
ATOM 3470 O O . TRP B 1 197 ? 4.559 0.336 12.891 1 97.56 197 TRP B O 1
ATOM 3480 N N . ASN B 1 198 ? 6.211 -0.413 14.188 1 96.88 198 ASN B N 1
ATOM 3481 C CA . ASN B 1 198 ? 5.312 -1.184 15.039 1 96.88 198 ASN B CA 1
ATOM 3482 C C . ASN B 1 198 ? 4.375 -0.276 15.836 1 96.88 198 ASN B C 1
ATOM 3484 O O . ASN B 1 198 ? 3.262 -0.675 16.172 1 96.88 198 ASN B O 1
ATOM 3488 N N . GLU B 1 199 ? 4.84 0.941 16.141 1 94.62 199 GLU B N 1
ATOM 3489 C CA . GLU B 1 199 ? 3.959 1.917 16.766 1 94.62 199 GLU B CA 1
ATOM 3490 C C . GLU B 1 199 ? 2.824 2.322 15.828 1 94.62 199 GLU B C 1
ATOM 3492 O O . GLU B 1 199 ? 1.66 2.357 16.234 1 94.62 199 GLU B O 1
ATOM 3497 N N . THR B 1 200 ? 3.178 2.604 14.609 1 97.5 200 THR B N 1
ATOM 3498 C CA . THR B 1 200 ? 2.18 2.955 13.609 1 97.5 200 THR B CA 1
ATOM 3499 C C . THR B 1 200 ? 1.189 1.812 13.406 1 97.5 200 THR B C 1
ATOM 3501 O O . THR B 1 200 ? -0.02 2.035 13.328 1 97.5 200 THR B O 1
ATOM 3504 N N . LEU B 1 201 ? 1.694 0.647 13.312 1 98.12 201 LEU B N 1
ATOM 3505 C CA . LEU B 1 201 ? 0.858 -0.54 13.172 1 98.12 201 LEU B CA 1
ATOM 3506 C C . LEU B 1 201 ? -0.124 -0.654 14.336 1 98.12 201 LEU B C 1
ATOM 3508 O O . LEU B 1 201 ? -1.304 -0.946 14.125 1 98.12 201 LEU B O 1
ATOM 3512 N N . SER B 1 202 ? 0.331 -0.409 15.547 1 96.19 202 SER B N 1
ATOM 3513 C CA . SER B 1 202 ? -0.522 -0.482 16.734 1 96.19 202 SER B CA 1
ATOM 3514 C C . SER B 1 202 ? -1.635 0.56 16.672 1 96.19 202 SER B C 1
ATOM 3516 O O . SER B 1 202 ? -2.771 0.283 17.062 1 96.19 202 SER B O 1
ATOM 3518 N N . VAL B 1 203 ? -1.298 1.705 16.188 1 96.56 203 VAL B N 1
ATOM 3519 C CA . VAL B 1 203 ? -2.297 2.762 16.062 1 96.56 203 VAL B CA 1
ATOM 3520 C C . VAL B 1 203 ? -3.375 2.34 15.07 1 96.56 203 VAL B C 1
ATOM 3522 O O . VAL B 1 203 ? -4.57 2.436 15.367 1 96.56 203 VAL B O 1
ATOM 3525 N N . VAL B 1 204 ? -2.99 1.824 13.953 1 97.94 204 VAL B N 1
ATOM 3526 C CA . VAL B 1 204 ? -3.918 1.41 12.906 1 97.94 204 VAL B CA 1
ATOM 3527 C C . VAL B 1 204 ? -4.82 0.295 13.43 1 97.94 204 VAL B C 1
ATOM 3529 O O . VAL B 1 204 ? -6.035 0.319 13.211 1 97.94 204 VAL B O 1
ATOM 3532 N N . ARG B 1 205 ? -4.184 -0.585 14.078 1 96.81 205 ARG B N 1
ATOM 3533 C CA . ARG B 1 205 ? -4.906 -1.751 14.578 1 96.81 205 ARG B CA 1
ATOM 3534 C C . ARG B 1 205 ? -5.906 -1.356 15.656 1 96.81 205 ARG B C 1
ATOM 3536 O O . ARG B 1 205 ? -7.047 -1.829 15.656 1 96.81 205 ARG B O 1
ATOM 3543 N N . ASP B 1 206 ? -5.531 -0.369 16.562 1 96.44 206 ASP B N 1
ATOM 3544 C CA . ASP B 1 206 ? -6.238 -0.303 17.844 1 96.44 206 ASP B CA 1
ATOM 3545 C C . ASP B 1 206 ? -6.906 1.057 18.031 1 96.44 206 ASP B C 1
ATOM 3547 O O . ASP B 1 206 ? -7.77 1.217 18.891 1 96.44 206 ASP B O 1
ATOM 3551 N N . ARG B 1 207 ? -6.48 2.041 17.203 1 96.88 207 ARG B N 1
ATOM 3552 C CA . ARG B 1 207 ? -6.836 3.389 17.641 1 96.88 207 ARG B CA 1
ATOM 3553 C C . ARG B 1 207 ? -7.836 4.027 16.688 1 96.88 207 ARG B C 1
ATOM 3555 O O . ARG B 1 207 ? -8.289 5.148 16.906 1 96.88 207 ARG B O 1
ATOM 3562 N N . PHE B 1 208 ? -8.188 3.373 15.625 1 97.56 208 PHE B N 1
ATOM 3563 C CA . PHE B 1 208 ? -9.18 3.877 14.688 1 97.56 208 PHE B CA 1
ATOM 3564 C C . PHE B 1 208 ? -10.367 2.924 14.586 1 97.56 208 PHE B C 1
ATOM 3566 O O . PHE B 1 208 ? -10.188 1.704 14.594 1 97.56 208 PHE B O 1
ATOM 3573 N N . TYR B 1 209 ? -11.57 3.469 14.547 1 97.25 209 TYR B N 1
ATOM 3574 C CA . TYR B 1 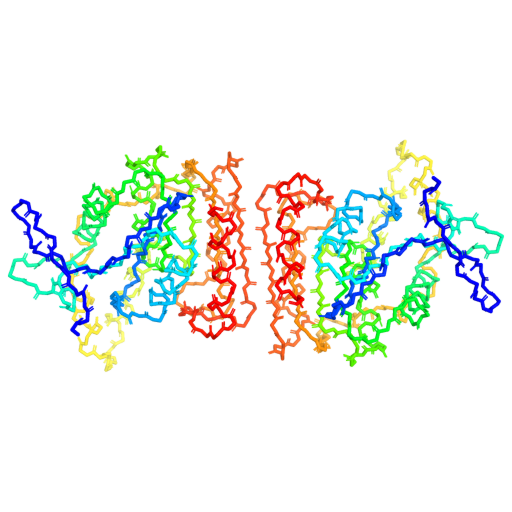209 ? -12.75 2.652 14.273 1 97.25 209 TYR B CA 1
ATOM 3575 C C . TYR B 1 209 ? -12.734 2.131 12.844 1 97.25 209 TYR B C 1
ATOM 3577 O O . TYR B 1 209 ? -12.023 2.662 11.992 1 97.25 209 TYR B O 1
ATOM 3585 N N . ASP B 1 210 ? -13.492 1.106 12.531 1 95.75 210 ASP B N 1
ATOM 3586 C CA . ASP B 1 210 ? -13.477 0.426 11.242 1 95.75 210 ASP B CA 1
ATOM 3587 C C . ASP B 1 210 ? -14.562 0.981 10.312 1 95.75 210 ASP B C 1
ATOM 3589 O O . ASP B 1 210 ? -15.094 0.259 9.469 1 95.75 210 ASP B O 1
ATOM 3593 N N . THR B 1 211 ? -14.867 2.238 10.406 1 96.19 211 THR B N 1
ATOM 3594 C CA . THR B 1 211 ? -15.977 2.832 9.672 1 96.19 211 THR B CA 1
ATOM 3595 C C . THR B 1 211 ? -15.508 3.348 8.312 1 96.19 211 THR B C 1
ATOM 3597 O O . THR B 1 211 ? -16.328 3.689 7.457 1 96.19 211 THR B O 1
ATOM 3600 N N . THR B 1 212 ? -14.25 3.459 8.086 1 96.94 212 THR B N 1
ATOM 3601 C CA . THR B 1 212 ? -13.633 3.877 6.832 1 96.94 212 THR B CA 1
ATOM 3602 C C . THR B 1 212 ? -12.516 2.912 6.426 1 96.94 212 THR B C 1
ATOM 3604 O O . THR B 1 212 ? -12.148 2.027 7.199 1 96.94 212 THR B O 1
ATOM 3607 N N . THR B 1 213 ? -12.094 3.057 5.215 1 97.38 213 THR B N 1
ATOM 3608 C CA . THR B 1 213 ? -10.953 2.26 4.785 1 97.38 213 THR B CA 1
ATOM 3609 C C . THR B 1 213 ? -9.656 2.826 5.352 1 97.38 213 THR B C 1
ATOM 3611 O O . THR B 1 213 ? -9.383 4.023 5.223 1 97.38 213 THR B O 1
ATOM 3614 N N . ILE B 1 214 ? -8.938 1.976 6.023 1 98.56 214 ILE B N 1
ATOM 3615 C CA . ILE B 1 214 ? -7.625 2.33 6.551 1 98.56 214 ILE B CA 1
ATOM 3616 C C . ILE B 1 214 ? -6.582 1.338 6.047 1 98.56 214 ILE B C 1
ATOM 3618 O O . ILE B 1 214 ? -6.684 0.136 6.305 1 98.56 214 ILE B O 1
ATOM 3622 N N . ASP B 1 215 ? -5.637 1.861 5.312 1 98.75 215 ASP B N 1
ATOM 3623 C CA . ASP B 1 215 ? -4.559 1.039 4.773 1 98.75 215 ASP B CA 1
ATOM 3624 C C . ASP B 1 215 ? -3.201 1.495 5.305 1 98.75 215 ASP B C 1
ATOM 3626 O O . ASP B 1 215 ? -2.945 2.695 5.422 1 98.75 215 ASP B O 1
ATOM 3630 N N . LEU B 1 216 ? -2.389 0.557 5.676 1 98.88 216 LEU B N 1
ATOM 3631 C CA . LEU B 1 216 ? -1.008 0.79 6.086 1 98.88 216 LEU B CA 1
ATOM 3632 C C . LEU B 1 216 ? -0.036 0.093 5.137 1 98.88 216 LEU B C 1
ATOM 3634 O O . LEU B 1 216 ? -0.023 -1.137 5.051 1 98.88 216 LEU B O 1
ATOM 3638 N N . THR B 1 217 ? 0.697 0.855 4.406 1 98.88 217 THR B N 1
ATOM 3639 C CA . THR B 1 217 ? 1.777 0.288 3.607 1 98.88 217 THR B CA 1
ATOM 3640 C C . THR B 1 217 ? 3.096 0.332 4.375 1 98.88 217 THR B C 1
ATOM 3642 O O . THR B 1 217 ? 3.607 1.411 4.68 1 98.88 217 THR B O 1
ATOM 3645 N N . LEU B 1 218 ? 3.619 -0.807 4.664 1 98.88 218 LEU B N 1
ATOM 3646 C CA . LEU B 1 218 ? 4.949 -0.965 5.238 1 98.88 218 LEU B CA 1
ATOM 3647 C C . LEU B 1 218 ? 5.992 -1.188 4.148 1 98.88 218 LEU B C 1
ATOM 3649 O O . LEU B 1 218 ? 5.902 -2.154 3.387 1 98.88 218 LEU B O 1
ATOM 3653 N N . ARG B 1 219 ? 6.91 -0.262 4.039 1 98.75 219 ARG B N 1
ATOM 3654 C CA . ARG B 1 219 ? 8.008 -0.393 3.084 1 98.75 219 ARG B CA 1
ATOM 3655 C C . ARG B 1 219 ? 9.25 -0.976 3.752 1 98.75 219 ARG B C 1
ATOM 3657 O O . ARG B 1 219 ? 9.867 -0.327 4.598 1 98.75 219 ARG B O 1
ATOM 3664 N N . LYS B 1 220 ? 9.617 -2.15 3.406 1 98.44 220 LYS B N 1
ATOM 3665 C CA . LYS B 1 220 ? 10.633 -2.916 4.121 1 98.44 220 LYS B CA 1
ATOM 3666 C C . LYS B 1 220 ? 11.93 -2.119 4.258 1 98.44 220 LYS B C 1
ATOM 3668 O O . LYS B 1 220 ? 12.555 -2.121 5.32 1 98.44 220 LYS B O 1
ATOM 3673 N N . CYS B 1 221 ? 12.297 -1.385 3.176 1 96.88 221 CYS B N 1
ATOM 3674 C CA . CYS B 1 221 ? 13.594 -0.705 3.174 1 96.88 221 CYS B CA 1
ATOM 3675 C C . CYS B 1 221 ? 13.414 0.795 3.385 1 96.88 221 CYS B C 1
ATOM 3677 O O . CYS B 1 221 ? 14.375 1.558 3.268 1 96.88 221 CYS B O 1
ATOM 3679 N N . GLY B 1 222 ? 12.156 1.187 3.625 1 97.62 222 GLY B N 1
ATOM 3680 C CA . GLY B 1 222 ? 11.898 2.605 3.805 1 97.62 222 GLY B CA 1
ATOM 3681 C C . GLY B 1 222 ? 12.391 3.139 5.137 1 97.62 222 GLY B C 1
ATOM 3682 O O . GLY B 1 222 ? 12.352 2.434 6.148 1 97.62 222 GLY B O 1
ATOM 3683 N N . GLU B 1 223 ? 12.836 4.367 5.109 1 97.19 223 GLU B N 1
ATOM 3684 C CA . GLU B 1 223 ? 13.266 5.07 6.312 1 97.19 223 GLU B CA 1
ATOM 3685 C C . GLU B 1 223 ? 12.266 6.152 6.711 1 97.19 223 GLU B C 1
ATOM 3687 O O . GLU B 1 223 ? 11.125 6.152 6.242 1 97.19 223 GLU B O 1
ATOM 3692 N N . HIS B 1 224 ? 12.602 7.016 7.629 1 94.81 224 HIS B N 1
ATOM 3693 C CA . HIS B 1 224 ? 11.672 8.008 8.172 1 94.81 224 HIS B CA 1
ATOM 3694 C C . HIS B 1 224 ? 11.352 9.078 7.137 1 94.81 224 HIS B C 1
ATOM 3696 O O . HIS B 1 224 ? 10.195 9.5 7.008 1 94.81 224 HIS B O 1
ATOM 3702 N N . ARG B 1 225 ? 12.32 9.523 6.441 1 93.56 225 ARG B N 1
ATOM 3703 C CA . ARG B 1 225 ? 12.148 10.68 5.562 1 93.56 225 ARG B CA 1
ATOM 3704 C C . ARG B 1 225 ? 11.289 10.32 4.352 1 93.56 225 ARG B C 1
ATOM 3706 O O . ARG B 1 225 ? 10.531 11.156 3.855 1 93.56 225 ARG B O 1
ATOM 3713 N N . MET B 1 226 ? 11.375 9.133 3.824 1 96.19 226 MET B N 1
ATOM 3714 C CA . MET B 1 226 ? 10.562 8.625 2.723 1 96.19 226 MET B CA 1
ATOM 3715 C C . MET B 1 226 ? 10.602 9.578 1.532 1 96.19 226 MET B C 1
ATOM 3717 O O . MET B 1 226 ? 9.562 9.961 1.008 1 96.19 226 MET B O 1
ATOM 3721 N N . SER B 1 227 ? 11.781 9.938 1.12 1 95.44 227 SER B N 1
ATOM 3722 C CA . SER B 1 227 ? 11.891 10.93 0.057 1 95.44 227 SER B CA 1
ATOM 3723 C C . SER B 1 227 ? 12.742 10.414 -1.097 1 95.44 227 SER B C 1
ATOM 3725 O O . SER B 1 227 ? 13.109 11.172 -1.994 1 95.44 227 SER B O 1
ATOM 3727 N N . ARG B 1 228 ? 13.156 9.117 -1.078 1 95.81 228 ARG B N 1
ATOM 3728 C CA . ARG B 1 228 ? 13.805 8.508 -2.232 1 95.81 228 ARG B CA 1
ATOM 3729 C C . ARG B 1 228 ? 12.852 8.414 -3.416 1 95.81 228 ARG B C 1
ATOM 3731 O O . ARG B 1 228 ? 11.633 8.523 -3.246 1 95.81 228 ARG B O 1
ATOM 3738 N N . PRO B 1 229 ? 13.359 8.32 -4.617 1 95.81 229 PRO B N 1
ATOM 3739 C CA . PRO B 1 229 ? 12.492 8.266 -5.797 1 95.81 229 PRO B CA 1
ATOM 3740 C C . PRO B 1 229 ? 11.398 7.211 -5.668 1 95.81 229 PRO B C 1
ATOM 3742 O O . PRO B 1 229 ? 10.242 7.477 -6.012 1 95.81 229 PRO B O 1
ATOM 3745 N N . GLU B 1 230 ? 11.688 6.012 -5.145 1 95.19 230 GLU B N 1
ATOM 3746 C CA . GLU B 1 230 ? 10.695 4.953 -4.996 1 95.19 230 GLU B CA 1
ATOM 3747 C C . GLU B 1 230 ? 9.672 5.305 -3.92 1 95.19 230 GLU B C 1
ATOM 3749 O O . GLU B 1 230 ? 8.523 4.871 -3.986 1 95.19 230 GLU B O 1
ATOM 3754 N N . ASP B 1 231 ? 10.117 6.086 -2.908 1 97.75 231 ASP B N 1
ATOM 3755 C CA . ASP B 1 231 ? 9.195 6.562 -1.882 1 97.75 231 ASP B CA 1
ATOM 3756 C C . ASP B 1 231 ? 8.211 7.574 -2.459 1 97.75 231 ASP B C 1
ATOM 3758 O O . ASP B 1 231 ? 7.008 7.496 -2.197 1 97.75 231 ASP B O 1
ATOM 3762 N N . LEU B 1 232 ? 8.75 8.484 -3.23 1 98.19 232 LEU B N 1
ATOM 3763 C CA . LEU B 1 232 ? 7.91 9.516 -3.83 1 98.19 232 LEU B CA 1
ATOM 3764 C C . LEU B 1 232 ? 6.926 8.906 -4.824 1 98.19 232 LEU B C 1
ATOM 3766 O O . LEU B 1 232 ? 5.777 9.344 -4.918 1 98.19 232 LEU B O 1
ATOM 3770 N N . SER B 1 233 ? 7.355 7.91 -5.543 1 96.88 233 SER B N 1
ATOM 3771 C CA . SER B 1 233 ? 6.492 7.242 -6.512 1 96.88 233 SER B CA 1
ATOM 3772 C C . SER B 1 233 ? 5.27 6.633 -5.832 1 96.88 233 SER B C 1
ATOM 3774 O O . SER B 1 233 ? 4.141 6.828 -6.285 1 96.88 233 SER B O 1
ATOM 3776 N N . ILE B 1 234 ? 5.473 5.898 -4.758 1 97.88 234 ILE B N 1
ATOM 3777 C CA . ILE B 1 234 ? 4.34 5.273 -4.086 1 97.88 234 ILE B CA 1
ATOM 3778 C C . ILE B 1 234 ? 3.473 6.344 -3.43 1 97.88 234 ILE B C 1
ATOM 3780 O O . ILE B 1 234 ? 2.248 6.211 -3.373 1 97.88 234 ILE B O 1
ATOM 3784 N N . LEU B 1 235 ? 4.074 7.418 -2.918 1 98.69 235 LEU B N 1
ATOM 3785 C CA . LEU B 1 235 ? 3.305 8.523 -2.35 1 98.69 235 LEU B CA 1
ATOM 3786 C C . LEU B 1 235 ? 2.361 9.117 -3.389 1 98.69 235 LEU B C 1
ATOM 3788 O O . LEU B 1 235 ? 1.173 9.305 -3.121 1 98.69 235 LEU B O 1
ATOM 3792 N N . MET B 1 236 ? 2.881 9.406 -4.609 1 98.25 236 MET B N 1
ATOM 3793 C CA . MET B 1 236 ? 2.053 9.992 -5.66 1 98.25 236 MET B CA 1
ATOM 3794 C C . MET B 1 236 ? 0.923 9.047 -6.055 1 98.25 236 MET B C 1
ATOM 3796 O O . MET B 1 236 ? -0.202 9.477 -6.297 1 98.25 236 MET B O 1
ATOM 3800 N N . ASN B 1 237 ? 1.218 7.812 -6.078 1 97.12 237 ASN B N 1
ATOM 3801 C CA . ASN B 1 237 ? 0.198 6.832 -6.434 1 97.12 237 ASN B CA 1
ATOM 3802 C C . ASN B 1 237 ? -0.912 6.773 -5.387 1 97.12 237 ASN B C 1
ATOM 3804 O O . ASN B 1 237 ? -2.09 6.652 -5.734 1 97.12 237 ASN B O 1
ATOM 3808 N N . VAL B 1 238 ? -0.542 6.805 -4.121 1 98.31 238 VAL B N 1
ATOM 3809 C CA . VAL B 1 238 ? -1.525 6.773 -3.043 1 98.31 238 VAL B CA 1
ATOM 3810 C C . VAL B 1 238 ? -2.396 8.023 -3.104 1 98.31 238 VAL B C 1
ATOM 3812 O O . VAL B 1 238 ? -3.619 7.945 -2.963 1 98.31 238 VAL B O 1
ATOM 3815 N N . VAL B 1 239 ? -1.777 9.172 -3.33 1 98.62 239 VAL B N 1
ATOM 3816 C CA . VAL B 1 239 ? -2.531 10.414 -3.414 1 98.62 239 VAL B CA 1
ATOM 3817 C C . VAL B 1 239 ? -3.484 10.367 -4.605 1 98.62 239 VAL B C 1
ATOM 3819 O O . VAL B 1 239 ? -4.641 10.781 -4.504 1 98.62 239 VAL B O 1
ATOM 3822 N N . LYS B 1 240 ? -3.033 9.805 -5.703 1 97 240 LYS B N 1
ATOM 3823 C CA . LYS B 1 240 ? -3.863 9.664 -6.895 1 97 240 LYS B CA 1
ATOM 3824 C C . LYS B 1 240 ? -5.109 8.836 -6.605 1 97 240 LYS B C 1
ATOM 3826 O O . LYS B 1 240 ? -6.199 9.148 -7.082 1 97 240 LYS B O 1
ATOM 3831 N N . MET B 1 241 ? -4.949 7.82 -5.809 1 95.81 241 MET B N 1
ATOM 3832 C CA . MET B 1 241 ? -6.066 6.941 -5.477 1 95.81 241 MET B CA 1
ATOM 3833 C C . MET B 1 241 ? -7.098 7.664 -4.621 1 95.81 241 MET B C 1
ATOM 3835 O O . MET B 1 241 ? -8.273 7.289 -4.605 1 95.81 241 MET B O 1
ATOM 3839 N N . MET B 1 242 ? -6.637 8.664 -3.918 1 95.75 242 MET B N 1
ATOM 3840 C CA . MET B 1 242 ? -7.523 9.398 -3.014 1 95.75 242 MET B CA 1
ATOM 3841 C C . MET B 1 242 ? -8.25 10.516 -3.75 1 95.75 242 MET B C 1
ATOM 3843 O O . MET B 1 242 ? -9.219 11.078 -3.234 1 95.75 242 MET B O 1
ATOM 3847 N N . CYS B 1 243 ? -7.781 10.938 -4.953 1 93.38 243 CYS B N 1
ATOM 3848 C CA . CYS B 1 243 ? -8.352 12.023 -5.738 1 93.38 243 CYS B CA 1
ATOM 3849 C C . CYS B 1 243 ? -9.352 11.5 -6.758 1 93.38 243 CYS B C 1
ATOM 3851 O O . CYS B 1 243 ? -9.211 10.383 -7.258 1 93.38 243 CYS B O 1
#

Organism: Ciona intestinalis (NCBI:txid7719)

Sequence (486 aa):
MNGIKYLSRNGKSLLAYANVEGHIQPGVLFLSGFMSTMNGQKALALEEFCRESGHSFVRFDYSGVSDSNTEGSVRNLKSWVEDSIDVFNNLTSGPQVIVGSSMGAFMMMHIAKRFPERVVGMVGVAPSFYFFDHAEKWRKILSSNDNTETPELLEMINMDYFTGMDDLNLFQDKDSKLELPCNLHILQGMKDDVVPWNETLSVVRDRFYDTTTIDLTLRKCGEHRMSRPEDLSILMNVVKMMCMNGIKYLSRNGKSLLAYANVEGHIQPGVLFLSGFMSTMNGQKALALEEFCRESGHSFVRFDYSGVSDSNTEGSVRNLKSWVEDSIDVFNNLTSGPQVIVGSSMGAFMMMHIAKRFPERVVGMVGVAPSFYFFDHAEKWRKILSSNDNTETPELLEMINMDYFTGMDDLNLFQDKDSKLELPCNLHILQGMKDDVVPWNETLSVVRDRFYDTTTIDLTLRKCGEHRMSRPEDLSILMNVVKMMC

Radius of gyration: 25.38 Å; Cα contacts (8 Å, |Δi|>4): 1007; chains: 2; bounding box: 47×77×56 Å

Solvent-accessible surface area (backbone atoms only — not comparable to full-atom values): 25479 Å² total; per-residue (Å²): 127,93,64,70,46,70,47,83,43,92,98,48,37,42,29,25,29,38,70,44,91,42,86,39,80,36,26,38,39,49,34,56,29,79,96,54,51,43,79,34,68,63,49,47,52,50,46,53,51,21,63,75,71,31,19,20,30,39,35,40,25,46,43,49,33,77,82,2,52,40,76,79,40,50,64,27,51,66,50,39,43,50,45,52,45,49,46,51,68,72,74,50,70,75,43,26,31,39,38,9,28,23,48,10,26,38,40,45,51,55,41,38,68,74,38,38,88,32,33,59,19,40,33,28,38,37,46,29,71,55,46,62,64,52,47,52,50,50,40,50,51,58,66,65,45,86,63,88,60,56,69,67,56,49,55,54,55,74,36,66,31,68,60,84,45,77,85,66,56,81,57,88,50,96,81,39,61,43,81,62,71,35,37,36,42,34,43,31,14,60,57,14,84,82,52,47,39,68,58,52,51,48,42,61,69,63,31,43,55,85,86,42,59,40,35,38,33,38,27,58,82,28,35,56,79,54,64,50,74,73,40,46,51,52,49,52,51,54,53,52,71,59,84,126,92,66,68,46,70,46,83,45,92,98,50,37,42,30,24,29,40,69,43,91,43,86,39,80,38,25,38,38,49,33,55,30,80,96,54,51,45,79,35,68,64,50,49,50,50,46,52,50,22,64,74,68,31,20,21,29,40,35,42,26,46,41,47,32,77,82,2,50,40,76,78,40,50,64,27,50,67,52,39,41,50,45,49,44,50,46,50,66,73,74,50,70,74,42,26,30,40,37,8,28,22,48,10,27,38,41,46,51,55,41,38,69,75,39,37,88,33,33,58,20,38,36,28,39,36,47,30,72,55,46,62,63,52,48,51,50,49,42,49,52,58,67,65,45,85,64,89,61,54,68,65,56,49,56,54,55,74,35,66,32,69,63,86,44,77,85,66,56,81,56,87,50,96,78,39,61,42,80,64,71,35,37,37,39,34,43,31,14,60,57,14,85,81,54,48,41,69,57,52,49,48,42,61,70,62,32,43,54,86,86,41,57,41,35,38,32,39,27,56,83,26,36,54,80,53,64,50,73,72,40,44,51,53,50,53,51,52,53,52,72,58,85

InterPro domains:
  IPR022742 Alpha/beta hydrolase domain-containing protein 17C-like [PF12146] (28-143)
  IPR029058 Alpha/Beta hydrolase fold [G3DSA:3.40.50.1820] (27-242)
  IPR029058 Alpha/Beta hydrolase fold [SSF53474] (26-202)
  IPR052382 Mitochondrial ABHD10 acyl-protein thioesterase [PTHR16138] (3-242)

Foldseek 3Di:
DQQWDWDDDPPAAIKIKHKDAFDDDDAEEEFEADLDFCPDLLNVLVRVLCNVVRHMYMTIGFFCHDPNPGPRGAAALVSRLVVLLVCCVPVGDAAYEYEAAAVGLLSVVSNCVVCVPRHAHYEYELYDLVVVVLLVVLLVVVVPPPDPDDPVSVVVNVGPHCPPCLVSRPAVDPQEADEGSYEYEYEYECQEPSRHVVNVVCCQVHHYDPPYHYYYDYDDHDYRVQNPPVSSVVVSVVVVVSD/DQQWDWDDDPPAAIKIKHKDAFDDDDAEEEFEADLDFCPDLLNVLVRVLCNVVRHMYMTIGFFCHDPNPGPRGAAALVSRLVVLLCCCVPVGDAAYEYEAAACGLLSVVSNCVVCVPRHAHYEYELYDLVVVVLLVVLLVVVVPPPDCDDPVSVVVNVGPHCPPCLVSRPAVDPQEADEGSYEYEYEYECQEPSRHVVNVVCCQVHHYDPPYHYYYDYDDHDYRVLNPPVSSVVVSVVVVVSD

Secondary structure (DSSP, 8-state):
----EEE--TTS--EEEEEE--SEEEEEEEE--TT--TTSHHHHHHHHHHHHHTEEEEEEPPTTSGGG--TT---SHHHHHHHHHHHHHHH--SSEEEEEETHHHHHHHHHHHH-TTTEEEEEEES--TTHHHHHHHHHHHHHH--S---HHHHHHHTSGGGTTGGGG-S-SSTT--B--SSEEEEEEETT-SSS-HHHHHHHHHHTB-TTS-EEEEEETT--SS--SHHHHHHHHHHHHHH-/----EEE--TTS--EEEEEE--SEEEEEEEE--TT--TTSHHHHHHHHHHHHHTEEEEEEPPTTSGGG--TT---SHHHHHHHHHHHHHHH--SSEEEEEETHHHHHHHHHHHH-TTTEEEEEEES--TTHHHHHHHHHHHHHH--S---HHHHHHHTSGGGTTGGGG-S-SSTT--B--SSEEEEEEETT-SSS-HHHHHHHHHHTB-TTS-EEEEEETT--SS--SHHHHHHHHHHHHHH-

Nearest PDB structures (foldseek):
  6ny9-assembly1_B  TM=8.456E-01  e=1.926E-24  Mus musculus
  3llc-assembly1_A  TM=7.841E-01  e=4.740E-19  Allorhizobium ampelinum S4
  7q4j-assembly1_A  TM=7.022E-01  e=2.974E-13  Thermoanaerobacter thermohydrosulfuricus
  3om8-assembly1_B  TM=6.773E-01  e=1.826E-11  Pseudomonas aeruginosa PAO1
  4q3l-assembly2_F  TM=6.844E-01  e=3.666E-09  unidentified

pLDDT: mean 89.34, std 15.26, range [41.03, 98.94]

=== Feature glossary ===
Key to the feature types in this record:

Secondary structure (8-state, DSSP). Secondary structure is the local, repeating backbone conformation. DSSP classifies it into eight states by reading the hydrogen-bond network: three helix types (H, G, I), two β types (E, B), two non-regular types (T, S), and unstructured coil (-).

Backbone torsions (φ/ψ). Backbone dihedral angles. Every residue except chain termini has a φ (preceding-C → N → Cα → C) and a ψ (N → Cα → C → next-N). They are reported in degrees following the IUPAC sign convention. Secondary structure is essentially a statement about which (φ, ψ) basin each residue occupies.

Predicted aligned error. Predicted Aligned Error (PAE) is an AlphaFold confidence matrix: entry (i, j) is the expected error in the position of residue j, in ångströms, when the prediction is superimposed on the true structure at residue i. Low PAE within a block of residues means that block is internally rigid and well-predicted; high PAE between two blocks means their relative placement is uncertain even if each block individually is confident.

B-factor. B-factor (Debye–Waller factor) reflects atomic displacement in the crystal lattice. It is an experimental observable (units Å²), not a prediction; low values mean the atom is pinned down, high values mean it moves or is heterogeneous across the crystal.

Secondary structure (3-state, P-SEA). Three-state secondary structure (P-SEA) collapses the eight DSSP classes into helix (a), strand (b), and coil (c). P-SEA assigns these from Cα geometry alone — distances and angles — without requiring backbone oxygens, so it works on any Cα trace.

Sequence. Primary structure: the covalent order of the twenty standard amino acids along the backbone. Two proteins with the same sequence will (almost always) fold to the same structure; two with 30% identity often share a fold but not the details.

pLDDT. pLDDT is the predicted lDDT-Cα score: AlphaFold's confidence that the local environment of each residue (all inter-atomic distances within 15 Å) is correctly placed. It is a per-residue number between 0 and 100, with higher meaning more reliable.

InterPro / GO / CATH / organism. Functional annotations link the protein to curated databases. InterPro entries identify conserved domains and families by matching the sequence against member-database signatures (Pfam, PROSITE, CDD, …). Gene Ontology (GO) terms describe molecular function, biological process, and cellular component in a controlled vocabulary. CATH places the structure in a hierarchical fold classification (Class/Architecture/Topology/Homologous-superfamily). The organism is the source species.

Contact-map, Ramachandran, and PAE plots. Three diagnostic plots accompany the record. The Cα contact map visualizes the tertiary structure as a 2D adjacency matrix (8 Å cutoff, sequence-local contacts suppressed). The Ramachandran plot shows the distribution of backbone (φ, ψ) torsions, with points in the α and β basins reflecting secondary structure content. The PAE plot shows AlphaFold's inter-residue confidence as a color matrix.

mmCIF coordinates. The mmCIF table is the protein's shape written out atom by atom. For each backbone N, Cα, C, and carbonyl O, it records an (x, y, z) coordinate triple in Å plus the residue 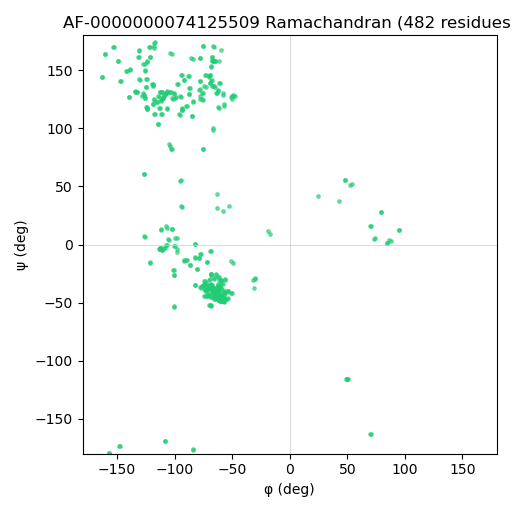type, chain letter, and residue number.

Radius of gyration, Cα contacts, bounding box. Three whole-structure scalars: the radius of gyration (RMS distance of Cα from centroid, in Å), the count of Cα–Cα contacts (pairs closer than 8 Å and separated by more than four residues in sequence — i.e. tertiary, not local, contacts), and the bounding-box dimensions. Together they distinguish compact globular folds from extended fibres or disordered chains.

Foldseek 3Di. The Foldseek 3Di string encodes local tertiary geometry as a 20-letter alphabet — one character per residue — derived from the relative positions of nearby Cα atoms. Unlike the amino-acid sequence, 3Di is a direct function of the 3D structure, so two proteins with the same fold have similar 3Di strings even at low sequence identity.

Rendered structure images. Six rendered views show the 3D structure from the faces of a cube — i.e. along ±x, ±y, ±z. Rendering representation is drawn randomly per protein from cartoon (secondary-structure ribbons), sticks (backbone bonds), or molecular surface; coloring is either N→C rainbow (blue at the N-terminus through red at the C-terminus) or one color per chain.

Nearest PDB structures. The Foldseek neighbor list gives the closest experimentally determined structures in the PDB, ranked by structural alignment. TM-score near 1 means near-identical fold; near 0.3 means only rough topology match. This is how one finds what a novel AlphaFold prediction most resembles in the solved-structure universe.

Solvent-accessible surface area. SASA measures how much of the protein is reachable by solvent. It is computed by rolling a water-sized probe over the atomic surface and summing the exposed area (Å²). Per-residue SASA distinguishes core (buried, low SASA) from surface (exposed, high SASA) residues; total SASA is a whole-molecule size measure.